Protein AF-A0A4V1ZKF7-F1 (afdb_monomer_lite)

Foldseek 3Di:
DDDDPDDDQLQQQLQPPLVPDDFQQPQDLVLLLVLDDQVLQQQLQPLVVVCQVPVDPQDDDDLPLQAFDDDPDLCSLLSSLVSRPPDPVSSVVSSVVLVSLLVSSQVSCVVVVCHRGLLLLLLLLLQQLLCLQVVHDGADSLQSVSSSSSSSRRQSPRPVSSPDHNSRSVSSSSNSRSLSSVLNNQSVVCVVVVPPVSSVSSNVSSQSSCCRRNVDGSVQWDHDNRHIHGVPDPDDDDQPDDLVVPAAKWKDKDDPDDDPDPPPPFAWIKMKMKHAHPVFKIKMWIWTDRGPVVQKIKIKIWIDGWDDDRQKIKDFTPWIKIFIAHNVRHTPDIDTDPRDIWMWRWDFDQDPSNRFTWTKTATPVLDDDPRQPDADPDPVDRRIDTIGHDDPPPDDRD

Structure (mmCIF, N/CA/C/O backbone):
data_AF-A0A4V1ZKF7-F1
#
_entry.id   AF-A0A4V1ZKF7-F1
#
loop_
_atom_site.group_PDB
_atom_site.id
_atom_site.type_symbol
_atom_site.label_atom_id
_atom_site.label_alt_id
_atom_site.label_comp_id
_atom_site.label_asym_id
_atom_site.label_entity_id
_atom_site.label_seq_id
_atom_site.pdbx_PDB_ins_code
_atom_site.Cartn_x
_atom_site.Cartn_y
_atom_site.Cartn_z
_atom_site.occupancy
_atom_site.B_iso_or_equiv
_atom_site.auth_seq_id
_atom_site.auth_comp_id
_atom_site.auth_asym_id
_atom_site.auth_atom_id
_atom_site.pdbx_PDB_model_num
ATOM 1 N N . MET A 1 1 ? -45.925 -1.682 -9.943 1.00 35.19 1 MET A N 1
ATOM 2 C CA . MET A 1 1 ? -44.598 -2.335 -9.901 1.00 35.19 1 MET A CA 1
ATOM 3 C C . MET A 1 1 ? -43.823 -1.747 -8.728 1.00 35.19 1 MET A C 1
ATOM 5 O O . MET A 1 1 ? -43.350 -0.626 -8.821 1.00 35.19 1 MET A O 1
ATOM 9 N N . LYS A 1 2 ? -43.819 -2.434 -7.579 1.00 29.06 2 LYS A N 1
ATOM 10 C CA . LYS A 1 2 ? -43.085 -2.024 -6.372 1.00 29.06 2 LYS A CA 1
ATOM 11 C C . LYS A 1 2 ? -41.626 -2.454 -6.551 1.00 29.06 2 LYS A C 1
ATOM 13 O O . LYS A 1 2 ? -41.358 -3.651 -6.520 1.00 29.06 2 LYS A O 1
ATOM 18 N N . SER A 1 3 ? -40.707 -1.519 -6.798 1.00 26.45 3 SER A N 1
ATOM 19 C CA . SER A 1 3 ? -39.277 -1.836 -6.853 1.00 26.45 3 SER A CA 1
ATOM 20 C C . SER A 1 3 ? -38.733 -1.962 -5.433 1.00 26.45 3 SER A C 1
ATOM 22 O O . SER A 1 3 ? -38.807 -1.027 -4.637 1.00 26.45 3 SER A O 1
ATOM 24 N N . HIS A 1 4 ? -38.199 -3.138 -5.126 1.00 24.59 4 HIS A N 1
ATOM 25 C CA . HIS A 1 4 ? -37.462 -3.445 -3.910 1.00 24.59 4 HIS A CA 1
ATOM 26 C C . HIS A 1 4 ? -36.202 -2.568 -3.785 1.00 24.59 4 HIS A C 1
ATOM 28 O O . HIS A 1 4 ? -35.124 -2.980 -4.206 1.00 24.59 4 HIS A O 1
ATOM 34 N N . LEU A 1 5 ? -36.307 -1.392 -3.161 1.00 25.77 5 LEU A N 1
ATOM 35 C CA . LEU A 1 5 ? -35.162 -0.791 -2.476 1.00 25.77 5 LEU A CA 1
ATOM 36 C C . LEU A 1 5 ? -34.952 -1.584 -1.183 1.00 25.77 5 LEU A C 1
ATOM 38 O O . LEU A 1 5 ? -35.650 -1.385 -0.189 1.00 25.77 5 LEU A O 1
ATOM 42 N N . LYS A 1 6 ? -34.040 -2.558 -1.232 1.00 30.48 6 LYS A N 1
ATOM 43 C CA . LYS A 1 6 ? -33.471 -3.158 -0.021 1.00 30.48 6 LYS A CA 1
ATOM 44 C C . LYS A 1 6 ? -32.734 -2.052 0.743 1.00 30.48 6 LYS A C 1
ATOM 46 O O . LYS A 1 6 ? -32.143 -1.176 0.119 1.00 30.48 6 LYS A O 1
ATOM 51 N N . SER A 1 7 ? -32.824 -2.078 2.070 1.00 30.20 7 SER A N 1
ATOM 52 C CA . SER A 1 7 ? -32.160 -1.137 2.975 1.00 30.20 7 SER A CA 1
ATOM 53 C C . SER A 1 7 ? -30.686 -0.975 2.602 1.00 30.20 7 SER A C 1
ATOM 55 O O . SER A 1 7 ? -29.938 -1.950 2.638 1.00 30.20 7 SER A O 1
ATOM 57 N N . VAL A 1 8 ? -30.288 0.241 2.229 1.00 36.22 8 VAL A N 1
ATOM 58 C CA . VAL A 1 8 ? -28.875 0.593 2.069 1.00 36.22 8 VAL A CA 1
ATOM 59 C C . VAL A 1 8 ? -28.246 0.581 3.468 1.00 36.22 8 VAL A C 1
ATOM 61 O O . VAL A 1 8 ? -28.833 1.178 4.377 1.00 36.22 8 VAL A O 1
ATOM 64 N N . PRO A 1 9 ? -27.096 -0.084 3.671 1.00 42.97 9 PRO A N 1
ATOM 65 C CA . PRO A 1 9 ? -26.348 -0.018 4.920 1.00 42.97 9 PRO A CA 1
ATOM 66 C C . PRO A 1 9 ? -26.146 1.427 5.378 1.00 42.97 9 PRO A C 1
ATOM 68 O O . PRO A 1 9 ? -25.782 2.291 4.575 1.00 42.97 9 PRO A O 1
ATOM 71 N N . ALA A 1 10 ? -26.274 1.690 6.680 1.00 42.25 10 ALA A N 1
ATOM 72 C CA . ALA A 1 10 ? -26.099 3.019 7.289 1.00 42.25 10 ALA A CA 1
ATOM 73 C C . ALA A 1 10 ? -24.667 3.603 7.172 1.00 42.25 10 ALA A C 1
ATOM 75 O O . ALA A 1 10 ? -24.330 4.576 7.831 1.00 42.25 10 ALA A O 1
ATOM 76 N N . TYR A 1 11 ? -23.784 3.018 6.364 1.00 45.69 11 TYR A N 1
ATOM 77 C CA . TYR A 1 11 ? -22.469 3.579 6.041 1.00 45.69 11 TYR A CA 1
ATOM 78 C C . TYR A 1 11 ? -22.342 3.992 4.567 1.00 45.69 11 TYR A C 1
ATOM 80 O O . TYR A 1 11 ? -21.342 4.601 4.201 1.00 45.69 11 TYR A O 1
ATOM 88 N N . LEU A 1 12 ? -23.337 3.684 3.722 1.00 46.88 12 LEU A N 1
ATOM 89 C CA . LEU A 1 12 ? -23.292 3.902 2.270 1.00 46.88 12 LEU A CA 1
ATOM 90 C C . LEU A 1 12 ? -24.401 4.814 1.715 1.00 46.88 12 LEU A C 1
ATOM 92 O O . LEU A 1 12 ? -24.388 5.118 0.524 1.00 46.88 12 LEU A O 1
ATOM 96 N N . GLY A 1 13 ? -25.295 5.354 2.554 1.00 46.75 13 GLY A N 1
ATOM 97 C CA . GLY A 1 13 ? -26.329 6.333 2.154 1.00 46.75 13 GLY A CA 1
ATOM 98 C C . GLY A 1 13 ? -25.807 7.670 1.587 1.00 46.75 13 GLY A C 1
ATOM 99 O O . GLY A 1 13 ? -26.589 8.565 1.280 1.00 46.75 13 GLY A O 1
ATOM 100 N N . VAL A 1 14 ? -24.489 7.811 1.426 1.00 49.91 14 VAL A N 1
ATOM 101 C CA . VAL A 1 14 ? -23.769 9.019 0.989 1.00 49.91 14 VAL A CA 1
ATOM 102 C C . VAL A 1 14 ? -23.781 9.206 -0.542 1.00 49.91 14 VAL A C 1
ATOM 104 O O . VAL A 1 14 ? -23.351 10.239 -1.052 1.00 49.91 14 VAL A O 1
ATOM 107 N N . LEU A 1 15 ? -24.285 8.235 -1.308 1.00 48.12 15 LEU A N 1
ATOM 108 C CA . LEU A 1 15 ? -23.958 8.115 -2.732 1.00 48.12 15 LEU A CA 1
ATOM 109 C C . LEU A 1 15 ? -24.735 9.019 -3.708 1.00 48.12 15 LEU A C 1
ATOM 111 O O . LEU A 1 15 ? -24.365 9.115 -4.875 1.00 48.12 15 LEU A O 1
ATOM 115 N N . THR A 1 16 ? -25.771 9.730 -3.267 1.00 43.81 16 THR A N 1
ATOM 116 C CA . THR A 1 16 ? -26.663 10.470 -4.185 1.00 43.81 16 THR A CA 1
ATOM 117 C C . THR A 1 16 ? -26.106 11.808 -4.705 1.00 43.81 16 THR A C 1
ATOM 119 O O . THR A 1 16 ? -26.802 12.506 -5.434 1.00 43.81 16 THR A O 1
ATOM 122 N N . LEU A 1 17 ? -24.877 12.201 -4.342 1.00 44.81 17 LEU A N 1
ATOM 123 C CA . LEU A 1 17 ? -24.316 13.534 -4.640 1.00 44.81 17 LEU A CA 1
ATOM 124 C C . LEU A 1 17 ? -23.209 13.560 -5.713 1.00 44.81 17 LEU A C 1
ATOM 126 O O . LEU A 1 17 ? -22.707 14.635 -6.030 1.00 44.81 17 LEU A O 1
ATOM 130 N N . LEU A 1 18 ? -22.812 12.416 -6.283 1.00 44.94 18 LEU A N 1
ATOM 131 C CA . LEU A 1 18 ? -21.627 12.332 -7.157 1.00 44.94 18 LEU A CA 1
ATOM 132 C C . LEU A 1 18 ? -21.919 12.244 -8.664 1.00 44.94 18 LEU A C 1
ATOM 134 O O . LEU A 1 18 ? -20.985 12.083 -9.453 1.00 44.94 18 LEU A O 1
ATOM 138 N N . THR A 1 19 ? -23.175 12.399 -9.090 1.00 41.06 19 THR A N 1
ATOM 139 C CA . THR A 1 19 ? -23.546 12.422 -10.514 1.00 41.06 19 THR A CA 1
ATOM 140 C C . THR A 1 19 ? -23.028 13.706 -11.174 1.00 41.06 19 THR A C 1
ATOM 142 O O . THR A 1 19 ? -23.722 14.719 -11.228 1.00 41.06 19 THR A O 1
ATOM 145 N N . GLY A 1 20 ? -21.772 13.691 -11.623 1.00 41.44 20 GLY A N 1
ATOM 146 C CA . GLY A 1 20 ? -21.124 14.835 -12.274 1.00 41.44 20 GLY A CA 1
ATOM 147 C C . GLY A 1 20 ? -19.594 14.794 -12.336 1.00 41.44 20 GLY A C 1
ATOM 148 O O . GLY A 1 20 ? -19.003 15.623 -13.024 1.00 41.44 20 GLY A O 1
ATOM 149 N N . PHE A 1 21 ? -18.930 13.847 -11.664 1.00 46.09 21 PHE A N 1
ATOM 150 C CA . PHE A 1 21 ? -17.468 13.743 -11.703 1.00 46.09 21 PHE A CA 1
ATOM 151 C C . PHE A 1 21 ? -16.996 12.836 -12.855 1.00 46.09 21 PHE A C 1
ATOM 153 O O . PHE A 1 21 ? -17.080 11.612 -12.776 1.00 46.09 21 PHE A O 1
ATOM 160 N N . ALA A 1 22 ? -16.477 13.444 -13.928 1.00 40.03 22 ALA A N 1
ATOM 161 C CA . ALA A 1 22 ? -15.635 12.769 -14.924 1.00 40.03 22 ALA A CA 1
ATOM 162 C C . ALA A 1 22 ? -14.277 12.360 -14.289 1.00 40.03 22 ALA A C 1
ATOM 164 O O . ALA A 1 22 ? -13.896 12.925 -13.260 1.00 40.03 22 ALA A O 1
ATOM 165 N N . PRO A 1 23 ? -13.548 11.362 -14.827 1.00 44.22 23 PRO A N 1
ATOM 166 C CA . PRO A 1 23 ? -12.691 10.485 -14.033 1.00 44.22 23 PRO A CA 1
ATOM 167 C C . PRO A 1 23 ? -11.362 11.150 -13.654 1.00 44.22 23 PRO A C 1
ATOM 169 O O . PRO A 1 23 ? -10.382 11.103 -14.396 1.00 44.22 23 PRO A O 1
ATOM 172 N N . ILE A 1 24 ? -11.295 11.733 -12.458 1.00 51.94 24 ILE A N 1
ATOM 173 C CA . ILE A 1 24 ? -10.029 12.170 -11.865 1.00 51.94 24 ILE A CA 1
ATOM 174 C C . ILE A 1 24 ? -9.490 11.024 -11.020 1.00 51.94 24 ILE A C 1
ATOM 176 O O . ILE A 1 24 ? -9.836 10.861 -9.853 1.00 51.94 24 ILE A O 1
ATOM 180 N N . ALA A 1 25 ? -8.617 10.226 -11.616 1.00 47.34 25 ALA A N 1
ATOM 181 C CA . ALA A 1 25 ? -7.778 9.313 -10.861 1.00 47.34 25 ALA A CA 1
ATOM 182 C C . ALA A 1 25 ? -6.377 9.293 -11.476 1.00 47.34 25 ALA A C 1
ATOM 184 O O . ALA A 1 25 ? -5.975 8.359 -12.158 1.00 47.34 25 ALA A O 1
ATOM 185 N N . HIS A 1 26 ? -5.652 10.387 -11.246 1.00 49.28 26 HIS A N 1
ATOM 186 C CA . HIS A 1 26 ? -4.193 10.441 -11.345 1.00 49.28 26 HIS A CA 1
ATOM 187 C C . HIS A 1 26 ? -3.619 10.815 -9.971 1.00 49.28 26 HIS A C 1
ATOM 189 O O . HIS A 1 26 ? -2.805 11.724 -9.836 1.00 49.28 26 HIS A O 1
ATOM 195 N N . ALA A 1 27 ? -4.082 10.137 -8.922 1.00 49.84 27 ALA A N 1
ATOM 196 C CA . ALA A 1 27 ? -3.441 10.211 -7.619 1.00 49.84 27 ALA A CA 1
ATOM 197 C C . ALA A 1 27 ? -2.296 9.195 -7.614 1.00 49.84 27 ALA A C 1
ATOM 199 O O . ALA A 1 27 ? -2.537 8.013 -7.825 1.00 49.84 27 ALA A O 1
ATOM 200 N N . SER A 1 28 ? -1.058 9.648 -7.427 1.00 52.16 28 SER A N 1
ATOM 201 C CA . SER A 1 28 ? 0.070 8.739 -7.196 1.00 52.16 28 SER A CA 1
ATOM 202 C C . SER A 1 28 ? 0.315 8.546 -5.700 1.00 52.16 28 SER A C 1
ATOM 204 O O . SER A 1 28 ? 0.034 9.453 -4.913 1.00 52.16 28 SER A O 1
ATOM 206 N N . GLU A 1 29 ? 0.936 7.423 -5.325 1.00 49.03 29 GLU A N 1
ATOM 207 C CA . GLU A 1 29 ? 1.411 7.095 -3.965 1.00 49.03 29 GLU A CA 1
ATOM 208 C C . GLU A 1 29 ? 2.059 8.299 -3.242 1.00 49.03 29 GLU A C 1
ATOM 210 O O . GLU A 1 29 ? 1.855 8.517 -2.048 1.00 49.03 29 GLU A O 1
ATOM 215 N N . VAL A 1 30 ? 2.783 9.148 -3.983 1.00 45.81 30 VAL A N 1
ATOM 216 C CA . VAL A 1 30 ? 3.449 10.362 -3.476 1.00 45.81 30 VAL A CA 1
ATOM 217 C C . VAL A 1 30 ? 2.463 11.422 -2.965 1.00 45.81 30 VAL A C 1
ATOM 219 O O . VAL A 1 30 ? 2.783 12.136 -2.018 1.00 45.81 30 VAL A O 1
ATOM 222 N N . HIS A 1 31 ? 1.285 11.556 -3.572 1.00 61.94 31 HIS A N 1
ATOM 223 C CA . HIS A 1 31 ? 0.278 12.550 -3.188 1.00 61.94 31 HIS A CA 1
ATOM 224 C C . HIS A 1 31 ? -0.538 12.081 -1.979 1.00 61.94 31 HIS A C 1
ATOM 226 O O . HIS A 1 31 ? -0.731 12.848 -1.036 1.00 61.94 31 HIS A O 1
ATOM 232 N N . ILE A 1 32 ? -0.927 10.803 -1.945 1.00 60.72 32 ILE A N 1
ATOM 233 C CA . ILE A 1 32 ? -1.673 10.215 -0.820 1.00 60.72 32 ILE A CA 1
ATOM 234 C C . ILE A 1 32 ? -0.808 10.225 0.446 1.00 60.72 32 ILE A C 1
ATOM 236 O O . ILE A 1 32 ? -1.241 10.716 1.488 1.00 60.72 32 ILE A O 1
ATOM 240 N N . ASN A 1 33 ? 0.457 9.805 0.336 1.00 59.59 33 ASN A N 1
ATOM 241 C CA . ASN A 1 33 ? 1.396 9.771 1.461 1.00 59.59 33 ASN A CA 1
ATOM 242 C C . ASN A 1 33 ? 1.729 11.174 2.017 1.00 59.59 33 ASN A C 1
ATOM 244 O O . ASN A 1 33 ? 2.038 11.323 3.192 1.00 59.59 33 ASN A O 1
ATOM 248 N N . LYS A 1 34 ? 1.629 12.235 1.203 1.00 62.91 34 LYS A N 1
ATOM 249 C CA . LYS A 1 34 ? 1.810 13.622 1.675 1.00 62.91 34 LYS A CA 1
ATOM 250 C C . LYS A 1 34 ? 0.641 14.141 2.514 1.00 62.91 34 LYS A C 1
ATOM 252 O O . LYS A 1 34 ? 0.840 15.055 3.307 1.00 62.91 34 LYS A O 1
ATOM 257 N N . THR A 1 35 ? -0.563 13.603 2.317 1.00 66.94 35 THR A N 1
ATOM 258 C CA . THR A 1 35 ? -1.777 14.068 3.016 1.00 66.94 35 THR A CA 1
ATOM 259 C C . THR A 1 35 ? -2.111 13.241 4.254 1.00 66.94 35 THR A C 1
ATOM 261 O O . THR A 1 35 ? -2.849 13.714 5.115 1.00 66.94 35 THR A O 1
ATOM 264 N N . PHE A 1 36 ? -1.552 12.033 4.369 1.00 67.38 36 PHE A N 1
ATOM 265 C CA . PHE A 1 36 ? -1.703 11.169 5.534 1.00 67.38 36 PHE A CA 1
ATOM 266 C C . PHE A 1 36 ? -0.512 11.337 6.492 1.00 67.38 36 PHE A C 1
ATOM 268 O O . PHE A 1 36 ? 0.637 11.120 6.117 1.00 67.38 36 PHE A O 1
ATOM 275 N N . ASN A 1 37 ? -0.761 11.745 7.741 1.00 59.94 37 ASN A N 1
ATOM 276 C CA . ASN A 1 37 ? 0.312 11.962 8.717 1.00 59.94 37 ASN A CA 1
ATOM 277 C C . ASN A 1 37 ? 0.936 10.623 9.173 1.00 59.94 37 ASN A C 1
ATOM 279 O O . ASN A 1 37 ? 0.284 9.790 9.806 1.00 59.94 37 ASN A O 1
ATOM 283 N N . ASN A 1 38 ? 2.228 10.441 8.880 1.00 47.50 38 ASN A N 1
ATOM 284 C CA . ASN A 1 38 ? 2.953 9.175 9.006 1.00 47.50 38 ASN A CA 1
ATOM 285 C C . ASN A 1 38 ? 3.077 8.611 10.434 1.00 47.50 38 ASN A C 1
ATOM 287 O O . ASN A 1 38 ? 3.259 7.402 10.572 1.00 47.50 38 ASN A O 1
ATOM 291 N N . GLN A 1 39 ? 2.957 9.410 11.500 1.00 48.34 39 GLN A N 1
ATOM 292 C CA . GLN A 1 39 ? 3.137 8.881 12.864 1.00 48.34 39 GLN A CA 1
ATOM 293 C C . GLN A 1 39 ? 1.969 8.012 13.354 1.00 48.34 39 GLN A C 1
ATOM 295 O O . GLN A 1 39 ? 2.190 7.031 14.060 1.00 48.34 39 GLN A O 1
ATOM 300 N N . SER A 1 40 ? 0.736 8.298 12.929 1.00 47.12 40 SER A N 1
ATOM 301 C CA . SER A 1 40 ? -0.437 7.484 13.282 1.00 47.12 40 SER A CA 1
ATOM 302 C C . SER A 1 40 ? -0.526 6.192 12.451 1.00 47.12 40 SER A C 1
ATOM 304 O O . SER A 1 40 ? -1.112 5.208 12.901 1.00 47.12 40 SER A O 1
ATOM 306 N N . SER A 1 41 ? 0.098 6.173 11.265 1.00 49.91 41 SER A N 1
ATOM 307 C CA . SER A 1 41 ? 0.031 5.076 10.285 1.00 49.91 41 SER A CA 1
ATOM 308 C C . SER A 1 41 ? 0.641 3.758 10.784 1.00 49.91 41 SER A C 1
ATOM 310 O O . SER A 1 41 ? 0.023 2.700 10.662 1.00 49.91 41 SER A O 1
ATOM 312 N N . LEU A 1 42 ? 1.829 3.808 11.396 1.00 50.31 42 LEU A N 1
ATOM 313 C CA . LEU A 1 42 ? 2.607 2.616 11.752 1.00 50.31 42 LEU A CA 1
ATOM 314 C C . LEU A 1 42 ? 1.990 1.835 12.921 1.00 50.31 42 LEU A C 1
ATOM 316 O O . LEU A 1 42 ? 2.040 0.605 12.943 1.00 50.31 42 LEU A O 1
ATOM 320 N N . LEU A 1 43 ? 1.371 2.541 13.869 1.00 53.03 43 LEU A N 1
ATOM 321 C CA . LEU A 1 43 ? 0.813 1.958 15.092 1.00 53.03 43 LEU A CA 1
ATOM 322 C C . LEU A 1 43 ? -0.570 1.341 14.858 1.00 53.03 43 LEU A C 1
ATOM 324 O O . LEU A 1 43 ? -0.833 0.216 15.282 1.00 53.03 43 LEU A O 1
ATOM 328 N N . ILE A 1 44 ? -1.421 2.042 14.101 1.00 54.94 44 ILE A N 1
ATOM 329 C CA . ILE A 1 44 ? -2.726 1.542 13.651 1.00 54.94 44 ILE A CA 1
ATOM 330 C C . ILE A 1 44 ? -2.536 0.287 12.783 1.00 54.94 44 ILE A C 1
ATOM 332 O O . ILE A 1 44 ? -3.217 -0.720 12.976 1.00 54.94 44 ILE A O 1
ATOM 336 N N . THR A 1 45 ? -1.541 0.307 11.891 1.00 60.09 45 THR A N 1
ATOM 337 C CA . THR A 1 45 ? -1.186 -0.816 11.012 1.00 60.09 45 THR A CA 1
ATOM 338 C C . THR A 1 45 ? -0.863 -2.104 11.780 1.00 60.09 45 THR A C 1
ATOM 340 O O . THR A 1 45 ? -1.354 -3.172 11.412 1.00 60.09 45 THR A O 1
ATOM 343 N N . GLY A 1 46 ? -0.052 -2.039 12.842 1.00 58.34 46 GLY A N 1
ATOM 344 C CA . GLY A 1 46 ? 0.385 -3.229 13.585 1.00 58.34 46 GLY A CA 1
ATOM 345 C C . GLY A 1 46 ? -0.760 -3.956 14.297 1.00 58.34 46 GLY A C 1
ATOM 346 O O . GLY A 1 46 ? -0.974 -5.150 14.085 1.00 58.34 46 GLY A O 1
ATOM 347 N N . ALA A 1 47 ? -1.542 -3.222 15.088 1.00 57.62 47 ALA A N 1
ATOM 348 C CA . ALA A 1 47 ? -2.628 -3.785 15.890 1.00 57.62 47 ALA A CA 1
ATOM 349 C C . ALA A 1 47 ? -3.825 -4.261 15.045 1.00 57.62 47 ALA A C 1
ATOM 351 O O . ALA A 1 47 ? -4.475 -5.258 15.376 1.00 57.62 47 ALA A O 1
ATOM 352 N N . LEU A 1 48 ? -4.108 -3.583 13.925 1.00 59.56 48 LEU A N 1
ATOM 353 C CA . LEU A 1 48 ? -5.133 -4.021 12.976 1.00 59.56 48 LEU A CA 1
ATOM 354 C C . LEU A 1 48 ? -4.720 -5.297 12.248 1.00 59.56 48 LEU A C 1
ATOM 356 O O . LEU A 1 48 ? -5.535 -6.205 12.107 1.00 59.56 48 LEU A O 1
ATOM 360 N N . LYS A 1 49 ? -3.450 -5.419 11.842 1.00 60.16 49 LYS A N 1
ATOM 361 C CA . LYS A 1 49 ? -2.931 -6.647 11.222 1.00 60.16 49 LYS A CA 1
ATOM 362 C C . LYS A 1 49 ? -3.067 -7.862 12.136 1.00 60.16 49 LYS A C 1
ATOM 364 O O . LYS A 1 49 ? -3.424 -8.929 11.644 1.00 60.16 49 LYS A O 1
ATOM 369 N N . GLU A 1 50 ? -2.806 -7.723 13.436 1.00 59.06 50 GLU A N 1
ATOM 370 C CA . GLU A 1 50 ? -2.992 -8.830 14.382 1.00 59.06 50 GLU A CA 1
ATOM 371 C C . GLU A 1 50 ? -4.463 -9.237 14.526 1.00 59.06 50 GLU A C 1
ATOM 373 O O . GLU A 1 50 ? -4.776 -10.423 14.410 1.00 59.06 50 GLU A O 1
ATOM 378 N N . ASN A 1 51 ? -5.378 -8.273 14.673 1.00 57.25 51 ASN A N 1
ATOM 379 C CA . ASN A 1 51 ? -6.811 -8.574 14.773 1.00 57.25 51 ASN A CA 1
ATOM 380 C C . ASN A 1 51 ? -7.390 -9.183 13.490 1.00 57.25 51 ASN A C 1
ATOM 382 O O . ASN A 1 51 ? -8.272 -10.036 13.559 1.00 57.25 51 ASN A O 1
ATOM 386 N N . LEU A 1 52 ? -6.868 -8.808 12.320 1.00 60.75 52 LEU A N 1
ATOM 387 C CA . LEU A 1 52 ? -7.256 -9.413 11.046 1.00 60.75 52 LEU A CA 1
ATOM 388 C C . LEU A 1 52 ? -6.695 -10.836 10.851 1.00 60.75 52 LEU A C 1
ATOM 390 O O . LEU A 1 52 ? -7.294 -11.623 10.122 1.00 60.75 52 LEU A O 1
ATOM 394 N N . LYS A 1 53 ? -5.563 -11.186 11.485 1.00 59.41 53 LYS A N 1
ATOM 395 C CA . LYS A 1 53 ? -4.995 -12.551 11.467 1.00 59.41 53 LYS A CA 1
ATOM 396 C C . LYS A 1 53 ? -5.695 -13.492 12.449 1.00 59.41 53 LYS A C 1
ATOM 398 O O . LYS A 1 53 ? -5.807 -14.684 12.176 1.00 59.41 53 LYS A O 1
ATOM 403 N N . LYS A 1 54 ? -6.140 -12.978 13.597 1.00 58.34 54 LYS A N 1
ATOM 404 C CA . LYS A 1 54 ? -6.859 -13.747 14.616 1.00 58.34 54 LYS A CA 1
ATOM 405 C C . LYS A 1 54 ? -8.019 -12.905 15.151 1.00 58.34 54 LYS A C 1
ATOM 407 O O . LYS A 1 54 ? -7.818 -12.150 16.102 1.00 58.34 54 LYS A O 1
ATOM 412 N N . PRO A 1 55 ? -9.223 -13.033 14.563 1.00 51.56 55 PRO A N 1
ATOM 413 C CA . PRO A 1 55 ? -10.400 -12.327 15.045 1.00 51.56 55 PRO A CA 1
ATOM 414 C C . PRO A 1 55 ? -10.687 -12.773 16.478 1.00 51.56 55 PRO A C 1
ATOM 416 O O . PRO A 1 55 ? -11.126 -13.897 16.722 1.00 51.56 55 PRO A O 1
ATOM 419 N N . THR A 1 56 ? -10.382 -11.919 17.449 1.00 50.44 56 THR A N 1
ATOM 420 C CA . THR A 1 56 ? -10.764 -12.179 18.837 1.00 50.44 56 THR A CA 1
ATOM 421 C C . THR A 1 56 ? -12.258 -11.895 18.960 1.00 50.44 56 THR A C 1
ATOM 423 O O . THR A 1 56 ? -12.748 -10.925 18.383 1.00 50.44 56 THR A O 1
ATOM 426 N N . THR A 1 57 ? -13.007 -12.711 19.704 1.00 51.78 57 THR A N 1
ATOM 427 C CA . THR A 1 57 ? -14.392 -12.376 20.069 1.00 51.78 57 THR A CA 1
ATOM 428 C C . THR A 1 57 ? -14.390 -11.037 20.802 1.00 51.78 57 THR A C 1
ATOM 430 O O . THR A 1 57 ? -13.907 -10.959 21.935 1.00 51.78 57 THR A O 1
ATOM 433 N N . ALA A 1 58 ? -14.869 -9.986 20.132 1.00 52.97 58 ALA A N 1
ATOM 434 C CA . ALA A 1 58 ? -14.884 -8.633 20.666 1.00 52.97 58 ALA A CA 1
ATOM 435 C C . ALA A 1 58 ? -15.710 -8.606 21.958 1.00 52.97 58 ALA A C 1
ATOM 437 O O . ALA A 1 58 ? -16.884 -8.983 21.967 1.00 52.97 58 ALA A O 1
ATOM 438 N N . LYS A 1 59 ? -15.092 -8.175 23.060 1.00 50.84 59 LYS A N 1
ATOM 439 C CA . LYS A 1 59 ? -15.823 -7.854 24.285 1.00 50.84 59 LYS A CA 1
ATOM 440 C C . LYS A 1 59 ? -16.362 -6.426 24.121 1.00 50.84 59 LYS A C 1
ATOM 442 O O . LYS A 1 59 ? -15.672 -5.604 23.523 1.00 50.84 59 LYS A O 1
ATOM 447 N N . PRO A 1 60 ? -17.564 -6.087 24.612 1.00 48.66 60 PRO A N 1
ATOM 448 C CA . PRO A 1 60 ? -18.039 -4.711 24.546 1.00 48.66 60 PRO A CA 1
ATOM 449 C C . PRO A 1 60 ? -17.096 -3.812 25.355 1.00 48.66 60 PRO A C 1
ATOM 451 O O . PRO A 1 60 ? -17.053 -3.896 26.582 1.00 48.66 60 PRO A O 1
ATOM 454 N N . VAL A 1 61 ? -16.313 -2.979 24.674 1.00 57.75 61 VAL A N 1
ATOM 455 C CA . VAL A 1 61 ? -15.526 -1.912 25.303 1.00 57.75 61 VAL A CA 1
ATOM 456 C C . VAL A 1 61 ? -16.294 -0.613 25.138 1.00 57.75 61 VAL A C 1
ATOM 458 O O . VAL A 1 61 ? -16.899 -0.365 24.097 1.00 57.75 61 VAL A O 1
ATOM 461 N N . ALA A 1 62 ? -16.287 0.227 26.173 1.00 55.25 62 ALA A N 1
ATOM 462 C CA . ALA A 1 62 ? -16.890 1.548 26.107 1.00 55.25 62 ALA A CA 1
ATOM 463 C C . ALA A 1 62 ? -16.150 2.411 25.063 1.00 55.25 62 ALA A C 1
ATOM 465 O O . ALA A 1 62 ? -15.086 2.964 25.336 1.00 55.25 62 ALA A O 1
ATOM 466 N N . GLY A 1 63 ? -16.729 2.545 23.865 1.00 60.91 63 GLY A N 1
ATOM 467 C CA . GLY A 1 63 ? -16.174 3.261 22.706 1.00 60.91 63 GLY A CA 1
ATOM 468 C C . GLY A 1 63 ? -15.960 4.773 22.867 1.00 60.91 63 GLY A C 1
ATOM 469 O O . GLY A 1 63 ? -15.609 5.451 21.907 1.00 60.91 63 GLY A O 1
ATOM 470 N N . ALA A 1 64 ? -16.141 5.331 24.067 1.00 75.06 64 ALA A N 1
ATOM 471 C CA . ALA A 1 64 ? -15.974 6.760 24.333 1.00 75.06 64 ALA A CA 1
ATOM 472 C C . ALA A 1 64 ? -14.551 7.266 24.032 1.00 75.06 64 ALA A C 1
ATOM 474 O O . ALA A 1 64 ? -14.384 8.414 23.630 1.00 75.06 64 ALA A O 1
ATOM 475 N N . ALA A 1 65 ? -13.532 6.412 24.175 1.00 83.69 65 ALA A N 1
ATOM 476 C CA . ALA A 1 65 ? -12.135 6.785 23.946 1.00 83.69 65 ALA A CA 1
ATOM 477 C C . ALA A 1 65 ? -11.813 7.117 22.476 1.00 83.69 65 ALA A C 1
ATOM 479 O O . ALA A 1 65 ? -10.843 7.829 22.211 1.00 83.69 65 ALA A O 1
ATOM 480 N N . LEU A 1 66 ? -12.616 6.629 21.526 1.00 90.88 66 LEU A N 1
ATOM 481 C CA . LEU A 1 66 ? -12.415 6.835 20.085 1.00 90.88 66 LEU A CA 1
ATOM 482 C C . LEU A 1 66 ? -13.284 7.954 19.507 1.00 90.88 66 LEU A C 1
ATOM 484 O O . LEU A 1 66 ? -13.092 8.346 18.354 1.00 90.88 66 LEU A O 1
ATOM 488 N N . LYS A 1 67 ? -14.195 8.495 20.320 1.00 94.94 67 LYS A N 1
ATOM 489 C CA . LYS A 1 67 ? -14.988 9.667 19.974 1.00 94.94 67 LYS A CA 1
ATOM 490 C C . LYS A 1 67 ? -14.210 10.955 20.211 1.00 94.94 67 LYS A C 1
ATOM 492 O O . LYS A 1 67 ? -13.327 11.019 21.072 1.00 94.94 67 LYS A O 1
ATOM 497 N N . PHE A 1 68 ? -14.565 11.995 19.467 1.00 94.44 68 PHE A N 1
ATOM 498 C CA . PHE A 1 68 ? -14.014 13.336 19.639 1.00 94.44 68 PHE A CA 1
ATOM 499 C C . PHE A 1 68 ? -15.096 14.414 19.562 1.00 94.44 68 PHE A C 1
ATOM 501 O O . PHE A 1 68 ? -16.208 14.188 19.089 1.00 94.44 68 PHE A O 1
ATOM 508 N N . LYS A 1 69 ? -14.755 15.607 20.051 1.00 96.12 69 LYS A N 1
ATOM 509 C CA . LYS A 1 69 ? -15.555 16.821 19.849 1.00 96.12 69 LYS A CA 1
ATOM 510 C C . LYS A 1 69 ? -14.965 17.609 18.677 1.00 96.12 69 LYS A C 1
ATOM 512 O O . LYS A 1 69 ? -13.768 17.877 18.729 1.00 96.12 69 LYS A O 1
ATOM 517 N N . PRO A 1 70 ? -15.743 17.996 17.655 1.00 94.81 70 PRO A N 1
ATOM 518 C CA . PRO A 1 70 ? -15.226 18.820 16.567 1.00 94.81 70 PRO A CA 1
ATOM 519 C C . PRO A 1 70 ? -14.632 20.141 17.077 1.00 94.81 70 PRO A C 1
ATOM 521 O O . PRO A 1 70 ? -15.192 20.768 17.975 1.00 94.81 70 PRO A O 1
ATOM 524 N N . VAL A 1 71 ? -13.509 20.567 16.496 1.00 93.81 71 VAL A N 1
ATOM 525 C CA . VAL A 1 71 ? -12.757 21.779 16.880 1.00 93.81 71 VAL A CA 1
ATOM 526 C C . VAL A 1 71 ? -12.704 22.842 15.773 1.00 93.81 71 VAL A C 1
ATOM 528 O O . VAL A 1 71 ? -11.923 23.784 15.860 1.00 93.81 71 VAL A O 1
ATOM 531 N N . GLY A 1 72 ? -13.536 22.711 14.735 1.00 92.25 72 GLY A N 1
ATOM 532 C CA . GLY A 1 72 ? -13.577 23.615 13.580 1.00 92.25 72 GLY A CA 1
ATOM 533 C C . GLY A 1 72 ? -13.231 22.903 12.274 1.00 92.25 72 GLY A C 1
ATOM 534 O O . GLY A 1 72 ? -13.531 21.719 12.117 1.00 92.25 72 GLY A O 1
ATOM 535 N N . ASP A 1 73 ? -12.626 23.617 11.324 1.00 92.19 73 ASP A N 1
ATOM 536 C CA . ASP A 1 73 ? -12.110 23.016 10.089 1.00 92.19 73 ASP A CA 1
ATOM 537 C C . ASP A 1 73 ? -10.791 22.278 10.373 1.00 92.19 73 ASP A C 1
ATOM 539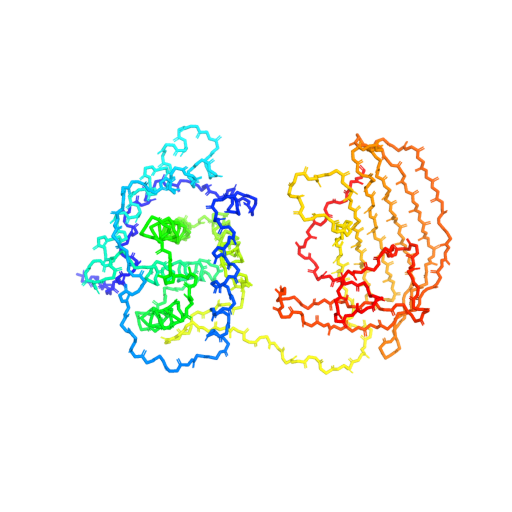 O O . ASP A 1 73 ? -9.866 22.847 10.949 1.00 92.19 73 ASP A O 1
ATOM 543 N N . SER A 1 74 ? -10.699 21.010 9.965 1.00 90.44 74 SER A N 1
ATOM 544 C CA . SER A 1 74 ? -9.474 20.207 10.080 1.00 90.44 74 SER A CA 1
ATOM 545 C C . SER A 1 74 ? -8.462 20.508 8.971 1.00 90.44 74 SER A C 1
ATOM 547 O O . SER A 1 74 ? -7.322 20.055 9.034 1.00 90.44 74 SER A O 1
ATOM 549 N N . GLY A 1 75 ? -8.874 21.218 7.914 1.00 91.62 75 GLY A N 1
ATOM 550 C CA . GLY A 1 75 ? -8.058 21.491 6.731 1.00 91.62 75 GLY A CA 1
ATOM 551 C C . GLY A 1 75 ? -7.901 20.293 5.787 1.00 91.62 75 GLY A C 1
ATOM 552 O O . GLY A 1 75 ? -7.397 20.457 4.677 1.00 91.62 75 GLY A O 1
ATOM 553 N N . VAL A 1 76 ? -8.379 19.102 6.164 1.00 89.88 76 VAL A N 1
ATOM 554 C CA . VAL A 1 76 ? -8.193 17.860 5.396 1.00 89.88 76 VAL A CA 1
ATOM 555 C C . VAL A 1 76 ? -8.823 17.935 4.008 1.00 89.88 76 VAL A C 1
ATOM 557 O O . VAL A 1 76 ? -8.185 17.552 3.031 1.00 89.88 76 VAL A O 1
ATOM 560 N N . ALA A 1 77 ? -10.041 18.473 3.895 1.00 89.62 77 ALA A N 1
ATOM 561 C CA . ALA A 1 77 ? -10.713 18.628 2.604 1.00 89.62 77 ALA A CA 1
ATOM 562 C C . ALA A 1 77 ? -9.897 19.504 1.643 1.00 89.62 77 ALA A C 1
ATOM 564 O O . ALA A 1 77 ? -9.796 19.199 0.458 1.00 89.62 77 ALA A O 1
ATOM 565 N N . LYS A 1 78 ? -9.265 20.569 2.154 1.00 90.69 78 LYS A N 1
ATOM 566 C CA . LYS A 1 78 ? -8.374 21.405 1.347 1.00 90.69 78 LYS A CA 1
ATOM 567 C C . LYS A 1 78 ? -7.108 20.636 0.963 1.00 90.69 78 LYS A C 1
ATOM 569 O O . LYS A 1 78 ? -6.771 20.605 -0.212 1.00 90.69 78 LYS A O 1
ATOM 574 N N . SER A 1 79 ? -6.444 19.995 1.925 1.00 86.69 79 SER A N 1
ATOM 575 C CA . SER A 1 79 ? -5.200 19.252 1.688 1.00 86.69 79 SER A CA 1
ATOM 576 C C . SER A 1 79 ? -5.370 18.132 0.658 1.00 86.69 79 SER A C 1
ATOM 578 O O . SER A 1 79 ? -4.526 17.971 -0.220 1.00 86.69 79 SER A O 1
ATOM 580 N N . LEU A 1 80 ? -6.472 17.380 0.728 1.00 85.06 80 LEU A N 1
ATOM 581 C CA . LEU A 1 80 ? -6.798 16.350 -0.258 1.00 85.06 80 LEU A CA 1
ATOM 582 C C . LEU A 1 80 ? -7.123 16.959 -1.621 1.00 85.06 80 LEU A C 1
ATOM 584 O O . LEU A 1 80 ? -6.665 16.451 -2.640 1.00 85.06 80 LEU A O 1
ATOM 588 N N . ALA A 1 81 ? -7.871 18.062 -1.659 1.00 85.06 81 ALA A N 1
ATOM 589 C CA . ALA A 1 81 ? -8.197 18.724 -2.914 1.00 85.06 81 ALA A CA 1
ATOM 590 C C . ALA A 1 81 ? -6.952 19.286 -3.610 1.00 85.06 81 ALA A C 1
ATOM 592 O O . ALA A 1 81 ? -6.797 19.097 -4.811 1.00 85.06 81 ALA A O 1
ATOM 593 N N . ASP A 1 82 ? -6.036 19.904 -2.861 1.00 85.69 82 ASP A N 1
ATOM 594 C CA . ASP A 1 82 ? -4.754 20.393 -3.375 1.00 85.69 82 ASP A CA 1
ATOM 595 C C . ASP A 1 82 ? -3.887 19.251 -3.932 1.00 85.69 82 ASP A C 1
ATOM 597 O O . ASP A 1 82 ? -3.170 19.444 -4.913 1.00 85.69 82 ASP A O 1
ATOM 601 N N . ALA A 1 83 ? -3.950 18.068 -3.308 1.00 80.56 83 ALA A N 1
ATOM 602 C CA . ALA A 1 83 ? -3.178 16.894 -3.705 1.00 80.56 83 ALA A CA 1
ATOM 603 C C . ALA A 1 83 ? -3.756 16.156 -4.924 1.00 80.56 83 ALA A C 1
ATOM 605 O O . ALA A 1 83 ? -2.999 15.514 -5.650 1.00 80.56 83 ALA A O 1
ATOM 606 N N . LEU A 1 84 ? -5.075 16.218 -5.124 1.00 77.56 84 LEU A N 1
ATOM 607 C CA . LEU A 1 84 ? -5.793 15.476 -6.166 1.00 77.56 84 LEU A CA 1
ATOM 608 C C . LEU A 1 84 ? -6.192 16.345 -7.369 1.00 77.56 84 LEU A C 1
ATOM 610 O O . LEU A 1 84 ? -6.412 15.811 -8.453 1.00 77.56 84 LEU A O 1
ATOM 614 N N . GLY A 1 85 ? -6.299 17.662 -7.190 1.00 79.12 85 GLY A N 1
ATOM 615 C CA . GLY A 1 85 ? -6.692 18.607 -8.233 1.00 79.12 85 GLY A CA 1
ATOM 616 C C . GLY A 1 85 ? -5.503 19.161 -9.018 1.00 79.12 85 GLY A C 1
ATOM 617 O O . GLY A 1 85 ? -4.493 19.584 -8.444 1.00 79.12 85 GLY A O 1
ATOM 618 N N . SER A 1 86 ? -5.653 19.233 -10.339 1.00 80.56 86 SER A N 1
ATOM 619 C CA . SER A 1 86 ? -4.590 19.655 -11.262 1.00 80.56 86 SER A CA 1
ATOM 620 C C . SER A 1 86 ? -4.516 21.175 -11.432 1.00 80.56 86 SER A C 1
ATOM 622 O O . SER A 1 86 ? -3.472 21.711 -11.801 1.00 80.56 86 SER A O 1
ATOM 624 N N . ASN A 1 87 ? -5.614 21.882 -11.158 1.00 83.81 87 ASN A N 1
ATOM 625 C CA . ASN A 1 87 ? -5.744 23.337 -11.271 1.00 83.81 87 ASN A CA 1
ATOM 626 C C . ASN A 1 87 ? -6.679 23.897 -10.183 1.00 83.81 87 ASN A C 1
ATOM 628 O O . ASN A 1 87 ? -7.326 23.146 -9.456 1.00 83.81 87 ASN A O 1
ATOM 632 N N . ASP A 1 88 ? -6.757 25.222 -10.060 1.00 87.19 88 ASP A N 1
ATOM 633 C CA . ASP A 1 88 ? -7.484 25.871 -8.961 1.00 87.19 88 ASP A CA 1
ATOM 634 C C . ASP A 1 88 ? -8.999 25.642 -9.006 1.00 87.19 88 ASP A C 1
ATOM 636 O O . ASP A 1 88 ? -9.628 25.488 -7.957 1.00 87.19 88 ASP A O 1
ATOM 640 N N . GLN A 1 89 ? -9.582 25.545 -10.204 1.00 84.19 89 GLN A N 1
ATOM 641 C CA . GLN A 1 89 ? -11.001 25.235 -10.366 1.00 84.19 89 GLN A CA 1
ATOM 642 C C . GLN A 1 89 ? -11.307 23.803 -9.906 1.00 84.19 89 GLN A C 1
ATOM 644 O O . GLN A 1 89 ? -12.254 23.588 -9.149 1.00 84.19 89 GLN A O 1
ATOM 649 N N . GLU A 1 90 ? -10.477 22.831 -10.295 1.00 79.75 90 GLU A N 1
ATOM 650 C CA . GLU A 1 90 ? -10.586 21.441 -9.838 1.00 79.75 90 GLU A CA 1
ATOM 651 C C . GLU A 1 90 ? -10.395 21.322 -8.327 1.00 79.75 90 GLU A C 1
ATOM 653 O O . GLU A 1 90 ? -11.178 20.651 -7.659 1.00 79.75 90 GLU A O 1
ATOM 658 N N . ARG A 1 91 ? -9.398 22.008 -7.759 1.00 87.06 91 ARG A N 1
ATOM 659 C CA . ARG A 1 91 ? -9.162 22.021 -6.307 1.00 87.06 91 ARG A CA 1
ATOM 660 C C . ARG A 1 91 ? -10.360 22.597 -5.554 1.00 87.06 91 ARG A C 1
ATOM 662 O O . ARG A 1 91 ? -10.752 22.061 -4.521 1.00 87.06 91 ARG A O 1
ATOM 669 N N . LEU A 1 92 ? -10.984 23.658 -6.064 1.00 86.44 92 LEU A N 1
ATOM 670 C CA . LEU A 1 92 ? -12.179 24.231 -5.447 1.00 86.44 92 LEU A CA 1
ATOM 671 C C . LEU A 1 92 ? -13.380 23.273 -5.515 1.00 86.44 92 LEU A C 1
ATOM 673 O O . LEU A 1 92 ? -14.092 23.106 -4.518 1.00 86.44 92 LEU A O 1
ATOM 677 N N . ALA A 1 93 ? -13.575 22.617 -6.662 1.00 80.81 93 ALA A N 1
ATOM 678 C CA . ALA A 1 93 ? -14.632 21.629 -6.853 1.00 80.81 93 ALA A CA 1
ATOM 679 C C . ALA A 1 93 ? -14.440 20.415 -5.929 1.00 80.81 93 ALA A C 1
ATOM 681 O O . ALA A 1 93 ? -15.358 20.050 -5.197 1.00 80.81 93 ALA A O 1
ATOM 682 N N . LEU A 1 94 ? -13.229 19.849 -5.883 1.00 84.56 94 LEU A N 1
ATOM 683 C CA . LEU A 1 94 ? -12.879 18.730 -5.006 1.00 84.56 94 LEU A CA 1
ATOM 684 C C . LEU A 1 94 ? -13.023 19.097 -3.532 1.00 84.56 94 LEU A C 1
ATOM 686 O O . LEU A 1 94 ? -13.613 18.336 -2.772 1.00 84.56 94 LEU A O 1
ATOM 690 N N . LYS A 1 95 ? -12.562 20.283 -3.117 1.00 91.06 95 LYS A N 1
ATOM 691 C CA . LYS A 1 95 ? -12.727 20.744 -1.732 1.00 91.06 95 LYS A CA 1
ATOM 692 C C . LYS A 1 95 ? -14.206 20.790 -1.349 1.00 91.06 95 LYS A C 1
ATOM 694 O O . LYS A 1 95 ? -14.575 20.301 -0.284 1.00 91.06 95 LYS A O 1
ATOM 699 N N . THR A 1 96 ? -15.044 21.362 -2.214 1.00 87.94 96 THR A N 1
ATOM 700 C CA . THR A 1 96 ? -16.497 21.440 -1.997 1.00 87.94 96 THR A CA 1
ATOM 701 C C . THR A 1 96 ? -17.109 20.047 -1.886 1.00 87.94 96 THR A C 1
ATOM 703 O O . THR A 1 96 ? -17.835 19.770 -0.932 1.00 87.94 96 THR A O 1
ATOM 706 N N . ALA A 1 97 ? -16.747 19.147 -2.801 1.00 83.62 97 ALA A N 1
ATOM 707 C CA . ALA A 1 97 ? -17.205 17.764 -2.793 1.00 83.62 97 ALA A CA 1
ATOM 708 C C . ALA A 1 97 ? -16.794 17.031 -1.510 1.00 83.62 97 ALA A C 1
ATOM 710 O O . ALA A 1 97 ? -17.614 16.378 -0.876 1.00 83.62 97 ALA A O 1
ATOM 711 N N . PHE A 1 98 ? -15.547 17.180 -1.065 1.00 90.50 98 PHE A N 1
ATOM 712 C CA . PHE A 1 98 ? -15.043 16.536 0.148 1.00 90.50 98 PHE A CA 1
ATOM 713 C C . PHE A 1 98 ? -15.743 17.028 1.415 1.00 90.50 98 PHE A C 1
ATOM 715 O O . PHE A 1 98 ? -16.033 16.225 2.304 1.00 90.50 98 PHE A O 1
ATOM 722 N N . VAL A 1 99 ? -16.087 18.317 1.485 1.00 91.50 99 VAL A N 1
ATOM 723 C CA . VAL A 1 99 ? -16.922 18.849 2.573 1.00 91.50 99 VAL A CA 1
ATOM 724 C C . VAL A 1 99 ? -18.311 18.203 2.559 1.00 91.50 99 VAL A C 1
ATOM 726 O O . VAL A 1 99 ? -18.787 17.776 3.611 1.00 91.50 99 VAL A O 1
ATOM 729 N N . GLN A 1 100 ? -18.936 18.074 1.386 1.00 85.94 100 GLN A N 1
ATOM 730 C CA . GLN A 1 100 ? -20.254 17.447 1.246 1.00 85.94 100 GLN A CA 1
ATOM 731 C C . GLN A 1 100 ? -20.234 15.952 1.591 1.00 85.94 100 GLN A C 1
ATOM 733 O O . GLN A 1 100 ? -21.103 15.495 2.329 1.00 85.94 100 GLN A O 1
ATOM 738 N N . LEU A 1 101 ? -19.224 15.200 1.136 1.00 87.00 101 LEU A N 1
ATOM 739 C CA . LEU A 1 101 ? -19.059 13.780 1.471 1.00 87.00 101 LEU A CA 1
ATOM 740 C C . LEU A 1 101 ? -18.943 13.574 2.982 1.00 87.00 101 LEU A C 1
ATOM 742 O O . LEU A 1 101 ? -19.617 12.711 3.542 1.00 87.00 101 LEU A O 1
ATOM 746 N N . LYS A 1 102 ? -18.145 14.408 3.660 1.00 91.94 102 LYS A N 1
ATOM 747 C CA . LYS A 1 102 ? -18.033 14.376 5.121 1.00 91.94 102 LYS A CA 1
ATOM 748 C C . LYS A 1 102 ? -19.377 14.663 5.799 1.00 91.94 102 LYS A C 1
ATOM 750 O O . LYS A 1 102 ? -19.754 13.944 6.719 1.00 91.94 102 LYS A O 1
ATOM 755 N N . GLN A 1 103 ? -20.089 15.706 5.371 1.00 91.06 103 GLN A N 1
ATOM 756 C CA . GLN A 1 103 ? -21.387 16.074 5.949 1.00 91.06 103 GLN A CA 1
ATOM 757 C C . GLN A 1 103 ? -22.429 14.966 5.770 1.00 91.06 103 GLN A C 1
ATOM 759 O O . GLN A 1 103 ? -23.140 14.634 6.718 1.00 91.06 103 GLN A O 1
ATOM 764 N N . ALA A 1 104 ? -22.490 14.372 4.579 1.00 84.44 104 ALA A N 1
ATOM 765 C CA . ALA A 1 104 ? -23.389 13.268 4.278 1.00 84.44 104 ALA A CA 1
ATOM 766 C C . ALA A 1 104 ? -23.070 12.032 5.132 1.00 84.44 104 ALA A C 1
ATOM 768 O O . ALA A 1 104 ? -23.979 11.441 5.712 1.00 84.44 104 ALA A O 1
ATOM 769 N N . TYR A 1 105 ? -21.786 11.684 5.274 1.00 92.06 105 TYR A N 1
ATOM 770 C CA . TYR A 1 105 ? -21.358 10.608 6.164 1.00 92.06 105 TYR A CA 1
ATOM 771 C C . TYR A 1 105 ? -21.801 10.855 7.611 1.00 92.06 105 TYR A C 1
ATOM 773 O O . TYR A 1 105 ? -22.444 9.990 8.201 1.00 92.06 105 TYR A O 1
ATOM 781 N N . GLU A 1 106 ? -21.511 12.035 8.172 1.00 93.75 106 GLU A N 1
ATOM 782 C CA . GLU A 1 106 ? -21.857 12.361 9.564 1.00 93.75 106 GLU A CA 1
ATOM 783 C C . GLU A 1 106 ? -23.367 12.328 9.813 1.00 93.75 106 GLU A C 1
ATOM 785 O O . GLU A 1 106 ? -23.806 11.829 10.851 1.00 93.75 106 GLU A O 1
ATOM 790 N N . GLY A 1 107 ? -24.163 12.807 8.852 1.00 89.81 107 GLY A N 1
ATOM 791 C CA . GLY A 1 107 ? -25.622 12.731 8.913 1.00 89.81 107 GLY A CA 1
ATOM 792 C C . GLY A 1 107 ? -26.144 11.293 8.931 1.00 89.81 107 GLY A C 1
ATOM 793 O O . GLY A 1 107 ? -27.119 10.999 9.624 1.00 89.81 107 GLY A O 1
ATOM 794 N N . GLU A 1 108 ? -25.481 10.382 8.219 1.00 85.00 108 GLU A N 1
ATOM 795 C CA . GLU A 1 108 ? -25.856 8.971 8.208 1.00 85.00 108 GLU A CA 1
ATOM 796 C C . GLU A 1 108 ? -25.452 8.268 9.512 1.00 85.00 108 GLU A C 1
ATOM 798 O O . GLU A 1 108 ? -26.292 7.663 10.185 1.00 85.00 108 GLU A O 1
ATOM 803 N N . VAL A 1 109 ? -24.190 8.395 9.937 1.00 86.25 109 VAL A N 1
ATOM 804 C CA . VAL A 1 109 ? -23.702 7.690 11.134 1.00 86.25 109 VAL A CA 1
ATOM 805 C C . VAL A 1 109 ? -24.291 8.237 12.439 1.00 86.25 109 VAL A C 1
ATOM 807 O O . VAL A 1 109 ? -24.364 7.502 13.431 1.00 86.25 109 VAL A O 1
ATOM 810 N N . ALA A 1 110 ? -24.811 9.471 12.438 1.00 90.38 110 ALA A N 1
ATOM 811 C CA . ALA A 1 110 ? -25.579 10.038 13.549 1.00 90.38 110 ALA A CA 1
ATOM 812 C C . ALA A 1 110 ? -26.789 9.179 13.933 1.00 90.38 110 ALA A C 1
ATOM 814 O O . ALA A 1 110 ? -27.072 9.019 15.122 1.00 90.38 110 ALA A O 1
ATOM 815 N N . LYS A 1 111 ? -27.450 8.545 12.954 1.00 88.25 111 LYS A N 1
ATOM 816 C CA . LYS A 1 111 ? -28.623 7.679 13.174 1.00 88.25 111 LYS A CA 1
ATOM 817 C C . LYS A 1 111 ? -28.316 6.470 14.059 1.00 88.25 111 LYS A C 1
ATOM 819 O O . LYS A 1 111 ? -29.210 5.932 14.702 1.00 88.25 111 LYS A O 1
ATOM 824 N N . SER A 1 112 ? -27.051 6.052 14.102 1.00 83.81 112 SER A N 1
ATOM 825 C CA . SER A 1 112 ? -26.569 4.937 14.925 1.00 83.81 112 SER A CA 1
ATOM 826 C C . SER A 1 112 ? -25.690 5.389 16.097 1.00 83.81 112 SER A C 1
ATOM 828 O O . SER A 1 112 ? -25.058 4.565 16.756 1.00 83.81 112 SER A O 1
ATOM 830 N N . GLY A 1 113 ? -25.632 6.699 16.370 1.00 89.56 113 GLY A N 1
ATOM 831 C CA . GLY A 1 113 ? -24.811 7.270 17.437 1.00 89.56 113 GLY A CA 1
ATOM 832 C C . GLY A 1 113 ? -23.303 7.142 17.199 1.00 89.56 113 GLY A C 1
ATOM 833 O O . GLY A 1 113 ? -22.537 7.201 18.163 1.00 89.56 113 GLY A O 1
ATOM 834 N N . LYS A 1 114 ? -22.870 6.956 15.946 1.00 91.62 114 LYS A N 1
ATOM 835 C CA . LYS A 1 114 ? -21.467 6.751 15.542 1.00 91.62 114 LYS A CA 1
ATOM 836 C C . LYS A 1 114 ? -20.801 8.025 14.993 1.00 91.62 114 LYS A C 1
ATOM 838 O O . LYS A 1 114 ? -19.693 7.951 14.473 1.00 91.62 114 LYS A O 1
ATOM 843 N N . SER A 1 115 ? -21.449 9.187 15.119 1.00 93.44 115 SER A N 1
ATOM 844 C CA . SER A 1 115 ? -20.852 10.477 14.744 1.00 93.44 115 SER A CA 1
ATOM 845 C C . SER A 1 115 ? -19.550 10.741 15.482 1.00 93.44 115 SER A C 1
ATOM 847 O O . SER A 1 115 ? -19.433 10.438 16.676 1.00 93.44 115 SER A O 1
ATOM 849 N N . HIS A 1 116 ? -18.610 11.357 14.766 1.00 95.50 116 HIS A N 1
ATOM 850 C CA . HIS A 1 116 ? -17.304 11.756 15.292 1.00 95.50 116 HIS A CA 1
ATOM 851 C C . HIS A 1 116 ? -16.553 10.604 15.981 1.00 95.50 116 HIS A C 1
ATOM 853 O O . HIS A 1 116 ? -15.954 10.780 17.045 1.00 95.50 116 HIS A O 1
ATOM 859 N N . ASP A 1 117 ? -16.609 9.410 15.388 1.00 95.12 117 ASP A N 1
ATOM 860 C CA . ASP A 1 117 ? -15.966 8.192 15.881 1.00 95.12 117 ASP A CA 1
ATOM 861 C C . ASP A 1 117 ? -14.948 7.678 14.853 1.00 95.12 117 ASP A C 1
ATOM 863 O O . ASP A 1 117 ? -15.287 7.359 13.710 1.00 95.12 117 ASP A O 1
ATOM 867 N N . ILE A 1 118 ? -13.677 7.588 15.253 1.00 92.62 118 ILE A N 1
ATOM 868 C CA . ILE A 1 118 ? -12.601 7.166 14.343 1.00 92.62 118 ILE A CA 1
ATOM 869 C C . ILE A 1 118 ? -12.773 5.704 13.913 1.00 92.62 118 ILE A C 1
ATOM 871 O O . ILE A 1 118 ? -12.441 5.363 12.778 1.00 92.62 118 ILE A O 1
ATOM 875 N N . ALA A 1 119 ? -13.310 4.828 14.769 1.00 91.50 119 ALA A N 1
ATOM 876 C CA . ALA A 1 119 ? -13.541 3.438 14.384 1.00 91.50 119 ALA A CA 1
ATOM 877 C C . ALA A 1 119 ? -14.625 3.337 13.308 1.00 91.50 119 ALA A C 1
ATOM 879 O O . ALA A 1 119 ? -14.494 2.531 12.386 1.00 91.50 119 ALA A O 1
ATOM 880 N N . ALA A 1 120 ? -15.662 4.177 13.374 1.00 93.06 120 ALA A N 1
ATOM 881 C CA . ALA A 1 120 ? -16.681 4.247 12.328 1.00 93.06 120 ALA A CA 1
ATOM 882 C C . ALA A 1 120 ? -16.076 4.736 11.000 1.00 93.06 120 ALA A C 1
ATOM 884 O O . ALA A 1 120 ? -16.276 4.103 9.963 1.00 93.06 120 ALA A O 1
ATOM 885 N N . ALA A 1 121 ? -15.239 5.778 11.045 1.00 94.25 121 ALA A N 1
ATOM 886 C CA . ALA A 1 121 ? -14.556 6.295 9.858 1.00 94.25 121 ALA A CA 1
ATOM 887 C C . ALA A 1 121 ? -13.597 5.267 9.235 1.00 94.25 121 ALA A C 1
ATOM 889 O O . ALA A 1 121 ? -13.584 5.077 8.019 1.00 94.25 121 ALA A O 1
ATOM 890 N N . MET A 1 122 ? -12.831 4.549 10.062 1.00 90.81 122 MET A N 1
ATOM 891 C CA . MET A 1 122 ? -11.956 3.460 9.616 1.00 90.81 122 MET A CA 1
ATOM 892 C C . MET A 1 122 ? -12.761 2.292 9.028 1.00 90.81 122 MET A C 1
ATOM 894 O O . MET A 1 122 ? -12.338 1.691 8.042 1.00 90.81 122 MET A O 1
ATOM 898 N N . THR A 1 123 ? -13.937 1.991 9.590 1.00 90.94 123 THR A N 1
ATOM 899 C CA . THR A 1 123 ? -14.850 0.967 9.052 1.00 90.94 123 THR A CA 1
ATOM 900 C C . THR A 1 123 ? -15.270 1.325 7.633 1.00 90.94 123 THR A C 1
ATOM 902 O O . THR A 1 123 ? -15.107 0.501 6.734 1.00 90.94 123 THR A O 1
ATOM 905 N N . LEU A 1 124 ? -15.746 2.559 7.417 1.00 91.81 124 LEU A N 1
ATOM 906 C CA . LEU A 1 124 ? -16.091 3.059 6.085 1.00 91.81 124 LEU A CA 1
ATOM 907 C C . LEU A 1 124 ? -14.891 2.976 5.142 1.00 91.81 124 LEU A C 1
ATOM 909 O O . LEU A 1 124 ? -15.014 2.446 4.042 1.00 91.81 124 LEU A O 1
ATOM 913 N N . PHE A 1 125 ? -13.732 3.475 5.572 1.00 93.00 125 PHE A N 1
ATOM 914 C CA . PHE A 1 125 ? -12.523 3.482 4.758 1.00 93.00 125 PHE A CA 1
ATOM 915 C C . PHE A 1 125 ? -12.148 2.072 4.285 1.00 93.00 125 PHE A C 1
ATOM 917 O O . PHE A 1 125 ? -11.963 1.848 3.089 1.00 93.00 125 PHE A O 1
ATOM 924 N N . ILE A 1 126 ? -12.081 1.099 5.195 1.00 90.44 126 ILE A N 1
ATOM 925 C CA . ILE A 1 126 ? -11.763 -0.291 4.849 1.00 90.44 126 ILE A CA 1
ATOM 926 C C . ILE A 1 126 ? -12.842 -0.874 3.934 1.00 90.44 126 ILE A C 1
ATOM 928 O O . ILE A 1 126 ? -12.514 -1.462 2.903 1.00 90.44 126 ILE A O 1
ATOM 932 N N . ALA A 1 127 ? -14.119 -0.686 4.280 1.00 88.38 127 ALA A N 1
ATOM 933 C CA . ALA A 1 127 ? -15.243 -1.202 3.510 1.00 88.38 127 ALA A CA 1
ATOM 934 C C . ALA A 1 127 ? -15.235 -0.697 2.063 1.00 88.38 127 ALA A C 1
ATOM 936 O O . ALA A 1 127 ? -15.297 -1.497 1.126 1.00 88.38 127 ALA A O 1
ATOM 937 N N . ALA A 1 128 ? -15.082 0.613 1.885 1.00 89.69 128 ALA A N 1
ATOM 938 C CA . ALA A 1 128 ? -15.021 1.275 0.592 1.00 89.69 128 ALA A CA 1
ATOM 939 C C . ALA A 1 128 ? -13.868 0.753 -0.270 1.00 89.69 128 ALA A C 1
ATOM 941 O O . ALA A 1 128 ? -14.082 0.309 -1.399 1.00 89.69 128 ALA A O 1
ATOM 942 N N . ASN A 1 129 ? -12.648 0.757 0.272 1.00 91.50 129 ASN A N 1
ATOM 943 C CA . ASN A 1 129 ? -11.463 0.398 -0.498 1.00 91.50 129 ASN A CA 1
ATOM 944 C C . ASN A 1 129 ? -11.427 -1.099 -0.845 1.00 91.50 129 ASN A C 1
ATOM 946 O O . ASN A 1 129 ? -11.108 -1.463 -1.974 1.00 91.50 129 ASN A O 1
ATOM 950 N N . VAL A 1 130 ? -11.810 -1.987 0.077 1.00 89.38 130 VAL A N 1
ATOM 951 C CA . VAL A 1 130 ? -11.878 -3.430 -0.214 1.00 89.38 130 VAL A CA 1
ATOM 952 C C . VAL A 1 130 ? -12.950 -3.724 -1.269 1.00 89.38 130 VAL A C 1
ATOM 954 O O . VAL A 1 130 ? -12.724 -4.559 -2.147 1.00 89.38 130 VAL A O 1
ATOM 957 N N . THR A 1 131 ? -14.088 -3.023 -1.229 1.00 85.06 131 THR A N 1
ATOM 958 C CA . THR A 1 131 ? -15.165 -3.168 -2.224 1.00 85.06 131 THR A CA 1
ATOM 959 C C . THR A 1 131 ? -14.713 -2.702 -3.607 1.00 85.06 131 THR A C 1
ATOM 961 O O . THR A 1 131 ? -14.842 -3.455 -4.573 1.00 85.06 131 THR A O 1
ATOM 964 N N . ALA A 1 132 ? -14.123 -1.506 -3.697 1.00 87.19 132 ALA A N 1
ATOM 965 C CA . ALA A 1 132 ? -13.614 -0.948 -4.948 1.00 87.19 132 ALA A CA 1
ATOM 966 C C . ALA A 1 132 ? -12.484 -1.804 -5.546 1.00 87.19 132 ALA A C 1
ATOM 968 O O . ALA A 1 132 ? -12.476 -2.074 -6.747 1.00 87.19 132 ALA A O 1
ATOM 969 N N . TYR A 1 133 ? -11.563 -2.303 -4.713 1.00 90.88 133 TYR A N 1
ATOM 970 C CA . TYR A 1 133 ? -10.452 -3.137 -5.172 1.00 90.88 133 TYR A CA 1
ATOM 971 C C . TYR A 1 133 ? -10.917 -4.484 -5.743 1.00 90.88 133 TYR A C 1
ATOM 973 O O . TYR A 1 133 ? -10.509 -4.892 -6.839 1.00 90.88 133 TYR A O 1
ATOM 981 N N . ASN A 1 134 ? -11.779 -5.183 -4.999 1.00 85.06 134 ASN A N 1
ATOM 982 C CA . ASN A 1 134 ? -12.312 -6.477 -5.419 1.00 85.06 134 ASN A CA 1
ATOM 983 C C . ASN A 1 134 ? -13.388 -6.344 -6.502 1.00 85.06 134 ASN A C 1
ATOM 985 O O . ASN A 1 134 ? -13.800 -7.358 -7.058 1.00 85.06 134 ASN A O 1
ATOM 989 N N . GLN A 1 135 ? -13.842 -5.116 -6.790 1.00 80.31 135 GLN A N 1
ATOM 990 C CA . GLN A 1 135 ? -14.986 -4.826 -7.658 1.00 80.31 135 GLN A CA 1
ATOM 991 C C . GLN A 1 135 ? -16.214 -5.665 -7.266 1.00 80.31 135 GLN A C 1
ATOM 993 O O . GLN A 1 135 ? -16.983 -6.145 -8.101 1.00 80.31 135 GLN A O 1
ATOM 998 N N . ALA A 1 136 ? -16.364 -5.871 -5.958 1.00 74.25 136 ALA A N 1
ATOM 999 C CA . ALA A 1 136 ? -17.384 -6.723 -5.377 1.00 74.25 136 ALA A CA 1
ATOM 1000 C C . ALA A 1 136 ? -18.686 -5.942 -5.142 1.00 74.25 136 ALA A C 1
ATOM 1002 O O . ALA A 1 136 ? -18.763 -4.722 -5.334 1.00 74.25 136 ALA A O 1
ATOM 1003 N N . GLY A 1 137 ? -19.729 -6.678 -4.755 1.00 68.31 137 GLY A N 1
ATOM 1004 C CA . GLY A 1 137 ? -20.913 -6.085 -4.143 1.00 68.31 137 GLY A CA 1
ATOM 1005 C C . GLY A 1 137 ? -20.603 -5.543 -2.747 1.00 68.31 137 GLY A C 1
ATOM 1006 O O . GLY A 1 137 ? -19.551 -5.829 -2.174 1.00 68.31 137 GLY A O 1
ATOM 1007 N N . GLU A 1 138 ? -21.535 -4.761 -2.216 1.00 69.12 138 GLU A N 1
ATOM 1008 C CA . GLU A 1 138 ? -21.411 -4.159 -0.891 1.00 69.12 138 GLU A CA 1
ATOM 1009 C C . GLU A 1 138 ? -21.271 -5.225 0.213 1.00 69.12 138 GLU A C 1
ATOM 1011 O O . GLU A 1 138 ? -21.899 -6.290 0.131 1.00 69.12 138 GLU A O 1
ATOM 1016 N N . PRO A 1 139 ? -20.475 -4.957 1.265 1.00 75.56 139 PRO A N 1
ATOM 1017 C CA . PRO A 1 139 ? -20.440 -5.803 2.451 1.00 75.56 139 PRO A CA 1
ATOM 1018 C C . PRO A 1 139 ? -21.816 -5.864 3.121 1.00 75.56 139 PRO A C 1
ATOM 1020 O O . PRO A 1 139 ? -22.575 -4.899 3.096 1.00 75.56 139 PRO A O 1
ATOM 1023 N N . THR A 1 140 ? -22.127 -6.982 3.777 1.00 75.88 140 THR A N 1
ATOM 1024 C CA . THR A 1 140 ? -23.356 -7.079 4.577 1.00 75.88 140 THR A CA 1
ATOM 1025 C C . THR A 1 140 ? -23.287 -6.140 5.786 1.00 75.88 140 THR A C 1
ATOM 1027 O O . THR A 1 140 ? -22.207 -5.944 6.350 1.00 75.88 140 THR A O 1
ATOM 1030 N N . ASP A 1 141 ? -24.437 -5.640 6.252 1.00 76.06 141 ASP A N 1
ATOM 1031 C CA . ASP A 1 141 ? -24.527 -4.835 7.486 1.00 76.06 141 ASP A CA 1
ATOM 1032 C C . ASP A 1 141 ? -23.810 -5.514 8.655 1.00 76.06 141 ASP A C 1
ATOM 1034 O O . ASP A 1 141 ? -23.003 -4.909 9.355 1.00 76.06 141 ASP A O 1
ATOM 1038 N N . LYS A 1 142 ? -24.023 -6.828 8.795 1.00 75.62 142 LYS A N 1
ATOM 1039 C CA . LYS A 1 142 ? -23.399 -7.648 9.835 1.00 75.62 142 LYS A CA 1
ATOM 1040 C C . LYS A 1 142 ? -21.874 -7.699 9.713 1.00 75.62 142 LYS A C 1
ATOM 1042 O O . LYS A 1 142 ? -21.190 -7.680 10.733 1.00 75.62 142 LYS A O 1
ATOM 1047 N N . ALA A 1 143 ? -21.328 -7.774 8.498 1.00 76.25 143 ALA A N 1
ATOM 1048 C CA . ALA A 1 143 ? -19.883 -7.720 8.288 1.00 76.25 143 ALA A CA 1
ATOM 1049 C C . ALA A 1 143 ? -19.310 -6.335 8.627 1.00 76.25 143 ALA A C 1
ATOM 1051 O O . ALA A 1 143 ? -18.244 -6.258 9.241 1.00 76.25 143 ALA A O 1
ATOM 1052 N N . GLY A 1 144 ? -20.031 -5.261 8.288 1.00 80.88 144 GLY A N 1
ATOM 1053 C CA . GLY A 1 144 ? -19.678 -3.890 8.660 1.00 80.88 144 GLY A CA 1
ATOM 1054 C C . GLY A 1 144 ? -19.712 -3.654 10.173 1.00 80.88 144 GLY A C 1
ATOM 1055 O O . GLY A 1 144 ? -18.758 -3.119 10.734 1.00 80.88 144 GLY A O 1
ATOM 1056 N N . ASP A 1 145 ? -20.759 -4.111 10.857 1.00 82.19 145 ASP A N 1
ATOM 1057 C CA . ASP A 1 145 ? -20.892 -3.982 12.312 1.00 82.19 145 ASP A CA 1
ATOM 1058 C C . ASP A 1 145 ? -19.839 -4.796 13.070 1.00 82.19 145 ASP A C 1
ATOM 1060 O O . ASP A 1 145 ? -19.258 -4.305 14.040 1.00 82.19 145 ASP A O 1
ATOM 1064 N N . ASN A 1 146 ? -19.529 -6.008 12.604 1.00 80.38 146 ASN A N 1
ATOM 1065 C CA . ASN A 1 146 ? -18.461 -6.817 13.186 1.00 80.38 146 ASN A CA 1
ATOM 1066 C C . ASN A 1 146 ? -17.085 -6.169 12.995 1.00 80.38 146 ASN A C 1
ATOM 1068 O O . ASN A 1 146 ? -16.275 -6.167 13.924 1.00 80.38 146 ASN A O 1
ATOM 1072 N N . LEU A 1 147 ? -16.825 -5.594 11.815 1.00 84.56 147 LEU A N 1
ATOM 1073 C CA . LEU A 1 147 ? -15.601 -4.837 11.565 1.00 84.56 147 LEU A CA 1
ATOM 1074 C C . LEU A 1 147 ? -15.514 -3.628 12.503 1.00 84.56 147 LEU A C 1
ATOM 1076 O O . LEU A 1 147 ? -14.497 -3.451 13.165 1.00 84.56 147 LEU A O 1
ATOM 1080 N N . TYR A 1 148 ? -16.588 -2.849 12.630 1.00 86.38 148 TYR A N 1
ATOM 1081 C CA . TYR A 1 148 ? -16.647 -1.716 13.551 1.00 86.38 148 TYR A CA 1
ATOM 1082 C C . TYR A 1 148 ? -16.373 -2.122 15.005 1.00 86.38 148 TYR A C 1
ATOM 1084 O O . TYR A 1 148 ? -15.545 -1.501 15.670 1.00 86.38 148 TYR A O 1
ATOM 1092 N N . ALA A 1 149 ? -17.010 -3.189 15.496 1.00 83.00 149 ALA A N 1
ATOM 1093 C CA . ALA A 1 149 ? -16.794 -3.683 16.855 1.00 83.00 149 ALA A CA 1
ATOM 1094 C C . ALA A 1 149 ? -15.338 -4.129 17.083 1.00 83.00 149 ALA A C 1
ATOM 1096 O O . ALA A 1 149 ? -14.736 -3.798 18.108 1.00 83.00 149 ALA A O 1
ATOM 1097 N N . ALA A 1 150 ? -14.745 -4.830 16.112 1.00 80.50 150 ALA A N 1
ATOM 1098 C CA . ALA A 1 150 ? -13.341 -5.227 16.165 1.00 80.50 150 ALA A CA 1
ATOM 1099 C C . ALA A 1 150 ? -12.404 -4.007 16.169 1.00 80.50 150 ALA A C 1
ATOM 1101 O O . ALA A 1 150 ? -11.456 -3.957 16.956 1.00 80.50 150 ALA A O 1
ATOM 1102 N N . LEU A 1 151 ? -12.686 -2.997 15.342 1.00 85.62 151 LEU A N 1
ATOM 1103 C CA . LEU A 1 151 ? -11.930 -1.745 15.294 1.00 85.62 151 LEU A CA 1
ATOM 1104 C C . LEU A 1 151 ? -12.043 -0.967 16.605 1.00 85.62 151 LEU A C 1
ATOM 1106 O O . LEU A 1 151 ? -11.024 -0.509 17.117 1.00 85.62 151 LEU A O 1
ATOM 1110 N N . GLN A 1 152 ? -13.233 -0.887 17.203 1.00 87.00 152 GLN A N 1
ATOM 1111 C CA . GLN A 1 152 ? -13.417 -0.265 18.513 1.00 87.00 152 GLN A CA 1
ATOM 1112 C C . GLN A 1 152 ? -12.564 -0.937 19.591 1.00 87.00 152 GLN A C 1
ATOM 1114 O O . GLN A 1 152 ? -11.818 -0.264 20.305 1.00 87.00 152 GLN A O 1
ATOM 1119 N N . GLN A 1 153 ? -12.629 -2.265 19.686 1.00 80.19 153 GLN A N 1
ATOM 1120 C CA . GLN A 1 153 ? -11.834 -3.041 20.639 1.00 80.19 153 GLN A CA 1
ATOM 1121 C C . GLN A 1 153 ? -10.329 -2.855 20.412 1.00 80.19 153 GLN A C 1
ATOM 1123 O O . GLN A 1 153 ? -9.572 -2.693 21.367 1.00 80.19 153 GLN A O 1
ATOM 1128 N N . THR A 1 154 ? -9.897 -2.882 19.152 1.00 78.62 154 THR A N 1
ATOM 1129 C CA . THR A 1 154 ? -8.480 -2.792 18.786 1.00 78.62 154 THR A CA 1
ATOM 1130 C C . THR A 1 154 ? -7.928 -1.406 19.076 1.00 78.62 154 THR A C 1
ATOM 1132 O O . THR A 1 154 ? -6.934 -1.260 19.778 1.00 78.62 154 THR A O 1
ATOM 1135 N N . MET A 1 155 ? -8.588 -0.372 18.558 1.00 81.31 155 MET A N 1
ATOM 1136 C CA . MET A 1 155 ? -8.086 0.998 18.607 1.00 81.31 155 MET A CA 1
ATOM 1137 C C . MET A 1 155 ? -8.170 1.592 20.014 1.00 81.31 155 MET A C 1
ATOM 1139 O O . MET A 1 155 ? -7.311 2.387 20.385 1.00 81.31 155 MET A O 1
ATOM 1143 N N . SER A 1 156 ? -9.153 1.183 20.826 1.00 83.44 156 SER A N 1
ATOM 1144 C CA . SER A 1 156 ? -9.219 1.587 22.240 1.00 83.44 156 SER A CA 1
ATOM 1145 C C . SER A 1 156 ? -8.086 0.999 23.087 1.00 83.44 156 SER A C 1
ATOM 1147 O O . SER A 1 156 ? -7.742 1.570 24.118 1.00 83.44 156 SER A O 1
ATOM 1149 N N . GLY A 1 157 ? -7.467 -0.098 22.638 1.00 76.06 157 GLY A N 1
ATOM 1150 C CA . GLY A 1 157 ? -6.291 -0.691 23.272 1.00 76.06 157 GLY A CA 1
ATOM 1151 C C . GLY A 1 157 ? -4.965 -0.004 22.929 1.00 76.06 157 GLY A C 1
ATOM 1152 O O . GLY A 1 157 ? -3.947 -0.374 23.505 1.00 76.06 157 GLY A O 1
ATOM 1153 N N . ILE A 1 158 ? -4.953 0.975 22.014 1.00 74.88 158 ILE A N 1
ATOM 1154 C CA . ILE A 1 158 ? -3.730 1.634 21.531 1.00 74.88 158 ILE A CA 1
ATOM 1155 C C . ILE A 1 158 ? -3.566 2.983 22.253 1.00 74.88 158 ILE A C 1
ATOM 1157 O O . ILE A 1 158 ? -4.349 3.913 22.007 1.00 74.88 158 ILE A O 1
ATOM 1161 N N . PRO A 1 159 ? -2.568 3.134 23.149 1.00 74.19 159 PRO A N 1
ATOM 1162 C CA . PRO A 1 159 ? -2.371 4.363 23.917 1.00 74.19 159 PRO A CA 1
ATOM 1163 C C . PRO A 1 159 ? -2.213 5.609 23.043 1.00 74.19 159 PRO A C 1
ATOM 1165 O O . PRO A 1 159 ? -2.710 6.674 23.389 1.00 74.19 159 PRO A O 1
ATOM 1168 N N . GLU A 1 160 ? -1.556 5.485 21.898 1.00 75.06 160 GLU A N 1
ATOM 1169 C CA . GLU A 1 160 ? -1.285 6.595 20.990 1.00 75.06 160 GLU A CA 1
ATOM 1170 C C . GLU A 1 160 ? -2.545 7.108 20.297 1.00 75.06 160 GLU A C 1
ATOM 1172 O O . GLU A 1 160 ? -2.599 8.284 19.967 1.00 75.06 160 GLU A O 1
ATOM 1177 N N . ILE A 1 161 ? -3.576 6.272 20.125 1.00 78.44 161 ILE A N 1
ATOM 1178 C CA . ILE A 1 161 ? -4.877 6.692 19.579 1.00 78.44 161 ILE A CA 1
ATOM 1179 C C . ILE A 1 161 ? -5.739 7.300 20.679 1.00 78.44 161 ILE A C 1
ATOM 1181 O O . ILE A 1 161 ? -6.365 8.345 20.497 1.00 78.44 161 ILE A O 1
ATOM 1185 N N . THR A 1 162 ? -5.778 6.658 21.845 1.00 83.25 162 THR A N 1
ATOM 1186 C CA . THR A 1 162 ? -6.624 7.119 22.952 1.00 83.25 162 THR A CA 1
ATOM 1187 C C . THR A 1 162 ? -6.159 8.461 23.518 1.00 83.25 162 THR A C 1
ATOM 1189 O O . THR A 1 162 ? -7.005 9.267 23.911 1.00 83.25 162 THR A O 1
ATOM 1192 N N . LYS A 1 163 ? -4.848 8.742 23.470 1.00 84.44 163 LYS A N 1
ATOM 1193 C CA . LYS A 1 163 ? -4.231 10.013 23.886 1.00 84.44 163 LYS A CA 1
ATOM 1194 C C . LYS A 1 163 ? -4.313 11.141 22.852 1.00 84.44 163 LYS A C 1
ATOM 1196 O O . LYS A 1 163 ? -3.950 12.262 23.198 1.00 84.44 163 LYS A O 1
ATOM 1201 N N . MET A 1 164 ? -4.784 10.885 21.627 1.00 84.62 164 MET A N 1
ATOM 1202 C CA . MET A 1 164 ? -4.962 11.948 20.631 1.00 84.62 164 MET A CA 1
ATOM 1203 C C . MET A 1 164 ? -5.915 13.028 21.154 1.00 84.62 164 MET A C 1
ATOM 1205 O O . MET A 1 164 ? -6.979 12.736 21.714 1.00 84.62 164 MET A O 1
ATOM 1209 N N . SER A 1 165 ? -5.557 14.283 20.913 1.00 89.88 165 SER A N 1
ATOM 1210 C CA . SER A 1 165 ? -6.438 15.429 21.097 1.00 89.88 165 SER A CA 1
ATOM 1211 C C . SER A 1 165 ? -7.645 15.353 20.159 1.00 89.88 165 SER A C 1
ATOM 1213 O O . SER A 1 165 ? -7.624 14.684 19.125 1.00 89.88 165 SER A O 1
ATOM 1215 N N . ASN A 1 166 ? -8.706 16.097 20.478 1.00 93.44 166 A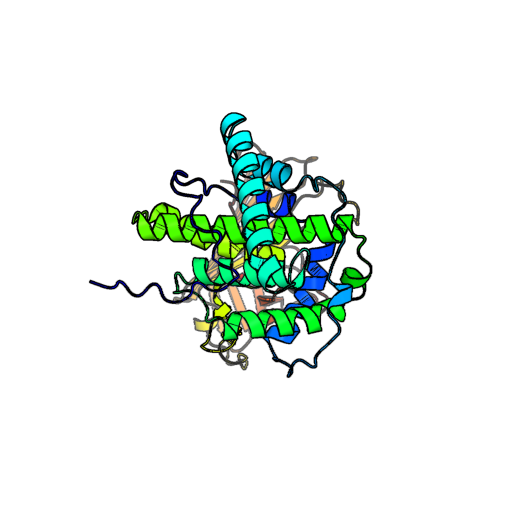SN A N 1
ATOM 1216 C CA . ASN A 1 166 ? -9.875 16.202 19.603 1.00 93.44 166 ASN A CA 1
ATOM 1217 C C . ASN A 1 166 ? -9.513 16.647 18.173 1.00 93.44 166 ASN A C 1
ATOM 1219 O O . ASN A 1 166 ? -10.096 16.142 17.219 1.00 93.44 166 ASN A O 1
ATOM 1223 N N . ALA A 1 167 ? -8.532 17.543 18.027 1.00 89.44 167 ALA A N 1
ATOM 1224 C CA . ALA A 1 167 ? -8.059 18.023 16.732 1.00 89.44 167 ALA A CA 1
ATOM 1225 C C . ALA A 1 167 ? -7.377 16.914 15.918 1.00 89.44 167 ALA A C 1
ATOM 1227 O O . ALA A 1 167 ? -7.674 16.734 14.741 1.00 89.44 167 ALA A O 1
ATOM 1228 N N . GLU A 1 168 ? -6.498 16.131 16.547 1.00 85.50 168 GLU A N 1
ATOM 1229 C CA . GLU A 1 168 ? -5.816 15.008 15.891 1.00 85.50 168 GLU A CA 1
ATOM 1230 C C . GLU A 1 168 ? -6.806 13.911 15.492 1.00 85.50 168 GLU A C 1
ATOM 1232 O O . GLU A 1 168 ? -6.767 13.418 14.363 1.00 85.50 168 GLU A O 1
ATOM 1237 N N . LYS A 1 169 ? -7.746 13.587 16.391 1.00 90.00 169 LYS A N 1
ATOM 1238 C CA . LYS A 1 169 ? -8.834 12.642 16.126 1.00 90.00 169 LYS A CA 1
ATOM 1239 C C . LYS A 1 169 ? -9.700 13.098 14.956 1.00 90.00 169 LYS A C 1
ATOM 1241 O O . LYS A 1 169 ? -9.990 12.292 14.075 1.00 90.00 169 LYS A O 1
ATOM 1246 N N . GLN A 1 170 ? -10.054 14.383 14.916 1.00 94.25 170 GLN A N 1
ATOM 1247 C CA . GLN A 1 170 ? -10.824 14.962 13.822 1.00 94.25 170 GLN A CA 1
ATOM 1248 C C . GLN A 1 170 ? -10.066 14.906 12.491 1.00 94.25 170 GLN A C 1
ATOM 1250 O O . GLN A 1 170 ? -10.652 14.536 11.480 1.00 94.25 170 GLN A O 1
ATOM 1255 N N . THR A 1 171 ? -8.775 15.237 12.472 1.00 88.56 171 THR A N 1
ATOM 1256 C CA . THR A 1 171 ? -7.959 15.175 11.250 1.00 88.56 171 THR A CA 1
ATOM 1257 C C . THR A 1 171 ? -7.884 13.752 10.696 1.00 88.56 171 THR A C 1
ATOM 1259 O O . THR A 1 171 ? -8.102 13.545 9.503 1.00 88.56 171 THR A O 1
ATOM 1262 N N . LEU A 1 172 ? -7.633 12.755 11.552 1.00 88.62 172 LEU A N 1
ATOM 1263 C CA . LEU A 1 172 ? -7.619 11.350 11.138 1.00 88.62 172 LEU A CA 1
ATOM 1264 C C . LEU A 1 172 ? -8.997 10.897 10.638 1.00 88.62 172 LEU A C 1
ATOM 1266 O O . LEU A 1 172 ? -9.103 10.289 9.575 1.00 88.62 172 LEU A O 1
ATOM 1270 N N . HIS A 1 173 ? -10.046 11.215 11.395 1.00 93.69 173 HIS A N 1
ATOM 1271 C CA . HIS A 1 173 ? -11.427 10.915 11.041 1.00 93.69 173 HIS A CA 1
ATOM 1272 C C . HIS A 1 173 ? -11.799 11.487 9.669 1.00 93.69 173 HIS A C 1
ATOM 1274 O O . HIS A 1 173 ? -12.224 10.747 8.785 1.00 93.69 173 HIS A O 1
ATOM 1280 N N . ASP A 1 174 ? -11.600 12.790 9.473 1.00 93.56 174 ASP A N 1
ATOM 1281 C CA . ASP A 1 174 ? -11.983 13.482 8.246 1.00 93.56 174 ASP A CA 1
ATOM 1282 C C . ASP A 1 174 ? -11.244 12.911 7.033 1.00 93.56 174 ASP A C 1
ATOM 1284 O O . ASP A 1 174 ? -11.844 12.748 5.973 1.00 93.56 174 ASP A O 1
ATOM 1288 N N . TRP A 1 175 ? -9.969 12.539 7.191 1.00 92.06 175 TRP A N 1
ATOM 1289 C CA . TRP A 1 175 ? -9.194 11.927 6.111 1.00 92.06 175 TRP A CA 1
ATOM 1290 C C . TRP A 1 175 ? -9.756 10.559 5.723 1.00 92.06 175 TRP A C 1
ATOM 1292 O O . TRP A 1 175 ? -9.990 10.307 4.541 1.00 92.06 175 TRP A O 1
ATOM 1302 N N . LEU A 1 176 ? -10.033 9.699 6.712 1.00 92.19 176 LEU A N 1
ATOM 1303 C CA . LEU A 1 176 ? -10.592 8.362 6.488 1.00 92.19 176 LEU A CA 1
ATOM 1304 C C . LEU A 1 176 ? -11.963 8.436 5.806 1.00 92.19 176 LEU A C 1
ATOM 1306 O O . LEU A 1 176 ? -12.208 7.712 4.840 1.00 92.19 176 LEU A O 1
ATOM 1310 N N . VAL A 1 177 ? -12.829 9.340 6.273 1.00 93.44 177 VAL A N 1
ATOM 1311 C CA . VAL A 1 177 ? -14.167 9.547 5.706 1.00 93.44 177 VAL A CA 1
ATOM 1312 C C . VAL A 1 177 ? -14.088 10.041 4.271 1.00 93.44 177 VAL A C 1
ATOM 1314 O O . VAL A 1 177 ? -14.741 9.468 3.397 1.00 93.44 177 VAL A O 1
ATOM 1317 N N . ILE A 1 178 ? -13.296 11.085 4.009 1.00 91.81 178 ILE A N 1
ATOM 1318 C CA . ILE A 1 178 ? -13.207 11.681 2.674 1.00 91.81 178 ILE A CA 1
ATOM 1319 C C . ILE A 1 178 ? -12.604 10.678 1.689 1.00 91.81 178 ILE A C 1
ATOM 1321 O O . ILE A 1 178 ? -13.192 10.452 0.634 1.00 91.81 178 ILE A O 1
ATOM 1325 N N . MET A 1 179 ? -11.488 10.030 2.034 1.00 88.25 179 MET A N 1
ATOM 1326 C CA . MET A 1 179 ? -10.842 9.060 1.144 1.00 88.25 179 MET A CA 1
ATOM 1327 C C . MET A 1 179 ? -11.706 7.823 0.905 1.00 88.25 179 MET A C 1
ATOM 1329 O O . MET A 1 179 ? -11.846 7.394 -0.239 1.00 88.25 179 MET A O 1
ATOM 1333 N N . GLY A 1 180 ? -12.328 7.272 1.952 1.00 90.38 180 GLY A N 1
ATOM 1334 C CA . GLY A 1 180 ? -13.251 6.146 1.811 1.00 90.38 180 GLY A CA 1
ATOM 1335 C C . GLY A 1 180 ? -14.431 6.493 0.901 1.00 90.38 180 GLY A C 1
ATOM 1336 O O . GLY A 1 180 ? -14.716 5.772 -0.054 1.00 90.38 180 GLY A O 1
ATOM 1337 N N . SER A 1 181 ? -15.070 7.639 1.143 1.00 87.06 181 SER A N 1
ATOM 1338 C CA . SER A 1 181 ? -16.225 8.085 0.355 1.00 87.06 181 SER A CA 1
ATOM 1339 C C . SER A 1 181 ? -15.857 8.408 -1.094 1.00 87.06 181 SER A C 1
ATOM 1341 O O . SER A 1 181 ? -16.602 8.054 -2.005 1.00 87.06 181 SER A O 1
ATOM 1343 N N . PHE A 1 182 ? -14.705 9.043 -1.327 1.00 87.25 182 PHE A N 1
ATOM 1344 C CA . PHE A 1 182 ? -14.230 9.385 -2.668 1.00 87.25 182 PHE A CA 1
ATOM 1345 C C . PHE A 1 182 ? -13.937 8.136 -3.506 1.00 87.25 182 PHE A C 1
ATOM 1347 O O . PHE A 1 182 ? -14.397 8.041 -4.643 1.00 87.25 182 PHE A O 1
ATOM 1354 N N . VAL A 1 183 ? -13.233 7.150 -2.936 1.00 88.62 183 VAL A N 1
ATOM 1355 C CA . VAL A 1 183 ? -12.934 5.881 -3.620 1.00 88.62 183 VAL A CA 1
ATOM 1356 C C . VAL A 1 183 ? -14.212 5.121 -3.957 1.00 88.62 183 VAL A C 1
ATOM 1358 O O . VAL A 1 183 ? -14.379 4.671 -5.090 1.00 88.62 183 VAL A O 1
ATOM 1361 N N . LEU A 1 184 ? -15.124 4.989 -2.991 1.00 84.38 184 LEU A N 1
ATOM 1362 C CA . LEU A 1 184 ? -16.380 4.277 -3.202 1.00 84.38 184 LEU A CA 1
ATOM 1363 C C . LEU A 1 184 ? -17.250 4.969 -4.253 1.00 84.38 184 LEU A C 1
ATOM 1365 O O . LEU A 1 184 ? -17.729 4.320 -5.179 1.00 84.38 184 LEU A O 1
ATOM 1369 N N . GLY A 1 185 ? -17.433 6.280 -4.116 1.00 80.06 185 GLY A N 1
ATOM 1370 C CA . GLY A 1 185 ? -18.227 7.078 -5.036 1.00 80.06 185 GLY A CA 1
ATOM 1371 C C . GLY A 1 185 ? -17.700 7.033 -6.466 1.00 80.06 185 GLY A C 1
ATOM 1372 O O . GLY A 1 185 ? -18.463 6.826 -7.407 1.00 80.06 185 GLY A O 1
ATOM 1373 N N . GLY A 1 186 ? -16.380 7.135 -6.620 1.00 80.75 186 GLY A N 1
ATOM 1374 C CA . GLY A 1 186 ? -15.709 6.975 -7.902 1.00 80.75 186 GLY A CA 1
ATOM 1375 C C . GLY A 1 186 ? -15.886 5.586 -8.516 1.00 80.75 186 GLY A C 1
ATOM 1376 O O . GLY A 1 186 ? -16.223 5.477 -9.694 1.00 80.75 186 GLY A O 1
ATOM 1377 N N . TYR A 1 187 ? -15.722 4.524 -7.719 1.00 84.00 187 TYR A N 1
ATOM 1378 C CA . TYR A 1 187 ? -15.956 3.145 -8.158 1.00 84.00 187 TYR A CA 1
ATOM 1379 C C . TYR A 1 187 ? -17.401 2.915 -8.611 1.00 84.00 187 TYR A C 1
ATOM 1381 O O . TYR A 1 187 ? -17.607 2.340 -9.680 1.00 84.00 187 TYR A O 1
ATOM 1389 N N . VAL A 1 188 ? -18.398 3.356 -7.835 1.00 80.31 188 VAL A N 1
ATOM 1390 C CA . VAL A 1 188 ? -19.805 3.145 -8.202 1.00 80.31 188 VAL A CA 1
ATOM 1391 C C . VAL A 1 188 ? -20.154 3.925 -9.463 1.00 80.31 188 VAL A C 1
ATOM 1393 O O . VAL A 1 188 ? -20.685 3.328 -10.394 1.00 80.31 188 VAL A O 1
ATOM 1396 N N . ASN A 1 189 ? -19.762 5.198 -9.558 1.00 77.75 189 ASN A N 1
ATOM 1397 C CA . ASN A 1 189 ? -19.978 5.983 -10.773 1.00 77.75 189 ASN A CA 1
ATOM 1398 C C . ASN A 1 189 ? -19.316 5.329 -12.000 1.00 77.75 189 ASN A C 1
ATOM 1400 O O . ASN A 1 189 ? -19.939 5.213 -13.053 1.00 77.75 189 ASN A O 1
ATOM 1404 N N . ALA A 1 190 ? -18.078 4.837 -11.872 1.00 78.50 190 ALA A N 1
ATOM 1405 C CA . ALA A 1 190 ? -17.381 4.130 -12.949 1.00 78.50 190 ALA A CA 1
ATOM 1406 C C . ALA A 1 190 ? -18.093 2.825 -13.352 1.00 78.50 190 ALA A C 1
ATOM 1408 O O . ALA A 1 190 ? -18.184 2.497 -14.534 1.00 78.50 190 ALA A O 1
ATOM 1409 N N . LYS A 1 191 ? -18.640 2.091 -12.378 1.00 83.31 191 LYS A N 1
ATOM 1410 C CA . LYS A 1 191 ? -19.409 0.864 -12.613 1.00 83.31 191 LYS A CA 1
ATOM 1411 C C . LYS A 1 191 ? -20.739 1.141 -13.315 1.00 83.31 191 LYS A C 1
ATOM 1413 O O . LYS A 1 191 ? -21.078 0.419 -14.246 1.00 83.31 191 LYS A O 1
ATOM 1418 N N . GLU A 1 192 ? -21.474 2.162 -12.883 1.00 79.75 192 GLU A N 1
ATOM 1419 C CA . GLU A 1 192 ? -22.772 2.549 -13.453 1.00 79.75 192 GLU A CA 1
ATOM 1420 C C . GLU A 1 192 ? -22.639 3.141 -14.860 1.00 79.75 192 GLU A C 1
ATOM 1422 O O . GLU A 1 192 ? -23.465 2.861 -15.726 1.00 79.75 192 GLU A O 1
ATOM 1427 N N . SER A 1 193 ? -21.578 3.912 -15.107 1.00 79.12 193 SER A N 1
ATOM 1428 C CA . SER A 1 193 ? -21.289 4.507 -16.419 1.00 79.12 193 SER A CA 1
ATOM 1429 C C . SER A 1 193 ? -20.596 3.557 -17.404 1.00 79.12 193 SER A C 1
ATOM 1431 O O . SER A 1 193 ? -20.507 3.871 -18.590 1.00 79.12 193 SER A O 1
ATOM 1433 N N . GLY A 1 194 ? -20.102 2.401 -16.945 1.00 79.69 194 GLY A N 1
ATOM 1434 C CA . GLY A 1 194 ? -19.338 1.465 -17.774 1.00 79.69 194 GLY A CA 1
ATOM 1435 C C . GLY A 1 194 ? -17.922 1.941 -18.128 1.00 79.69 194 GLY A C 1
ATOM 1436 O O . GLY A 1 194 ? -17.327 1.431 -19.079 1.00 79.69 194 GLY A O 1
ATOM 1437 N N . ASP A 1 195 ? -17.360 2.897 -17.384 1.00 79.75 195 ASP A N 1
ATOM 1438 C CA . ASP A 1 195 ? -16.014 3.431 -17.617 1.00 79.75 195 ASP A CA 1
ATOM 1439 C C . ASP A 1 195 ? -14.930 2.479 -17.074 1.00 79.75 195 ASP A C 1
ATOM 1441 O O . ASP A 1 195 ? -14.557 2.487 -15.895 1.00 79.75 195 ASP A O 1
ATOM 1445 N N . ALA A 1 196 ? -14.388 1.646 -17.966 1.00 82.38 196 ALA A N 1
ATOM 1446 C CA . ALA A 1 196 ? -13.346 0.675 -17.638 1.00 82.38 196 ALA A CA 1
ATOM 1447 C C . ALA A 1 196 ? -12.025 1.316 -17.166 1.00 82.38 196 ALA A C 1
ATOM 1449 O O . ALA A 1 196 ? -11.312 0.721 -16.351 1.00 82.38 196 ALA A O 1
ATOM 1450 N N . ALA A 1 197 ? -11.686 2.513 -17.657 1.00 76.62 197 ALA A N 1
ATOM 1451 C CA . ALA A 1 197 ? -10.469 3.209 -17.250 1.00 76.62 197 ALA A CA 1
ATOM 1452 C C . ALA A 1 197 ? -10.617 3.742 -15.821 1.00 76.62 197 ALA A C 1
ATOM 1454 O O . ALA A 1 197 ? -9.742 3.519 -14.984 1.00 76.62 197 ALA A O 1
ATOM 1455 N N . ALA A 1 198 ? -11.760 4.353 -15.508 1.00 73.00 198 ALA A N 1
ATOM 1456 C CA . ALA A 1 198 ? -12.075 4.792 -14.155 1.00 73.00 198 ALA A CA 1
ATOM 1457 C C . ALA A 1 198 ? -12.138 3.612 -13.169 1.00 73.00 198 ALA A C 1
ATOM 1459 O O . ALA A 1 198 ? -11.561 3.697 -12.086 1.00 73.00 198 ALA A O 1
ATOM 1460 N N . LEU A 1 199 ? -12.740 2.477 -13.554 1.00 79.38 199 LEU A N 1
ATOM 1461 C CA . LEU A 1 199 ? -12.760 1.258 -12.729 1.00 79.38 199 LEU A CA 1
ATOM 1462 C C . LEU A 1 199 ? -11.353 0.759 -12.387 1.00 79.38 199 LEU A C 1
ATOM 1464 O O . LEU A 1 199 ? -11.093 0.357 -11.249 1.00 79.38 199 LEU A O 1
ATOM 1468 N N . LYS A 1 200 ? -10.437 0.778 -13.362 1.00 82.06 200 LYS A N 1
ATOM 1469 C CA . LYS A 1 200 ? -9.036 0.418 -13.134 1.00 82.06 200 LYS A CA 1
ATOM 1470 C C . LYS A 1 200 ? -8.367 1.402 -12.175 1.00 82.06 200 LYS A C 1
ATOM 1472 O O . LYS A 1 200 ? -7.746 0.970 -11.207 1.00 82.06 200 LYS A O 1
ATOM 1477 N N . ASN A 1 201 ? -8.532 2.701 -12.403 1.00 79.19 201 ASN A N 1
ATOM 1478 C CA . ASN A 1 201 ? -7.862 3.710 -11.595 1.00 79.19 201 ASN A CA 1
ATOM 1479 C C . ASN A 1 201 ? -8.376 3.726 -10.145 1.00 79.19 201 ASN A C 1
ATOM 1481 O O . ASN A 1 201 ? -7.579 3.837 -9.219 1.00 79.19 201 ASN A O 1
ATOM 1485 N N . PHE A 1 202 ? -9.682 3.546 -9.912 1.00 81.75 202 PHE A N 1
ATOM 1486 C CA . PHE A 1 202 ? -10.228 3.440 -8.552 1.00 81.75 202 PHE A CA 1
ATOM 1487 C C . PHE A 1 202 ? -9.830 2.136 -7.854 1.00 81.75 202 PHE A C 1
ATOM 1489 O O . PHE A 1 202 ? -9.647 2.133 -6.638 1.00 81.75 202 PHE A O 1
ATOM 1496 N N . LYS A 1 203 ? -9.612 1.046 -8.600 1.00 87.00 203 LYS A N 1
ATOM 1497 C CA . LYS A 1 203 ? -9.010 -0.178 -8.053 1.00 87.00 203 LYS A CA 1
ATOM 1498 C C . LYS A 1 203 ? -7.561 0.046 -7.608 1.00 87.00 203 LYS A C 1
ATOM 1500 O O . LYS A 1 203 ? -7.187 -0.401 -6.525 1.00 87.00 203 LYS A O 1
ATOM 1505 N N . GLU A 1 204 ? -6.755 0.737 -8.411 1.00 82.94 204 GLU A N 1
ATOM 1506 C CA . GLU A 1 204 ? -5.371 1.089 -8.062 1.00 82.94 204 GLU A CA 1
ATOM 1507 C C . GLU A 1 204 ? -5.327 2.042 -6.858 1.00 82.94 204 GLU A C 1
ATOM 1509 O O . GLU A 1 204 ? -4.652 1.747 -5.871 1.00 82.94 204 GLU A O 1
ATOM 1514 N N . LEU A 1 205 ? -6.145 3.099 -6.868 1.00 82.06 205 LEU A N 1
ATOM 1515 C CA . LEU A 1 205 ? -6.284 4.041 -5.755 1.00 82.06 205 LEU A CA 1
ATOM 1516 C C . LEU A 1 205 ? -6.710 3.343 -4.456 1.00 82.06 205 LEU A C 1
ATOM 1518 O O . LEU A 1 205 ? -6.184 3.650 -3.385 1.00 82.06 205 LEU A O 1
ATOM 1522 N N . ALA A 1 206 ? -7.629 2.379 -4.541 1.00 86.38 206 ALA A N 1
ATOM 1523 C CA . ALA A 1 206 ? -8.055 1.599 -3.388 1.00 86.38 206 ALA A CA 1
ATOM 1524 C C . ALA A 1 206 ? -6.927 0.728 -2.819 1.00 86.38 206 ALA A C 1
ATOM 1526 O O . ALA A 1 206 ? -6.745 0.637 -1.601 1.00 86.38 206 ALA A O 1
ATOM 1527 N N . SER A 1 207 ? -6.138 0.118 -3.708 1.00 83.81 207 SER A N 1
ATOM 1528 C CA . SER A 1 207 ? -4.955 -0.654 -3.333 1.00 83.81 207 SER A CA 1
ATOM 1529 C C . SER A 1 207 ? -3.918 0.210 -2.621 1.00 83.81 207 SER A C 1
ATOM 1531 O O . SER A 1 207 ? -3.400 -0.181 -1.574 1.00 83.81 207 SER A O 1
ATOM 1533 N N . GLU A 1 208 ? -3.613 1.386 -3.172 1.00 78.94 208 GLU A N 1
ATOM 1534 C CA . GLU A 1 208 ? -2.651 2.321 -2.588 1.00 78.94 208 GLU A CA 1
ATOM 1535 C C . GLU A 1 208 ? -3.135 2.861 -1.241 1.00 78.94 208 GLU A C 1
ATOM 1537 O O . GLU A 1 208 ? -2.367 2.886 -0.281 1.00 78.94 208 GLU A O 1
ATOM 1542 N N . SER A 1 209 ? -4.418 3.208 -1.131 1.00 83.31 209 SER A N 1
ATOM 1543 C CA . SER A 1 209 ? -5.019 3.704 0.111 1.00 83.31 209 SER A CA 1
ATOM 1544 C C . SER A 1 209 ? -4.918 2.669 1.238 1.00 83.31 209 SER A C 1
ATOM 1546 O O . SER A 1 209 ? -4.447 2.986 2.330 1.00 83.31 209 SER A O 1
ATOM 1548 N N . LEU A 1 210 ? -5.267 1.401 0.979 1.00 84.06 210 LEU A N 1
ATOM 1549 C CA . LEU A 1 210 ? -5.126 0.322 1.969 1.00 84.06 210 LEU A CA 1
ATOM 1550 C C . LEU A 1 210 ? -3.661 0.066 2.344 1.00 84.06 210 LEU A C 1
ATOM 1552 O O . LEU A 1 210 ? -3.351 -0.157 3.518 1.00 84.06 210 LEU A O 1
ATOM 1556 N N . LYS A 1 211 ? -2.747 0.145 1.374 1.00 78.44 211 LYS A N 1
ATOM 1557 C CA . LYS A 1 211 ? -1.313 -0.027 1.619 1.00 78.44 211 LYS A CA 1
ATOM 1558 C C . LYS A 1 211 ? -0.742 1.103 2.478 1.00 78.44 211 LYS A C 1
ATOM 1560 O O . LYS A 1 211 ? -0.011 0.818 3.419 1.00 78.44 211 LYS A O 1
ATOM 1565 N N . VAL A 1 212 ? -1.073 2.360 2.191 1.00 73.31 212 VAL A N 1
ATOM 1566 C CA . VAL A 1 212 ? -0.568 3.524 2.941 1.00 73.31 212 VAL A CA 1
ATOM 1567 C C . VAL A 1 212 ? -1.144 3.561 4.357 1.00 73.31 212 VAL A C 1
ATOM 1569 O O . VAL A 1 212 ? -0.409 3.789 5.315 1.00 73.31 212 VAL A O 1
ATOM 1572 N N . THR A 1 213 ? -2.443 3.304 4.512 1.00 75.38 213 THR A N 1
ATOM 1573 C CA . THR A 1 213 ? -3.122 3.446 5.808 1.00 75.38 213 THR A CA 1
ATOM 1574 C C . THR A 1 213 ? -2.944 2.230 6.715 1.00 75.38 213 THR A C 1
ATOM 1576 O O . THR A 1 213 ? -2.832 2.394 7.929 1.00 75.38 213 THR A O 1
ATOM 1579 N N . LEU A 1 214 ? -2.925 1.016 6.150 1.00 75.44 214 LEU A N 1
ATOM 1580 C CA . LEU A 1 214 ? -2.906 -0.238 6.916 1.00 75.44 214 LEU A CA 1
ATOM 1581 C C . LEU A 1 214 ? -1.651 -1.078 6.682 1.00 75.44 214 LEU A C 1
ATOM 1583 O O . LEU A 1 214 ? -1.491 -2.114 7.322 1.00 75.44 214 LEU A O 1
ATOM 1587 N N . GLY A 1 215 ? -0.795 -0.734 5.717 1.00 71.81 215 GLY A N 1
ATOM 1588 C CA . GLY A 1 215 ? 0.330 -1.583 5.316 1.00 71.81 215 GLY A CA 1
ATOM 1589 C C . GLY A 1 215 ? -0.092 -2.971 4.817 1.00 71.81 215 GLY A C 1
ATOM 1590 O O . GLY A 1 215 ? 0.698 -3.916 4.926 1.00 71.81 215 GLY A O 1
ATOM 1591 N N . VAL A 1 216 ? -1.339 -3.133 4.361 1.00 70.19 216 VAL A N 1
ATOM 1592 C CA . VAL A 1 216 ? -1.897 -4.402 3.873 1.00 70.19 216 VAL A CA 1
ATOM 1593 C C . VAL A 1 216 ? -2.087 -4.326 2.362 1.00 70.19 216 VAL A C 1
ATOM 1595 O O . VAL A 1 216 ? -2.546 -3.318 1.834 1.00 70.19 216 VAL A O 1
ATOM 1598 N N . ASP A 1 217 ? -1.733 -5.410 1.676 1.00 74.31 217 ASP A N 1
ATOM 1599 C CA . ASP A 1 217 ? -2.041 -5.592 0.260 1.00 74.31 217 ASP A CA 1
ATOM 1600 C C . ASP A 1 217 ? -3.542 -5.861 0.101 1.00 74.31 217 ASP A C 1
ATOM 1602 O O . ASP A 1 217 ? -4.071 -6.814 0.679 1.00 74.31 217 ASP A O 1
ATOM 1606 N N . ALA A 1 218 ? -4.226 -5.021 -0.677 1.00 81.00 218 ALA A N 1
ATOM 1607 C CA . ALA A 1 218 ? -5.664 -5.116 -0.891 1.00 81.00 218 ALA A CA 1
ATOM 1608 C C . ALA A 1 218 ? -6.099 -6.463 -1.493 1.00 81.00 218 ALA A C 1
ATOM 1610 O O . ALA A 1 218 ? -7.200 -6.921 -1.196 1.00 81.00 218 ALA A O 1
ATOM 1611 N N . SER A 1 219 ? -5.225 -7.147 -2.247 1.00 79.00 219 SER A N 1
ATOM 1612 C CA . SER A 1 219 ? -5.489 -8.499 -2.768 1.00 79.00 219 SER A CA 1
ATOM 1613 C C . SER A 1 219 ? -5.713 -9.543 -1.680 1.00 79.00 219 SER A C 1
ATOM 1615 O O . SER A 1 219 ? -6.379 -10.550 -1.922 1.00 79.00 219 SER A O 1
ATOM 1617 N N . LYS A 1 220 ? -5.197 -9.294 -0.473 1.00 77.56 220 LYS A N 1
ATOM 1618 C CA . LYS A 1 220 ? -5.366 -10.177 0.678 1.00 77.56 220 LYS A CA 1
ATOM 1619 C C . LYS A 1 220 ? -6.658 -9.910 1.431 1.00 77.56 220 LYS A C 1
ATOM 1621 O O . LYS A 1 220 ? -6.949 -10.671 2.336 1.00 77.56 220 LYS A O 1
ATOM 1626 N N . LEU A 1 221 ? -7.416 -8.856 1.133 1.00 82.75 221 LEU A N 1
ATOM 1627 C CA . LEU A 1 221 ? -8.610 -8.490 1.895 1.00 82.75 221 LEU A CA 1
ATOM 1628 C C . LEU A 1 221 ? -9.871 -8.753 1.085 1.00 82.75 221 LEU A C 1
ATOM 1630 O O . LEU A 1 221 ? -10.014 -8.258 -0.031 1.00 82.75 221 LEU A O 1
ATOM 1634 N N . LYS A 1 222 ? -10.819 -9.482 1.673 1.00 83.31 222 LYS A N 1
ATOM 1635 C CA . LYS A 1 222 ? -12.154 -9.704 1.103 1.00 83.31 222 LYS A CA 1
ATOM 1636 C C . LYS A 1 222 ? -13.195 -9.682 2.209 1.00 83.31 222 LYS A C 1
ATOM 1638 O O . LYS A 1 222 ? -12.917 -10.085 3.334 1.00 83.31 222 LYS A O 1
ATOM 1643 N N . PHE A 1 223 ? -14.410 -9.246 1.901 1.00 77.62 223 PHE A N 1
ATOM 1644 C CA . PHE A 1 223 ? -15.530 -9.447 2.817 1.00 77.62 223 PHE A CA 1
ATOM 1645 C C . PHE A 1 223 ? -16.127 -10.834 2.605 1.00 77.62 223 PHE A C 1
ATOM 1647 O O . PHE A 1 223 ? -16.577 -11.167 1.511 1.00 77.62 223 PHE A O 1
ATOM 1654 N N . GLY A 1 224 ? -16.123 -11.638 3.665 1.00 68.81 224 GLY A N 1
ATOM 1655 C CA . GLY A 1 224 ? -16.998 -12.796 3.780 1.00 68.81 224 GLY A CA 1
ATOM 1656 C C . GLY A 1 224 ? -18.394 -12.378 4.249 1.00 68.81 224 GLY A C 1
ATOM 1657 O O . GLY A 1 224 ? -18.671 -11.204 4.490 1.00 68.81 224 GLY A O 1
ATOM 1658 N N . THR A 1 225 ? -19.280 -13.352 4.445 1.00 65.00 225 THR A N 1
ATOM 1659 C CA . THR A 1 225 ? -20.693 -13.113 4.792 1.00 65.00 225 THR A CA 1
ATOM 1660 C C . THR A 1 225 ? -20.882 -12.347 6.106 1.00 65.00 225 THR A C 1
ATOM 1662 O O . THR A 1 225 ? -21.865 -11.623 6.265 1.00 65.00 225 THR A O 1
ATOM 1665 N N . THR A 1 226 ? -19.956 -12.509 7.056 1.00 61.31 226 THR A N 1
ATOM 1666 C CA . THR A 1 226 ? -20.055 -11.944 8.412 1.00 61.31 226 THR A CA 1
ATOM 1667 C C . THR A 1 226 ? -18.823 -11.174 8.868 1.00 61.31 226 THR A C 1
ATOM 1669 O O . THR A 1 226 ? -18.864 -10.599 9.949 1.00 61.31 226 THR A O 1
ATOM 1672 N N . GLN A 1 227 ? -17.719 -11.176 8.124 1.00 73.12 227 GLN A N 1
ATOM 1673 C CA . GLN A 1 227 ? -16.475 -10.545 8.571 1.00 73.12 227 GLN A CA 1
ATOM 1674 C C . GLN A 1 227 ? -15.563 -10.200 7.397 1.00 73.12 227 GLN A C 1
ATOM 1676 O O . GLN A 1 227 ? -15.635 -10.829 6.340 1.00 73.12 227 GLN A O 1
ATOM 1681 N N . LEU A 1 228 ? -14.661 -9.245 7.614 1.00 74.75 228 LEU A N 1
ATOM 1682 C CA . LEU A 1 228 ? -13.494 -9.080 6.757 1.00 74.75 228 LEU A CA 1
ATOM 1683 C C . LEU A 1 228 ? -12.565 -10.281 6.975 1.00 74.75 228 LEU A C 1
ATOM 1685 O O . LEU A 1 228 ? -12.207 -10.599 8.109 1.00 74.75 228 LEU A O 1
ATOM 1689 N N . VAL A 1 229 ? -12.205 -10.963 5.897 1.00 70.44 229 VAL A N 1
ATOM 1690 C CA . VAL A 1 229 ? -11.245 -12.062 5.909 1.00 70.44 229 VAL A CA 1
ATOM 1691 C C . VAL A 1 229 ? -9.964 -11.600 5.237 1.00 70.44 229 VAL A C 1
ATOM 1693 O O . VAL A 1 229 ? -9.996 -10.949 4.188 1.00 70.44 229 VAL A O 1
ATOM 1696 N N . MET A 1 230 ? -8.831 -11.939 5.851 1.00 65.56 230 MET A N 1
ATOM 1697 C CA . MET A 1 230 ? -7.593 -12.003 5.097 1.00 65.56 230 MET A CA 1
ATOM 1698 C C . MET A 1 230 ? -7.567 -13.343 4.369 1.00 65.56 230 MET A C 1
ATOM 1700 O O . MET A 1 230 ? -7.701 -14.380 5.016 1.00 65.56 230 MET A O 1
ATOM 1704 N N . ASP A 1 231 ? -7.387 -13.327 3.052 1.00 58.06 231 ASP A N 1
ATOM 1705 C CA . ASP A 1 231 ? -6.983 -14.515 2.307 1.00 58.06 231 ASP A CA 1
ATOM 1706 C C . ASP A 1 231 ? -5.596 -14.883 2.852 1.00 58.06 231 ASP A C 1
ATOM 1708 O O . ASP A 1 231 ? -4.574 -14.268 2.527 1.00 58.06 231 ASP A O 1
ATOM 1712 N N . SER A 1 232 ? -5.562 -15.799 3.818 1.00 39.84 232 SER A N 1
ATOM 1713 C CA . SER A 1 232 ? -4.319 -16.306 4.367 1.00 39.84 232 SER A CA 1
ATOM 1714 C C . SER A 1 232 ? -3.615 -17.057 3.243 1.00 39.84 232 SER A C 1
ATOM 1716 O O . SER A 1 232 ? -4.048 -18.137 2.854 1.00 39.84 232 SER A O 1
ATOM 1718 N N . THR A 1 233 ? -2.577 -16.415 2.704 1.00 37.62 233 THR A N 1
ATOM 1719 C CA . THR A 1 233 ? -1.570 -16.906 1.748 1.00 37.62 233 THR A CA 1
ATOM 1720 C C . THR A 1 233 ? -1.359 -18.429 1.807 1.00 37.62 233 THR A C 1
ATOM 1722 O O . THR A 1 233 ? -1.395 -18.985 2.908 1.00 37.62 233 THR A O 1
ATOM 1725 N N . PRO A 1 234 ? -1.046 -19.098 0.675 1.00 35.03 234 PRO A N 1
ATOM 1726 C CA . PRO A 1 234 ? -0.548 -20.468 0.680 1.00 35.03 234 PRO A CA 1
ATOM 1727 C C . PRO A 1 234 ? 0.543 -20.674 1.735 1.00 35.03 234 PRO A C 1
ATOM 1729 O O . PRO A 1 234 ? 1.363 -19.796 2.008 1.00 35.03 234 PRO A O 1
ATOM 1732 N N . GLU A 1 235 ? 0.465 -21.864 2.312 1.00 26.42 235 GLU A N 1
ATOM 1733 C CA . GLU A 1 235 ? 1.339 -22.517 3.275 1.00 26.42 235 GLU A CA 1
ATOM 1734 C C . GLU A 1 235 ? 2.791 -22.003 3.312 1.00 26.42 235 GLU A C 1
ATOM 1736 O O . GLU A 1 235 ? 3.442 -21.794 2.286 1.00 26.42 235 GLU A O 1
ATOM 1741 N N . LYS A 1 236 ? 3.312 -21.845 4.537 1.00 30.39 236 LYS A N 1
ATOM 1742 C CA . LYS A 1 236 ? 4.731 -21.623 4.851 1.00 30.39 236 LYS A CA 1
ATOM 1743 C C . LYS A 1 236 ? 5.601 -22.486 3.920 1.00 30.39 236 LYS A C 1
ATOM 1745 O O . LYS A 1 236 ? 5.505 -23.709 4.018 1.00 30.39 236 LYS A O 1
ATOM 1750 N N . PRO A 1 237 ? 6.461 -21.915 3.053 1.00 32.66 237 PRO A N 1
ATOM 1751 C CA . PRO A 1 237 ? 7.304 -22.741 2.215 1.00 32.66 237 PRO A CA 1
ATOM 1752 C C . PRO A 1 237 ? 8.337 -23.415 3.112 1.00 32.66 237 PRO A C 1
ATOM 1754 O O . PRO A 1 237 ? 9.281 -22.799 3.609 1.00 32.66 237 PRO A O 1
ATOM 1757 N N . THR A 1 238 ? 8.125 -24.705 3.334 1.00 32.31 238 THR A N 1
ATOM 1758 C CA . THR A 1 238 ? 9.178 -25.649 3.683 1.00 32.31 238 THR A CA 1
ATOM 1759 C C . THR A 1 238 ? 10.284 -25.510 2.628 1.00 32.31 238 THR A C 1
ATOM 1761 O O . THR A 1 238 ? 9.968 -25.420 1.438 1.00 32.31 238 THR A O 1
ATOM 1764 N N . PRO A 1 239 ? 11.569 -25.455 3.012 1.00 36.38 239 PRO A N 1
ATOM 1765 C CA . PRO A 1 239 ? 12.668 -25.295 2.068 1.00 36.38 239 PRO A CA 1
ATOM 1766 C C . PRO A 1 239 ? 12.830 -26.568 1.226 1.00 36.38 239 PRO A C 1
ATOM 1768 O O . PRO A 1 239 ? 13.654 -27.418 1.531 1.00 36.38 239 PRO A O 1
ATOM 1771 N N . ASN A 1 240 ? 12.051 -26.699 0.153 1.00 39.00 240 ASN A N 1
ATOM 1772 C CA . ASN A 1 240 ? 12.256 -27.706 -0.884 1.00 39.00 240 ASN A CA 1
ATOM 1773 C C . ASN A 1 240 ? 12.729 -26.996 -2.148 1.00 39.00 240 ASN A C 1
ATOM 1775 O O . ASN A 1 240 ? 11.932 -26.610 -2.999 1.00 39.00 240 ASN A O 1
ATOM 1779 N N . GLY A 1 241 ? 14.046 -26.782 -2.205 1.00 47.97 241 GLY A N 1
ATOM 1780 C CA . GLY A 1 241 ? 14.741 -26.066 -3.264 1.00 47.97 241 GLY A CA 1
ATOM 1781 C C . GLY A 1 241 ? 14.696 -26.801 -4.600 1.00 47.97 241 GLY A C 1
ATOM 1782 O O . GLY A 1 241 ? 15.293 -27.862 -4.764 1.00 47.97 241 GLY A O 1
ATOM 1783 N N . GLY A 1 242 ? 14.034 -26.184 -5.573 1.00 59.81 242 GLY A N 1
ATOM 1784 C CA . GLY A 1 242 ? 14.168 -26.499 -6.991 1.00 59.81 242 GLY A CA 1
ATOM 1785 C C . GLY A 1 242 ? 14.450 -25.223 -7.781 1.00 59.81 242 GLY A C 1
ATOM 1786 O O . GLY A 1 242 ? 13.976 -24.150 -7.409 1.00 59.81 242 GLY A O 1
ATOM 1787 N N . ALA A 1 243 ? 15.195 -25.328 -8.886 1.00 62.91 243 ALA A N 1
ATOM 1788 C CA . ALA A 1 243 ? 15.556 -24.182 -9.731 1.00 62.91 243 ALA A CA 1
ATOM 1789 C C . ALA A 1 243 ? 14.340 -23.355 -10.196 1.00 62.91 243 ALA A C 1
ATOM 1791 O O . ALA A 1 243 ? 14.436 -22.137 -10.321 1.00 62.91 243 ALA A O 1
ATOM 1792 N N . ASN A 1 244 ? 13.175 -23.991 -10.360 1.00 73.94 244 ASN A N 1
ATOM 1793 C CA . ASN A 1 244 ? 11.938 -23.313 -10.756 1.00 73.94 244 ASN A CA 1
ATOM 1794 C C . ASN A 1 244 ? 11.420 -22.292 -9.733 1.00 73.94 244 ASN A C 1
ATOM 1796 O O . ASN A 1 244 ? 10.685 -21.392 -10.121 1.00 73.94 244 ASN A O 1
ATOM 1800 N N . GLN A 1 245 ? 11.788 -22.390 -8.452 1.00 80.69 245 GLN A N 1
ATOM 1801 C CA . GLN A 1 245 ? 11.266 -21.481 -7.424 1.00 80.69 245 GLN A CA 1
ATOM 1802 C C . GLN A 1 245 ? 11.895 -20.085 -7.471 1.00 80.69 245 GLN A C 1
ATOM 1804 O O . GLN A 1 245 ? 11.296 -19.132 -6.983 1.00 80.69 245 GLN A O 1
ATOM 1809 N N . ILE A 1 246 ? 13.092 -19.951 -8.049 1.00 88.50 246 ILE A N 1
ATOM 1810 C CA . ILE A 1 246 ? 13.794 -18.663 -8.138 1.00 88.50 246 ILE A CA 1
ATOM 1811 C C . ILE A 1 246 ? 13.573 -17.953 -9.478 1.00 88.50 246 ILE A C 1
ATOM 1813 O O . ILE A 1 246 ? 13.965 -16.794 -9.625 1.00 88.50 246 ILE A O 1
ATOM 1817 N N . VAL A 1 247 ? 12.944 -18.627 -10.448 1.00 90.06 247 VAL A N 1
ATOM 1818 C CA . VAL A 1 247 ? 12.592 -18.054 -11.753 1.00 90.06 247 VAL A CA 1
ATOM 1819 C C . VAL A 1 247 ? 11.684 -16.846 -11.541 1.00 90.06 247 VAL A C 1
ATOM 1821 O O . VAL A 1 247 ? 10.678 -16.925 -10.841 1.00 90.06 247 VAL A O 1
ATOM 1824 N N . GLY A 1 248 ? 12.044 -15.715 -12.144 1.00 86.94 248 GLY A N 1
ATOM 1825 C CA . GLY A 1 248 ? 11.318 -14.461 -11.969 1.00 86.94 248 GLY A CA 1
ATOM 1826 C C . GLY A 1 248 ? 12.221 -13.239 -11.865 1.00 86.94 248 GLY A C 1
ATOM 1827 O O . GLY A 1 248 ? 13.424 -13.295 -12.135 1.00 86.94 248 GLY A O 1
ATOM 1828 N N . VAL A 1 249 ? 11.611 -12.111 -11.495 1.00 85.56 249 VAL A N 1
ATOM 1829 C CA . VAL A 1 249 ? 12.261 -10.800 -11.393 1.00 85.56 249 VAL A CA 1
ATOM 1830 C C . VAL A 1 249 ? 12.370 -10.377 -9.932 1.00 85.56 249 VAL A C 1
ATOM 1832 O O . VAL A 1 249 ? 11.366 -10.260 -9.227 1.00 85.56 249 VAL A O 1
ATOM 1835 N N . TRP A 1 250 ? 13.594 -10.075 -9.509 1.00 90.56 250 TRP A N 1
ATOM 1836 C CA . TRP A 1 250 ? 13.946 -9.802 -8.120 1.00 90.56 250 TRP A CA 1
ATOM 1837 C C . TRP A 1 250 ? 14.695 -8.480 -8.024 1.00 90.56 250 TRP A C 1
ATOM 1839 O O . TRP A 1 250 ? 15.769 -8.344 -8.602 1.00 90.56 250 TRP A O 1
ATOM 1849 N N . SER A 1 251 ? 14.144 -7.512 -7.295 1.00 87.00 251 SER A N 1
ATOM 1850 C CA . SER A 1 251 ? 14.646 -6.135 -7.226 1.00 87.00 251 SER A CA 1
ATOM 1851 C C . SER A 1 251 ? 15.065 -5.747 -5.810 1.00 87.00 251 SER A C 1
ATOM 1853 O O . SER A 1 251 ? 14.388 -6.084 -4.841 1.00 87.00 251 SER A O 1
ATOM 1855 N N . LYS A 1 252 ? 16.142 -4.976 -5.687 1.00 87.81 252 LYS A N 1
ATOM 1856 C CA . LYS A 1 252 ? 16.575 -4.336 -4.445 1.00 87.81 252 LYS A CA 1
ATOM 1857 C C . LYS A 1 252 ? 16.802 -2.845 -4.659 1.00 87.81 252 LYS A C 1
ATOM 1859 O O . LYS A 1 252 ? 17.190 -2.416 -5.746 1.00 87.81 252 LYS A O 1
ATOM 1864 N N . ALA A 1 253 ? 16.615 -2.083 -3.593 1.00 79.50 253 ALA A N 1
ATOM 1865 C CA . ALA A 1 253 ? 17.055 -0.704 -3.484 1.00 79.50 253 ALA A CA 1
ATOM 1866 C C . ALA A 1 253 ? 17.594 -0.497 -2.069 1.00 79.50 253 ALA A C 1
ATOM 1868 O O . ALA A 1 253 ? 16.980 -0.927 -1.094 1.00 79.50 253 ALA A O 1
ATOM 1869 N N . THR A 1 254 ? 18.750 0.139 -1.975 1.00 70.44 254 THR A N 1
ATOM 1870 C CA . THR A 1 254 ? 19.459 0.410 -0.728 1.00 70.44 254 THR A CA 1
ATOM 1871 C C . THR A 1 254 ? 19.797 1.889 -0.717 1.00 70.44 254 THR A C 1
ATOM 1873 O O . THR A 1 254 ? 20.417 2.403 -1.654 1.00 70.44 254 THR A O 1
ATOM 1876 N N . LEU A 1 255 ? 19.365 2.573 0.337 1.00 59.22 255 LEU A N 1
ATOM 1877 C CA . LEU A 1 255 ? 19.914 3.872 0.698 1.00 59.22 255 LEU A CA 1
ATOM 1878 C C . LEU A 1 255 ? 21.228 3.632 1.459 1.00 59.22 255 LEU A C 1
ATOM 1880 O O . LEU A 1 255 ? 21.369 2.586 2.096 1.00 59.22 255 LEU A O 1
ATOM 1884 N N . PRO A 1 256 ? 22.204 4.546 1.391 1.00 53.16 256 PRO A N 1
ATOM 1885 C CA . PRO A 1 256 ? 23.388 4.462 2.239 1.00 53.16 256 PRO A CA 1
ATOM 1886 C C . PRO A 1 256 ? 22.993 4.465 3.734 1.00 53.16 256 PRO A C 1
ATOM 1888 O O . PRO A 1 256 ? 22.006 5.118 4.090 1.00 53.16 256 PRO A O 1
ATOM 1891 N N . PRO A 1 257 ? 23.739 3.760 4.609 1.00 40.44 257 PRO A N 1
ATOM 1892 C CA . PRO A 1 257 ? 23.391 3.637 6.021 1.00 40.44 257 PRO A CA 1
ATOM 1893 C C . PRO A 1 257 ? 23.339 4.998 6.722 1.00 40.44 257 PRO A C 1
ATOM 1895 O O . PRO A 1 257 ? 24.276 5.789 6.639 1.00 40.44 257 PRO A O 1
ATOM 1898 N N . SER A 1 258 ? 22.235 5.218 7.435 1.00 36.62 258 SER A N 1
ATOM 1899 C CA . SER A 1 258 ? 22.040 6.144 8.557 1.00 36.62 258 SER A CA 1
ATOM 1900 C C . SER A 1 258 ? 22.645 7.554 8.470 1.00 36.62 258 SER A C 1
ATOM 1902 O O . SER A 1 258 ? 23.807 7.783 8.791 1.00 36.62 258 SER A O 1
ATOM 1904 N N . VAL A 1 259 ? 21.764 8.538 8.319 1.00 32.38 259 VAL A N 1
ATOM 1905 C CA . VAL A 1 259 ? 21.723 9.657 9.269 1.00 32.38 259 VAL A CA 1
ATOM 1906 C C . VAL A 1 259 ? 20.261 9.923 9.590 1.00 32.38 259 VAL A C 1
ATOM 1908 O O . VAL A 1 259 ? 19.431 10.055 8.698 1.00 32.38 259 VAL A O 1
ATOM 1911 N N . SER A 1 260 ? 19.946 9.973 10.879 1.00 36.44 260 SER A N 1
ATOM 1912 C CA . SER A 1 260 ? 18.640 10.243 11.495 1.00 36.44 260 SER A CA 1
ATOM 1913 C C . SER A 1 260 ? 18.100 11.659 11.220 1.00 36.44 260 SER A C 1
ATOM 1915 O O . SER A 1 260 ? 17.315 12.192 12.000 1.00 36.44 260 SER A O 1
ATOM 1917 N N . ASN A 1 261 ? 18.521 12.286 10.121 1.00 36.69 261 ASN A N 1
ATOM 1918 C CA . ASN A 1 261 ? 18.210 13.661 9.778 1.00 36.69 261 ASN A CA 1
ATOM 1919 C C . ASN A 1 261 ? 17.466 13.716 8.424 1.00 36.69 261 ASN A C 1
ATOM 1921 O O . ASN A 1 261 ? 18.079 13.451 7.387 1.00 36.69 261 ASN A O 1
ATOM 1925 N N . PRO A 1 262 ? 16.168 14.078 8.400 1.00 37.97 262 PRO A N 1
ATOM 1926 C CA . PRO A 1 262 ? 15.349 14.119 7.183 1.00 37.97 262 PRO A CA 1
ATOM 1927 C C . PRO A 1 262 ? 15.758 15.207 6.168 1.00 37.97 262 PRO A C 1
ATOM 1929 O O . PRO A 1 262 ? 15.132 15.323 5.118 1.00 37.97 262 PRO A O 1
ATOM 1932 N N . LEU A 1 263 ? 16.814 15.987 6.437 1.00 38.28 263 LEU A N 1
ATOM 1933 C CA . LEU A 1 263 ? 17.316 17.045 5.551 1.00 38.28 263 LEU A CA 1
ATOM 1934 C C . LEU A 1 263 ? 18.455 16.620 4.603 1.00 38.28 263 LEU A C 1
ATOM 1936 O O . LEU A 1 263 ? 18.949 17.454 3.847 1.00 38.28 263 LEU A O 1
ATOM 1940 N N . ILE A 1 264 ? 18.884 15.351 4.586 1.00 41.34 264 ILE A N 1
ATOM 1941 C CA . ILE A 1 264 ? 20.046 14.924 3.783 1.00 41.34 264 ILE A CA 1
ATOM 1942 C C . ILE A 1 264 ? 19.626 14.012 2.617 1.00 41.34 264 ILE A C 1
ATOM 1944 O O . ILE A 1 264 ? 19.877 12.813 2.603 1.00 41.34 264 ILE A O 1
ATOM 1948 N N . LEU A 1 265 ? 19.053 14.609 1.567 1.00 46.38 265 LEU A N 1
ATOM 1949 C CA . LEU A 1 265 ? 18.804 13.976 0.254 1.00 46.38 265 LEU A CA 1
ATOM 1950 C C . LEU A 1 265 ? 20.094 13.758 -0.579 1.00 46.38 265 LEU A C 1
ATOM 1952 O O . LEU A 1 265 ? 20.032 13.487 -1.775 1.00 46.38 265 LEU A O 1
ATOM 1956 N N . ASN A 1 266 ? 21.277 13.901 0.029 1.00 52.84 266 ASN A N 1
ATOM 1957 C CA . ASN A 1 266 ? 22.539 14.154 -0.674 1.00 52.84 266 ASN A CA 1
ATOM 1958 C C . ASN A 1 266 ? 23.489 12.945 -0.805 1.00 52.84 266 ASN A C 1
ATOM 1960 O O . ASN A 1 266 ? 24.603 13.088 -1.299 1.00 52.84 266 ASN A O 1
ATOM 1964 N N . LEU A 1 267 ? 23.081 11.751 -0.366 1.00 59.47 267 LEU A N 1
ATOM 1965 C CA . LEU A 1 267 ? 24.027 10.650 -0.117 1.00 59.47 267 LEU A CA 1
ATOM 1966 C C . LEU A 1 267 ? 24.089 9.562 -1.197 1.00 59.47 267 LEU A C 1
ATOM 1968 O O . LEU A 1 267 ? 24.939 8.680 -1.107 1.00 59.47 267 LEU A O 1
ATOM 1972 N N . GLY A 1 268 ? 23.253 9.626 -2.234 1.00 71.06 268 GLY A N 1
ATOM 1973 C CA . GLY A 1 268 ? 23.245 8.598 -3.275 1.00 71.06 268 GLY A CA 1
ATOM 1974 C C . GLY A 1 268 ? 22.278 7.441 -3.008 1.00 71.06 268 GLY A C 1
ATOM 1975 O O . GLY A 1 268 ? 21.534 7.446 -2.029 1.00 71.06 268 GLY A O 1
ATOM 1976 N N . TYR A 1 269 ? 22.269 6.452 -3.900 1.00 78.88 269 TYR A N 1
ATOM 1977 C CA . TYR A 1 269 ? 21.539 5.189 -3.728 1.00 78.88 269 TYR A CA 1
ATOM 1978 C C . TYR A 1 269 ? 22.182 4.070 -4.546 1.00 78.88 269 TYR A C 1
ATOM 1980 O O . TYR A 1 269 ? 22.913 4.339 -5.496 1.00 78.88 269 TYR A O 1
ATOM 1988 N N . SER A 1 270 ? 21.844 2.826 -4.207 1.00 83.31 270 SER A N 1
ATOM 1989 C CA . SER A 1 270 ? 22.165 1.635 -4.994 1.00 83.31 270 SER A CA 1
ATOM 1990 C C . SER A 1 270 ? 20.896 0.837 -5.264 1.00 83.31 270 SER A C 1
ATOM 1992 O O . SER A 1 270 ? 20.141 0.544 -4.335 1.00 83.31 270 SER A O 1
ATOM 1994 N N . LYS A 1 271 ? 20.645 0.454 -6.514 1.00 87.50 271 LYS A N 1
ATOM 1995 C CA . LYS A 1 271 ? 19.553 -0.454 -6.889 1.00 87.50 271 LYS A CA 1
ATOM 1996 C C . LYS A 1 271 ? 20.069 -1.588 -7.761 1.00 87.50 271 LYS A C 1
ATOM 1998 O O . LYS A 1 271 ? 21.003 -1.415 -8.533 1.00 87.50 271 LYS A O 1
ATOM 2003 N N . GLY A 1 272 ? 19.440 -2.750 -7.644 1.00 90.75 272 GLY A N 1
ATOM 2004 C CA . GLY A 1 272 ? 19.828 -3.956 -8.369 1.00 90.75 272 GLY A CA 1
ATOM 2005 C C . GLY A 1 272 ? 18.610 -4.777 -8.750 1.00 90.75 272 GLY A C 1
ATOM 2006 O O . GLY A 1 272 ? 17.622 -4.794 -8.020 1.00 90.75 272 GLY A O 1
ATOM 2007 N N . ARG A 1 273 ? 18.660 -5.459 -9.890 1.00 91.75 273 ARG A N 1
ATOM 2008 C CA . ARG A 1 273 ? 17.583 -6.328 -10.356 1.00 91.75 273 ARG A CA 1
ATOM 2009 C C . ARG A 1 273 ? 18.140 -7.566 -11.031 1.00 91.75 273 ARG A C 1
ATOM 2011 O O . ARG A 1 273 ? 18.796 -7.435 -12.058 1.00 91.75 273 ARG A O 1
ATOM 2018 N N . TYR A 1 274 ? 17.791 -8.740 -10.520 1.00 94.75 274 TYR A N 1
ATOM 2019 C CA . TYR A 1 274 ? 17.961 -10.005 -11.224 1.00 94.75 274 TYR A CA 1
ATOM 2020 C C . TYR A 1 274 ? 16.713 -10.370 -12.024 1.00 94.75 274 TYR A C 1
ATOM 2022 O O . TYR A 1 274 ? 15.581 -10.056 -11.653 1.00 94.75 274 TYR A O 1
ATOM 2030 N N . THR A 1 275 ? 16.923 -11.082 -13.121 1.00 92.38 275 THR A N 1
ATOM 2031 C CA . THR A 1 275 ? 15.890 -11.830 -13.832 1.00 92.38 275 THR A CA 1
ATOM 2032 C C . THR A 1 275 ? 16.434 -13.221 -14.108 1.00 92.38 275 THR A C 1
ATOM 2034 O O . THR A 1 275 ? 17.365 -13.354 -14.900 1.00 92.38 275 THR A O 1
ATOM 2037 N N . PHE A 1 276 ? 15.880 -14.231 -13.440 1.00 93.12 276 PHE A N 1
ATOM 2038 C CA . PHE A 1 276 ? 16.231 -15.638 -13.636 1.00 93.12 276 PHE A CA 1
ATOM 2039 C C . PHE A 1 276 ? 15.232 -16.276 -14.595 1.00 93.12 276 PHE A C 1
ATOM 2041 O O . PHE A 1 276 ? 14.028 -16.246 -14.342 1.00 93.12 276 PHE A O 1
ATOM 2048 N N . ALA A 1 277 ? 15.724 -16.847 -15.690 1.00 85.06 277 ALA A N 1
ATOM 2049 C CA . ALA A 1 277 ? 14.915 -17.570 -16.663 1.00 85.06 277 ALA A CA 1
ATOM 2050 C C . ALA A 1 277 ? 14.905 -19.075 -16.360 1.00 85.06 277 ALA A C 1
ATOM 2052 O O . ALA A 1 277 ? 15.874 -19.623 -15.834 1.00 85.06 277 ALA A O 1
ATOM 2053 N N . ALA A 1 278 ? 13.827 -19.772 -16.726 1.00 86.06 278 ALA A N 1
ATOM 2054 C CA . ALA A 1 278 ? 13.684 -21.213 -16.480 1.00 86.06 278 ALA A CA 1
ATOM 2055 C C . ALA A 1 278 ? 14.735 -22.077 -17.209 1.00 86.06 278 ALA A C 1
ATOM 2057 O O . ALA A 1 278 ? 15.008 -23.198 -16.797 1.00 86.06 278 ALA A O 1
ATOM 2058 N N . ASN A 1 279 ? 15.370 -21.552 -18.260 1.00 85.12 279 ASN A N 1
ATOM 2059 C CA . ASN A 1 279 ? 16.418 -22.237 -19.025 1.00 85.12 279 ASN A CA 1
ATOM 2060 C C . ASN A 1 279 ? 17.827 -22.134 -18.398 1.00 85.12 279 ASN A C 1
ATOM 2062 O O . ASN A 1 279 ? 18.814 -22.430 -19.069 1.00 85.12 279 ASN A O 1
ATOM 2066 N N . GLY A 1 280 ? 17.943 -21.675 -17.147 1.00 89.50 280 GLY A N 1
ATOM 2067 C CA . GLY A 1 280 ? 19.225 -21.567 -16.445 1.00 89.50 280 GLY A CA 1
ATOM 2068 C C . GLY A 1 280 ? 20.056 -20.333 -16.812 1.00 89.50 280 GLY A C 1
ATOM 2069 O O . GLY A 1 280 ? 21.232 -20.267 -16.456 1.00 89.50 280 GLY A O 1
ATOM 2070 N N . THR A 1 281 ? 19.492 -19.341 -17.509 1.00 95.44 281 THR A N 1
ATOM 2071 C CA . THR A 1 281 ? 20.162 -18.051 -17.753 1.00 95.44 281 THR A CA 1
ATOM 2072 C C . THR A 1 281 ? 19.658 -16.954 -16.823 1.00 95.44 281 THR A C 1
ATOM 2074 O O . THR A 1 281 ? 18.540 -17.006 -16.308 1.00 95.44 281 THR A O 1
ATOM 2077 N N . TYR A 1 282 ? 20.490 -15.942 -16.585 1.00 96.81 282 TYR A N 1
ATOM 2078 C CA . TYR A 1 282 ? 20.086 -14.759 -15.833 1.00 96.81 282 TYR A CA 1
ATOM 2079 C C . TYR A 1 282 ? 20.521 -13.473 -16.530 1.00 96.81 282 TYR A C 1
ATOM 2081 O O . TYR A 1 282 ? 21.483 -13.453 -17.302 1.00 96.81 282 TYR A O 1
ATOM 2089 N N . SER A 1 283 ? 19.835 -12.386 -16.191 1.00 96.00 283 SER A N 1
ATOM 2090 C CA . SER A 1 283 ? 20.337 -11.028 -16.388 1.00 96.00 283 SER A CA 1
ATOM 2091 C C . SER A 1 283 ? 20.318 -10.261 -15.071 1.00 96.00 283 SER A C 1
ATOM 2093 O O . SER A 1 283 ? 19.468 -10.501 -14.211 1.00 96.00 283 SER A O 1
ATOM 2095 N N . TYR A 1 284 ? 21.271 -9.352 -14.910 1.00 95.81 284 TYR A N 1
ATOM 2096 C CA . TYR A 1 284 ? 21.366 -8.429 -13.794 1.00 95.81 284 TYR A CA 1
ATOM 2097 C C . TYR A 1 284 ? 21.496 -6.997 -14.310 1.00 95.81 284 TYR A C 1
ATOM 2099 O O . TYR A 1 284 ? 22.258 -6.724 -15.240 1.00 95.81 284 TYR A O 1
ATOM 2107 N N . LYS A 1 285 ? 20.748 -6.085 -13.689 1.00 93.88 285 LYS A N 1
ATOM 2108 C CA . LYS A 1 285 ? 20.885 -4.641 -13.880 1.00 93.88 285 LYS A CA 1
ATOM 2109 C C . LYS A 1 285 ? 21.117 -3.968 -12.538 1.00 93.88 285 LYS A C 1
ATOM 2111 O O . LYS A 1 285 ? 20.269 -4.074 -11.655 1.00 93.88 285 LYS A O 1
ATOM 2116 N N . GLY A 1 286 ? 22.240 -3.280 -12.401 1.00 91.62 286 GLY A N 1
ATOM 2117 C CA . GLY A 1 286 ? 22.593 -2.470 -11.240 1.00 91.62 286 GLY A CA 1
ATOM 2118 C C . GLY A 1 286 ? 22.637 -0.992 -11.604 1.00 91.62 286 GLY A C 1
ATOM 2119 O O . GLY A 1 286 ? 22.943 -0.640 -12.741 1.00 91.62 286 GLY A O 1
ATOM 2120 N N . GLU A 1 287 ? 22.335 -0.123 -10.650 1.00 90.12 287 GLU A N 1
ATOM 2121 C CA . GLU A 1 287 ? 22.640 1.296 -10.763 1.00 90.12 287 GLU A CA 1
ATOM 2122 C C . GLU A 1 287 ? 23.019 1.869 -9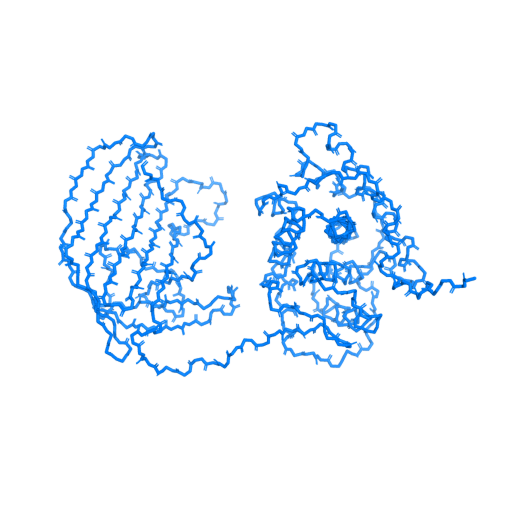.404 1.00 90.12 287 GLU A C 1
ATOM 2124 O O . GLU A 1 287 ? 22.270 1.730 -8.436 1.00 90.12 287 GLU A O 1
ATOM 2129 N N . ASP A 1 288 ? 24.150 2.561 -9.373 1.00 87.12 288 ASP A N 1
ATOM 2130 C CA . ASP A 1 288 ? 24.626 3.316 -8.227 1.00 87.12 288 ASP A CA 1
ATOM 2131 C C . ASP A 1 288 ? 24.662 4.803 -8.584 1.00 87.12 288 ASP A C 1
ATOM 2133 O O . ASP A 1 288 ? 25.123 5.195 -9.659 1.00 87.12 288 ASP A O 1
ATOM 2137 N N . TRP A 1 289 ? 24.189 5.650 -7.677 1.00 84.19 289 TRP A N 1
ATOM 2138 C CA . TRP A 1 289 ? 24.292 7.101 -7.783 1.00 84.19 289 TRP A CA 1
ATOM 2139 C C . TRP A 1 289 ? 25.117 7.638 -6.622 1.00 84.19 289 TRP A C 1
ATOM 2141 O O . TRP A 1 289 ? 24.832 7.342 -5.467 1.00 84.19 289 TRP A O 1
ATOM 2151 N N . GLY A 1 290 ? 26.124 8.455 -6.929 1.00 69.12 290 GLY A N 1
ATOM 2152 C CA . GLY A 1 290 ? 27.110 8.944 -5.956 1.00 69.12 290 GLY A CA 1
ATOM 2153 C C . GLY A 1 290 ? 26.704 10.197 -5.175 1.00 69.12 290 GLY A C 1
ATOM 2154 O O . GLY A 1 290 ? 27.581 10.832 -4.594 1.00 69.12 290 GLY A O 1
ATOM 2155 N N . GLY A 1 291 ? 25.427 10.593 -5.204 1.00 70.19 291 GLY A N 1
ATOM 2156 C CA . GLY A 1 291 ? 24.933 11.830 -4.581 1.00 70.19 291 GLY A CA 1
ATOM 2157 C C . GLY A 1 291 ? 25.185 13.097 -5.417 1.00 70.19 291 GLY A C 1
ATOM 2158 O O . GLY A 1 291 ? 25.775 13.040 -6.505 1.00 70.19 291 GLY A O 1
ATOM 2159 N N . PHE A 1 292 ? 24.729 14.266 -4.936 1.00 65.06 292 PHE A N 1
ATOM 2160 C CA . PHE A 1 292 ? 24.785 15.513 -5.724 1.00 65.06 292 PHE A CA 1
ATOM 2161 C C . PHE A 1 292 ? 26.210 16.041 -5.933 1.00 65.06 292 PHE A C 1
ATOM 2163 O O . PHE A 1 292 ? 26.440 16.763 -6.898 1.00 65.06 292 PHE A O 1
ATOM 2170 N N . SER A 1 293 ? 27.174 15.661 -5.087 1.00 60.88 293 SER A N 1
ATOM 2171 C CA . SER A 1 293 ? 28.566 16.124 -5.199 1.00 60.88 293 SER A CA 1
ATOM 2172 C C . SER A 1 293 ? 29.280 15.614 -6.453 1.00 60.88 293 SER A C 1
ATOM 2174 O O . SER A 1 293 ? 30.156 16.297 -6.975 1.00 60.88 293 SER A O 1
ATOM 2176 N N . LYS A 1 294 ? 28.903 14.431 -6.957 1.00 64.38 294 LYS A N 1
ATOM 2177 C CA . LYS A 1 294 ? 29.487 13.838 -8.172 1.00 64.38 294 LYS A CA 1
ATOM 2178 C C . LYS A 1 294 ? 28.540 13.883 -9.365 1.00 64.38 294 LYS A C 1
ATOM 2180 O O . LYS A 1 294 ? 29.004 13.970 -10.493 1.00 64.38 294 LYS A O 1
ATOM 2185 N N . ASN A 1 295 ? 27.227 13.818 -9.121 1.00 77.19 295 ASN A N 1
ATOM 2186 C CA . ASN A 1 295 ? 26.174 13.818 -10.142 1.00 77.19 295 ASN A CA 1
ATOM 2187 C C . ASN A 1 295 ? 26.397 12.806 -11.292 1.00 77.19 295 ASN A C 1
ATOM 2189 O O . ASN A 1 295 ? 26.064 13.063 -12.453 1.00 77.19 295 ASN A O 1
ATOM 2193 N N . ILE A 1 296 ? 26.985 11.658 -10.942 1.00 82.94 296 ILE A N 1
ATOM 2194 C CA . ILE A 1 296 ? 27.345 10.558 -11.838 1.00 82.94 296 ILE A CA 1
ATOM 2195 C C . ILE A 1 296 ? 26.566 9.304 -11.434 1.00 82.94 296 ILE A C 1
ATOM 2197 O O . ILE A 1 296 ? 26.375 9.036 -10.244 1.00 82.94 296 ILE A O 1
ATOM 2201 N N . PHE A 1 297 ? 26.135 8.551 -12.442 1.00 85.31 297 PHE A N 1
ATOM 2202 C CA . PHE A 1 297 ? 25.407 7.294 -12.331 1.00 85.31 297 PHE A CA 1
ATOM 2203 C C . PHE A 1 297 ? 26.256 6.173 -12.926 1.00 85.31 297 PHE A C 1
ATOM 2205 O O . PHE A 1 297 ? 26.683 6.266 -14.077 1.00 85.31 297 PHE A O 1
ATOM 2212 N N . TRP A 1 298 ? 26.485 5.112 -12.163 1.00 89.44 298 TRP A N 1
ATOM 2213 C CA . TRP A 1 298 ? 27.106 3.884 -12.647 1.00 89.44 298 TRP A CA 1
ATOM 2214 C C . TRP A 1 298 ? 26.001 2.884 -12.921 1.00 89.44 298 TRP A C 1
ATOM 2216 O O . TRP A 1 298 ? 25.277 2.530 -12.002 1.00 89.44 298 TRP A O 1
ATOM 2226 N N . SER A 1 299 ? 25.855 2.435 -14.162 1.00 90.94 299 SER A N 1
ATOM 2227 C CA . SER A 1 299 ? 24.905 1.385 -14.527 1.00 90.94 299 SER A CA 1
ATOM 2228 C C . SER A 1 299 ? 25.665 0.115 -14.876 1.00 90.94 299 SER A C 1
ATOM 2230 O O . SER A 1 299 ? 26.492 0.133 -15.788 1.00 90.94 299 SER A O 1
ATOM 2232 N N . THR A 1 300 ? 25.353 -0.978 -14.193 1.00 93.31 300 THR A N 1
ATOM 2233 C CA . THR A 1 300 ? 25.921 -2.302 -14.455 1.00 93.31 300 THR A CA 1
ATOM 2234 C C . THR A 1 300 ? 24.905 -3.139 -15.212 1.00 93.31 300 THR A C 1
ATOM 2236 O O . THR A 1 300 ? 23.767 -3.275 -14.771 1.00 93.31 300 THR A O 1
ATOM 2239 N N . GLU A 1 301 ? 25.310 -3.731 -16.328 1.00 94.75 301 GLU A N 1
ATOM 2240 C CA . GLU A 1 301 ? 24.514 -4.715 -17.058 1.00 94.75 301 GLU A CA 1
ATOM 2241 C C . GLU A 1 301 ? 25.314 -6.003 -17.189 1.00 94.75 301 GLU A C 1
ATOM 2243 O O . GLU A 1 301 ? 26.439 -6.005 -17.688 1.00 94.75 301 GLU A O 1
ATOM 2248 N N . GLU A 1 302 ? 24.734 -7.104 -16.726 1.00 97.19 302 GLU A N 1
ATOM 2249 C CA . GLU A 1 302 ? 25.388 -8.404 -16.705 1.00 97.19 302 GLU A CA 1
ATOM 2250 C C . GLU A 1 302 ? 24.417 -9.503 -17.140 1.00 97.19 302 GLU A C 1
ATOM 2252 O O . GLU A 1 302 ? 23.220 -9.442 -16.864 1.00 97.19 302 GLU A O 1
ATOM 2257 N N . ASN A 1 303 ? 24.922 -10.519 -17.833 1.00 96.88 303 ASN A N 1
ATOM 2258 C CA . ASN A 1 303 ? 24.178 -11.735 -18.136 1.00 96.88 303 ASN A CA 1
ATOM 2259 C C . ASN A 1 303 ? 25.095 -12.962 -18.125 1.00 96.88 303 ASN A C 1
ATOM 2261 O O . ASN A 1 303 ? 26.315 -12.872 -18.296 1.00 96.88 303 ASN A O 1
ATOM 2265 N N . GLY A 1 304 ? 24.494 -14.126 -17.913 1.00 97.06 304 GLY A N 1
ATOM 2266 C CA . GLY A 1 304 ? 25.216 -15.386 -17.844 1.00 97.06 304 GLY A CA 1
ATOM 2267 C C . GLY A 1 304 ? 24.295 -16.554 -17.535 1.00 97.06 304 GLY A C 1
ATOM 2268 O O . GLY A 1 304 ? 23.105 -16.531 -17.854 1.00 97.06 304 GLY A O 1
ATOM 2269 N N . SER A 1 305 ? 24.852 -17.583 -16.907 1.00 97.06 305 SER A N 1
ATOM 2270 C CA . SER A 1 305 ? 24.110 -18.764 -16.466 1.00 97.06 305 SER A CA 1
ATOM 2271 C C . SER A 1 305 ? 24.070 -18.869 -14.948 1.00 97.06 305 SER A C 1
ATOM 2273 O O . SER A 1 305 ? 24.978 -18.398 -14.260 1.00 97.06 305 SER A O 1
ATOM 2275 N N . TYR A 1 306 ? 23.037 -19.520 -14.429 1.00 97.12 306 TYR A N 1
ATOM 2276 C CA . TYR A 1 306 ? 22.939 -19.893 -13.028 1.00 97.12 306 TYR A CA 1
ATOM 2277 C C . TYR A 1 306 ? 22.626 -21.382 -12.876 1.00 97.12 306 TYR A C 1
ATOM 2279 O O . TYR A 1 306 ? 22.054 -22.010 -13.765 1.00 97.12 306 TYR A O 1
ATOM 2287 N N . SER A 1 307 ? 22.996 -21.942 -11.730 1.00 93.38 307 SER A N 1
ATOM 2288 C CA . SER A 1 307 ? 22.626 -23.299 -11.325 1.00 93.38 307 SER A CA 1
ATOM 2289 C C . SER A 1 307 ? 22.156 -23.300 -9.878 1.00 93.38 307 SER A C 1
ATOM 2291 O O . SER A 1 307 ? 22.686 -22.547 -9.059 1.00 93.38 307 SER A O 1
ATOM 2293 N N . VAL A 1 308 ? 21.191 -24.161 -9.559 1.00 92.81 308 VAL A N 1
ATOM 2294 C CA . VAL A 1 308 ? 20.678 -24.346 -8.196 1.00 92.81 308 VAL A CA 1
ATOM 2295 C C . VAL A 1 308 ? 20.947 -25.774 -7.748 1.00 92.81 308 VAL A C 1
ATOM 2297 O O . VAL A 1 308 ? 20.593 -26.717 -8.451 1.00 92.81 308 VAL A O 1
ATOM 2300 N N . GLN A 1 309 ? 21.552 -25.924 -6.573 1.00 89.12 309 GLN A N 1
ATOM 2301 C CA . GLN A 1 309 ? 21.774 -27.208 -5.916 1.00 89.12 309 GLN A CA 1
ATOM 2302 C C . GLN A 1 309 ? 21.332 -27.088 -4.455 1.00 89.12 309 GLN A C 1
ATOM 2304 O O . GLN A 1 309 ? 22.028 -26.501 -3.627 1.00 89.12 309 GLN A O 1
ATOM 2309 N N . GLY A 1 310 ? 20.139 -27.600 -4.143 1.00 89.06 310 GLY A N 1
ATOM 2310 C CA . GLY A 1 310 ? 19.516 -27.402 -2.833 1.00 89.06 310 GLY A CA 1
ATOM 2311 C C . GLY A 1 310 ? 19.308 -25.914 -2.528 1.00 89.06 310 GLY A C 1
ATOM 2312 O O . GLY A 1 310 ? 18.699 -25.191 -3.316 1.00 89.06 310 GLY A O 1
ATOM 2313 N N . ASN A 1 311 ? 19.845 -25.446 -1.399 1.00 90.88 311 ASN A N 1
ATOM 2314 C CA . ASN A 1 311 ? 19.800 -24.039 -0.983 1.00 90.88 311 ASN A CA 1
ATOM 2315 C C . ASN A 1 311 ? 20.987 -23.204 -1.495 1.00 90.88 311 ASN A C 1
ATOM 2317 O O . ASN A 1 311 ? 21.209 -22.097 -1.005 1.00 90.88 311 ASN A O 1
ATOM 2321 N N . LEU A 1 312 ? 21.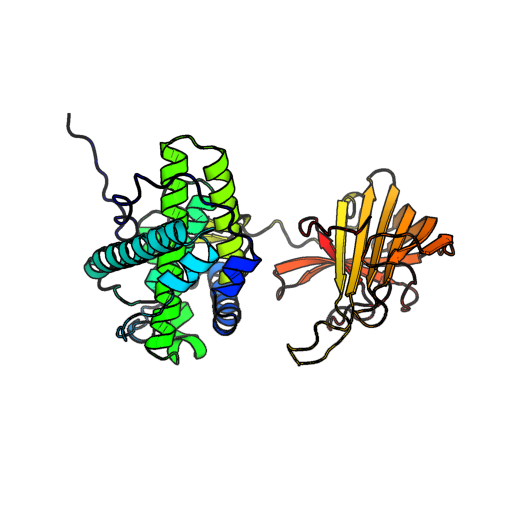768 -23.719 -2.448 1.00 94.44 312 LEU A N 1
ATOM 2322 C CA . LEU A 1 312 ? 22.853 -22.983 -3.084 1.00 94.44 312 LEU A CA 1
ATOM 2323 C C . LEU A 1 312 ? 22.456 -22.556 -4.492 1.00 94.44 312 LEU A C 1
ATOM 2325 O O . LEU A 1 312 ? 21.935 -23.351 -5.272 1.00 94.44 312 LEU A O 1
ATOM 2329 N N . ILE A 1 313 ? 22.735 -21.297 -4.815 1.00 95.94 313 ILE A N 1
ATOM 2330 C CA . ILE A 1 313 ? 22.653 -20.751 -6.167 1.00 95.94 313 ILE A CA 1
ATOM 2331 C C . ILE A 1 313 ? 24.041 -20.275 -6.577 1.00 95.94 313 ILE A C 1
ATOM 2333 O O . ILE A 1 313 ? 24.698 -19.531 -5.849 1.00 95.94 313 ILE A O 1
ATOM 2337 N N . THR A 1 314 ? 24.488 -20.693 -7.755 1.00 96.88 314 THR A N 1
ATOM 2338 C CA . THR A 1 314 ? 25.765 -20.275 -8.330 1.00 96.88 314 THR A CA 1
ATOM 2339 C C . THR A 1 314 ? 25.515 -19.455 -9.581 1.00 96.88 314 THR A C 1
ATOM 2341 O O . THR A 1 314 ? 24.889 -19.930 -10.522 1.00 96.88 314 THR A O 1
ATOM 2344 N N . ILE A 1 315 ? 26.045 -18.237 -9.598 1.00 97.56 315 ILE A N 1
ATOM 2345 C CA . ILE A 1 315 ? 25.967 -17.278 -10.696 1.00 97.56 315 ILE A CA 1
ATOM 2346 C C . ILE A 1 315 ? 27.291 -17.293 -11.460 1.00 97.56 315 ILE A C 1
ATOM 2348 O O . ILE A 1 315 ? 28.350 -17.075 -10.870 1.00 97.56 315 ILE A O 1
ATOM 2352 N N . SER A 1 316 ? 27.228 -17.553 -12.766 1.00 97.06 316 SER A N 1
ATOM 2353 C CA . SER A 1 316 ? 28.383 -17.623 -13.668 1.00 97.06 316 SER A CA 1
ATOM 2354 C C . SER A 1 316 ? 28.219 -16.593 -14.796 1.00 97.06 316 SER A C 1
ATOM 2356 O O . SER A 1 316 ? 27.551 -16.887 -15.795 1.00 97.06 316 SER A O 1
ATOM 2358 N N . PRO A 1 317 ? 28.767 -15.374 -14.634 1.00 97.50 317 PRO A N 1
ATOM 2359 C CA . PRO A 1 317 ? 28.645 -14.319 -15.635 1.00 97.50 317 PRO A CA 1
ATOM 2360 C C . PRO A 1 317 ? 29.373 -14.686 -16.930 1.00 97.50 317 PRO A C 1
ATOM 2362 O O . PRO A 1 317 ? 30.458 -15.264 -16.902 1.00 97.50 317 PRO A O 1
ATOM 2365 N N . LYS A 1 318 ? 28.779 -14.321 -18.069 1.00 97.19 318 LYS A N 1
ATOM 2366 C CA . LYS A 1 318 ? 29.404 -14.409 -19.401 1.00 97.19 318 LYS A CA 1
ATOM 2367 C C . LYS A 1 318 ? 29.779 -13.032 -19.941 1.00 97.19 318 LYS A C 1
ATOM 2369 O O . LYS A 1 318 ? 30.792 -12.898 -20.617 1.00 97.19 318 LYS A O 1
ATOM 2374 N N . VAL A 1 319 ? 28.969 -12.020 -19.638 1.00 96.00 319 VAL A N 1
ATOM 2375 C CA . VAL A 1 319 ? 29.186 -10.623 -20.030 1.00 96.00 319 VAL A CA 1
ATOM 2376 C C . VAL A 1 319 ? 28.798 -9.739 -18.858 1.00 96.00 319 VAL A C 1
ATOM 2378 O O . VAL A 1 319 ? 27.728 -9.943 -18.294 1.00 96.00 319 VAL A O 1
ATOM 2381 N N . SER A 1 320 ? 29.634 -8.761 -18.512 1.00 96.25 320 SER A N 1
ATOM 2382 C CA . SER A 1 320 ? 29.370 -7.789 -17.449 1.00 96.25 320 SER A CA 1
ATOM 2383 C C . SER A 1 320 ? 30.030 -6.462 -17.798 1.00 96.25 320 SER A C 1
ATOM 2385 O O . SER A 1 320 ? 31.247 -6.409 -17.976 1.00 96.25 320 SER A O 1
ATOM 2387 N N . ASN A 1 321 ? 29.240 -5.395 -17.902 1.00 95.81 321 ASN A N 1
ATOM 2388 C CA . ASN A 1 321 ? 29.715 -4.081 -18.324 1.00 95.81 321 ASN A CA 1
ATOM 2389 C C . ASN A 1 321 ? 29.211 -3.002 -17.366 1.00 95.81 321 ASN A C 1
ATOM 2391 O O . ASN A 1 321 ? 28.058 -3.041 -16.937 1.00 95.81 321 ASN A O 1
ATOM 2395 N N . THR A 1 322 ? 30.041 -1.998 -17.095 1.00 94.12 322 THR A N 1
ATOM 2396 C CA . THR A 1 322 ? 29.642 -0.780 -16.384 1.00 94.12 322 THR A CA 1
ATOM 2397 C C . THR A 1 322 ? 29.665 0.401 -17.342 1.00 94.12 322 THR A C 1
ATOM 2399 O O . THR A 1 322 ? 30.656 0.627 -18.036 1.00 94.12 322 THR A O 1
ATOM 2402 N N . THR A 1 323 ? 28.588 1.182 -17.358 1.00 94.19 323 THR A N 1
ATOM 2403 C CA . THR A 1 323 ? 28.520 2.472 -18.050 1.00 94.19 323 THR A CA 1
ATOM 2404 C C . THR A 1 323 ? 28.370 3.589 -17.031 1.00 94.19 323 THR A C 1
ATOM 2406 O O . THR A 1 323 ? 27.457 3.564 -16.209 1.00 94.19 323 THR A O 1
ATOM 2409 N N . VAL A 1 324 ? 29.246 4.582 -17.108 1.00 91.44 324 VAL A N 1
ATOM 2410 C CA . VAL A 1 324 ? 29.223 5.775 -16.262 1.00 91.44 324 VAL A CA 1
ATOM 2411 C C . VAL A 1 324 ? 28.541 6.898 -17.030 1.00 91.44 324 VAL A C 1
ATOM 2413 O O . VAL A 1 324 ? 28.947 7.205 -18.152 1.00 91.44 324 VAL A O 1
ATOM 2416 N N . ARG A 1 325 ? 27.510 7.513 -16.449 1.00 90.38 325 ARG A N 1
ATOM 2417 C CA . ARG A 1 325 ? 26.725 8.587 -17.071 1.00 90.38 325 ARG A CA 1
ATOM 2418 C C . ARG A 1 325 ? 26.638 9.826 -16.194 1.00 90.38 325 ARG A C 1
ATOM 2420 O O . ARG A 1 325 ? 26.657 9.728 -14.970 1.00 90.38 325 ARG A O 1
ATOM 2427 N N . THR A 1 326 ? 26.478 10.988 -16.817 1.00 86.88 326 THR A N 1
ATOM 2428 C CA . THR A 1 326 ? 26.071 12.214 -16.114 1.00 86.88 326 THR A CA 1
ATOM 2429 C C . THR A 1 326 ? 24.576 12.188 -15.790 1.00 86.88 326 THR A C 1
ATOM 2431 O O . THR A 1 326 ? 23.818 11.369 -16.312 1.00 86.88 326 THR A O 1
ATOM 2434 N N . SER A 1 327 ? 24.108 13.134 -14.978 1.00 79.62 327 SER A N 1
ATOM 2435 C CA . SER A 1 327 ? 22.673 13.348 -14.728 1.00 79.62 327 SER A CA 1
ATOM 2436 C C . SER A 1 327 ? 21.834 13.672 -15.959 1.00 79.62 327 SER A C 1
ATOM 2438 O O . SER A 1 327 ? 20.623 13.448 -15.930 1.00 79.62 327 SER A O 1
ATOM 2440 N N . LYS A 1 328 ? 22.465 14.151 -17.037 1.00 83.31 328 LYS A N 1
ATOM 2441 C CA . LYS A 1 328 ? 21.829 14.390 -18.339 1.00 83.31 328 LYS A CA 1
ATOM 2442 C C . LYS A 1 328 ? 21.773 13.134 -19.222 1.00 83.31 328 LYS A C 1
ATOM 2444 O O . LYS A 1 328 ? 21.243 13.205 -20.321 1.00 83.31 328 LYS A O 1
ATOM 2449 N N . GLY A 1 329 ? 22.312 12.001 -18.758 1.00 82.88 329 GLY A N 1
ATOM 2450 C CA . GLY A 1 329 ? 22.360 10.739 -19.506 1.00 82.88 329 GLY A CA 1
ATOM 2451 C C . GLY A 1 329 ? 23.576 10.593 -20.426 1.00 82.88 329 GLY A C 1
ATOM 2452 O O . GLY A 1 329 ? 23.731 9.567 -21.080 1.00 82.88 329 GLY A O 1
ATOM 2453 N N . GLU A 1 330 ? 24.477 11.578 -20.460 1.00 89.00 330 GLU A N 1
ATOM 2454 C CA . GLU A 1 330 ? 25.671 11.525 -21.309 1.00 89.00 330 GLU A CA 1
ATOM 2455 C C . GLU A 1 330 ? 26.640 10.451 -20.810 1.00 89.00 330 GLU A C 1
ATOM 2457 O O . GLU A 1 330 ? 27.043 10.465 -19.643 1.00 89.00 330 GLU A O 1
ATOM 2462 N N . VAL A 1 331 ? 27.050 9.544 -21.698 1.00 93.50 331 VAL A N 1
ATOM 2463 C CA . VAL A 1 331 ? 28.028 8.495 -21.391 1.00 93.50 331 VAL A CA 1
ATOM 2464 C C . VAL A 1 331 ? 29.418 9.114 -21.233 1.00 93.50 331 VAL A C 1
ATOM 2466 O O . VAL A 1 331 ? 29.942 9.724 -22.160 1.00 93.50 331 VAL A O 1
ATOM 2469 N N . LYS A 1 332 ? 30.022 8.930 -20.058 1.00 92.81 332 LYS A N 1
ATOM 2470 C CA . LYS A 1 332 ? 31.397 9.346 -19.745 1.00 92.81 332 LYS A CA 1
ATOM 2471 C C . LYS A 1 332 ? 32.402 8.220 -19.933 1.00 92.81 332 LYS A C 1
ATOM 2473 O O . LYS A 1 332 ? 33.506 8.463 -20.399 1.00 92.81 332 LYS A O 1
ATOM 2478 N N . GLU A 1 333 ? 32.018 7.002 -19.574 1.00 94.88 333 GLU A N 1
ATOM 2479 C CA . GLU A 1 333 ? 32.909 5.845 -19.608 1.00 94.88 333 GLU A CA 1
ATOM 2480 C C . GLU A 1 333 ? 32.094 4.570 -19.835 1.00 94.88 333 GLU A C 1
ATOM 2482 O O . GLU A 1 333 ? 30.964 4.445 -19.353 1.00 94.88 333 GLU A O 1
ATOM 2487 N N . ARG A 1 334 ? 32.680 3.608 -20.549 1.00 95.56 334 ARG A N 1
ATOM 2488 C CA . ARG A 1 334 ? 32.216 2.221 -20.608 1.00 95.56 334 ARG A CA 1
ATOM 2489 C C . ARG A 1 334 ? 33.398 1.312 -20.324 1.00 95.56 334 ARG A C 1
ATOM 2491 O O . ARG A 1 334 ? 34.452 1.489 -20.928 1.00 95.56 334 ARG A O 1
ATOM 2498 N N . LYS A 1 335 ? 33.211 0.328 -19.450 1.00 95.62 335 LYS A N 1
ATOM 2499 C CA . LYS A 1 335 ? 34.237 -0.672 -19.145 1.00 95.62 335 LYS A CA 1
ATOM 2500 C C . LYS A 1 335 ? 33.638 -2.055 -18.955 1.00 95.62 335 LYS A C 1
ATOM 2502 O O . LYS A 1 335 ? 32.520 -2.189 -18.456 1.00 95.62 335 LYS A O 1
ATOM 2507 N N . ASN A 1 336 ? 34.417 -3.071 -19.306 1.00 95.81 336 ASN A N 1
ATOM 2508 C CA . ASN A 1 336 ? 34.101 -4.454 -18.974 1.00 95.81 336 ASN A CA 1
ATOM 2509 C C . ASN A 1 336 ? 34.465 -4.706 -17.508 1.00 95.81 336 ASN A C 1
ATOM 2511 O O . ASN A 1 336 ? 35.521 -4.278 -17.037 1.00 95.81 336 ASN A O 1
ATOM 2515 N N . ASN A 1 337 ? 33.590 -5.397 -16.790 1.00 92.94 337 ASN A N 1
ATOM 2516 C CA . ASN A 1 337 ? 33.831 -5.809 -15.417 1.00 92.94 337 ASN A CA 1
ATOM 2517 C C . ASN A 1 337 ? 34.484 -7.203 -15.390 1.00 92.94 337 ASN A C 1
ATOM 2519 O O . ASN A 1 337 ? 34.250 -8.010 -16.295 1.00 92.94 337 ASN A O 1
ATOM 2523 N N . PRO A 1 338 ? 35.248 -7.535 -14.336 1.00 94.19 338 PRO A N 1
ATOM 2524 C CA . PRO A 1 338 ? 35.695 -8.904 -14.102 1.00 94.19 338 PRO A CA 1
ATOM 2525 C C . PRO A 1 338 ? 34.511 -9.877 -14.006 1.00 94.19 338 PRO A C 1
ATOM 2527 O O . PRO A 1 338 ? 33.545 -9.628 -13.282 1.00 94.19 338 PRO A O 1
ATOM 2530 N N . LEU A 1 339 ? 34.595 -11.007 -14.715 1.00 94.88 339 LEU A N 1
ATOM 2531 C CA . LEU A 1 339 ? 33.564 -12.049 -14.717 1.00 94.88 339 LEU A CA 1
ATOM 2532 C C . LEU A 1 339 ? 33.701 -12.948 -13.480 1.00 94.88 339 LEU A C 1
ATOM 2534 O O . LEU A 1 339 ? 34.168 -14.084 -13.549 1.00 94.88 339 LEU A O 1
ATOM 2538 N N . THR A 1 340 ? 33.302 -12.425 -12.323 1.00 92.69 340 THR A N 1
ATOM 2539 C CA . THR A 1 340 ? 33.438 -13.136 -11.048 1.00 92.69 340 THR A CA 1
ATOM 2540 C C . THR A 1 340 ? 32.266 -14.085 -10.811 1.00 92.69 340 THR A C 1
ATOM 2542 O O . THR A 1 340 ? 31.124 -13.663 -10.591 1.00 92.69 340 THR A O 1
ATOM 2545 N N . LYS A 1 341 ? 32.560 -15.389 -10.801 1.00 96.12 341 LYS A N 1
ATOM 2546 C CA . LYS A 1 341 ? 31.622 -16.427 -10.358 1.00 96.12 341 LYS A CA 1
ATOM 2547 C C . LYS A 1 341 ? 31.332 -16.259 -8.865 1.00 96.12 341 LYS A C 1
ATOM 2549 O O . LYS A 1 341 ? 32.256 -16.094 -8.074 1.00 96.12 341 LYS A O 1
ATOM 2554 N N . ALA A 1 342 ? 30.060 -16.327 -8.478 1.00 96.50 342 ALA A N 1
ATOM 2555 C CA . ALA A 1 342 ? 29.644 -16.189 -7.082 1.00 96.50 342 ALA A CA 1
ATOM 2556 C C . ALA A 1 342 ? 28.638 -17.274 -6.701 1.00 96.50 342 ALA A C 1
ATOM 2558 O O . ALA A 1 342 ? 27.734 -17.580 -7.478 1.00 96.50 342 ALA A O 1
ATOM 2559 N N . THR A 1 343 ? 28.782 -17.830 -5.500 1.00 97.31 343 THR A N 1
ATOM 2560 C CA . THR A 1 343 ? 27.831 -18.789 -4.930 1.00 97.31 343 THR A CA 1
ATOM 2561 C C . THR A 1 343 ? 27.200 -18.190 -3.683 1.00 97.31 343 THR A C 1
ATOM 2563 O O . THR A 1 343 ? 27.889 -17.606 -2.845 1.00 97.31 343 THR A O 1
ATOM 2566 N N . TYR A 1 344 ? 25.887 -18.351 -3.559 1.00 97.12 344 TYR A N 1
ATOM 2567 C CA . TYR A 1 344 ? 25.098 -17.841 -2.449 1.00 97.12 344 TYR A CA 1
ATOM 2568 C C . TYR A 1 344 ? 24.306 -18.978 -1.819 1.00 97.12 344 TYR A C 1
ATOM 2570 O O . TYR A 1 344 ? 23.767 -19.830 -2.527 1.00 97.12 344 TYR A O 1
ATOM 2578 N N . LYS A 1 345 ? 24.173 -18.942 -0.495 1.00 95.88 345 LYS A N 1
ATOM 2579 C CA . LYS A 1 345 ? 23.036 -19.562 0.178 1.00 95.88 345 LYS A CA 1
ATOM 2580 C C . LYS A 1 345 ? 21.812 -18.702 -0.105 1.00 95.88 345 LYS A C 1
ATOM 2582 O O . LYS A 1 345 ? 21.876 -17.484 0.069 1.00 95.88 345 LYS A O 1
ATOM 2587 N N . TRP A 1 346 ? 20.727 -19.321 -0.548 1.00 94.88 346 TRP A N 1
ATOM 2588 C CA . TRP A 1 346 ? 19.481 -18.623 -0.822 1.00 94.88 346 TRP A CA 1
ATOM 2589 C C . TRP A 1 346 ? 18.345 -19.135 0.055 1.00 94.88 346 TRP A C 1
ATOM 2591 O O . TRP A 1 346 ? 18.295 -20.309 0.425 1.00 94.88 346 TRP A O 1
ATOM 2601 N N . THR A 1 347 ? 17.431 -18.233 0.399 1.00 92.44 347 THR A N 1
ATOM 2602 C CA . THR A 1 347 ? 16.173 -18.571 1.065 1.00 92.44 347 THR A CA 1
ATOM 2603 C C . THR A 1 347 ? 15.103 -17.539 0.731 1.00 92.44 347 THR A C 1
ATOM 2605 O O . THR A 1 347 ? 15.409 -16.386 0.420 1.00 92.44 347 THR A O 1
ATOM 2608 N N . PHE A 1 348 ? 13.840 -17.945 0.810 1.00 89.38 348 PHE A N 1
ATOM 2609 C CA . PHE A 1 348 ? 12.728 -17.010 0.871 1.00 89.38 348 PHE A CA 1
ATOM 2610 C C . PHE A 1 348 ? 12.400 -16.7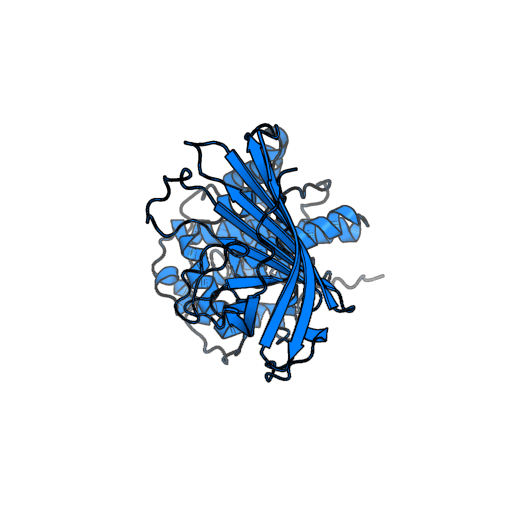55 2.331 1.00 89.38 348 PHE A C 1
ATOM 2612 O O . PHE A 1 348 ? 12.038 -17.675 3.063 1.00 89.38 348 PHE A O 1
ATOM 2619 N N . HIS A 1 349 ? 12.528 -15.503 2.757 1.00 83.94 349 HIS A N 1
ATOM 2620 C CA . HIS A 1 349 ? 12.154 -15.116 4.105 1.00 83.94 349 HIS A CA 1
ATOM 2621 C C . HIS A 1 349 ? 11.034 -14.096 4.070 1.00 83.94 349 HIS A C 1
ATOM 2623 O O . HIS A 1 349 ? 11.156 -13.035 3.459 1.00 83.94 349 HIS A O 1
ATOM 2629 N N . TYR A 1 350 ? 9.946 -14.426 4.750 1.00 79.25 350 TYR A N 1
ATOM 2630 C CA . TYR A 1 350 ? 8.855 -13.502 4.973 1.00 79.25 350 TYR A CA 1
ATOM 2631 C C . TYR A 1 350 ? 9.210 -12.570 6.132 1.00 79.25 350 TYR A C 1
ATOM 2633 O O . TYR A 1 350 ? 9.362 -13.014 7.266 1.00 79.25 350 TYR A O 1
ATOM 2641 N N . PHE A 1 351 ? 9.365 -11.280 5.839 1.00 69.00 351 PHE A N 1
ATOM 2642 C CA . PHE A 1 351 ? 9.643 -10.267 6.850 1.00 69.00 351 PHE A CA 1
ATOM 2643 C C . PHE A 1 351 ? 8.332 -9.674 7.359 1.00 69.00 351 PHE A C 1
ATOM 2645 O O . PHE A 1 351 ? 7.713 -8.866 6.667 1.00 69.00 351 PHE A O 1
ATOM 2652 N N . ASP A 1 352 ? 7.950 -10.010 8.593 1.00 57.00 352 ASP A N 1
ATOM 2653 C CA . ASP A 1 352 ? 6.710 -9.530 9.222 1.00 57.00 352 ASP A CA 1
ATOM 2654 C C . ASP A 1 352 ? 6.574 -8.001 9.200 1.00 57.00 352 ASP A C 1
ATOM 2656 O O . ASP A 1 352 ? 5.488 -7.472 8.957 1.00 57.00 352 ASP A O 1
ATOM 2660 N N . THR A 1 353 ? 7.686 -7.286 9.392 1.00 56.94 353 THR A N 1
ATOM 2661 C CA . THR A 1 353 ? 7.726 -5.817 9.430 1.00 56.94 353 THR A CA 1
ATOM 2662 C C . THR A 1 353 ? 7.413 -5.165 8.086 1.00 56.94 353 THR A C 1
ATOM 2664 O O . THR A 1 353 ? 6.811 -4.096 8.062 1.00 56.94 353 THR A O 1
ATOM 2667 N N . SER A 1 354 ? 7.788 -5.803 6.972 1.00 55.62 354 SER A N 1
ATOM 2668 C CA . SER A 1 354 ? 7.520 -5.293 5.617 1.00 55.62 354 SER A CA 1
ATOM 2669 C C . SER A 1 354 ? 6.374 -6.017 4.911 1.00 55.62 354 SER A C 1
ATOM 2671 O O . SER A 1 354 ? 5.936 -5.546 3.871 1.00 55.62 354 SER A O 1
ATOM 2673 N N . ASN A 1 355 ? 5.847 -7.112 5.481 1.00 55.03 355 ASN A N 1
ATOM 2674 C CA . ASN A 1 355 ? 4.832 -7.977 4.860 1.00 55.03 355 ASN A CA 1
ATOM 2675 C C . ASN A 1 355 ? 5.244 -8.441 3.450 1.00 55.03 355 ASN A C 1
ATOM 2677 O O . ASN A 1 355 ? 4.417 -8.616 2.557 1.00 55.03 355 ASN A O 1
ATOM 2681 N N . GLU A 1 356 ? 6.544 -8.641 3.253 1.00 63.50 356 GLU A N 1
ATOM 2682 C CA . GLU A 1 356 ? 7.114 -9.046 1.979 1.00 63.50 356 GLU A CA 1
ATOM 2683 C C . GLU A 1 356 ? 7.967 -10.294 2.172 1.00 63.50 356 GLU A C 1
ATOM 2685 O O . GLU A 1 356 ? 8.810 -10.374 3.073 1.00 63.50 356 GLU A O 1
ATOM 2690 N N . THR A 1 357 ? 7.769 -11.267 1.286 1.00 77.81 357 THR A N 1
ATOM 2691 C CA . THR A 1 357 ? 8.735 -12.345 1.107 1.00 77.81 357 THR A CA 1
ATOM 2692 C C . THR A 1 357 ? 9.908 -11.789 0.326 1.00 77.81 357 THR A C 1
ATOM 2694 O O . THR A 1 357 ? 9.780 -11.417 -0.842 1.00 77.81 357 THR A O 1
ATOM 2697 N N . LYS A 1 358 ? 11.063 -11.727 0.978 1.00 86.62 358 LYS A N 1
ATOM 2698 C CA . LYS A 1 358 ? 12.310 -11.361 0.326 1.00 86.62 358 LYS A CA 1
ATOM 2699 C C . LYS A 1 358 ? 13.028 -12.615 -0.137 1.00 86.62 358 LYS A C 1
ATOM 2701 O O . LYS A 1 358 ? 13.101 -13.614 0.581 1.00 86.62 358 LYS A O 1
ATOM 2706 N N . PHE A 1 359 ? 13.607 -12.524 -1.320 1.00 92.88 359 PHE A N 1
ATOM 2707 C CA . PHE A 1 359 ? 14.644 -13.429 -1.765 1.00 92.88 359 PHE A CA 1
ATOM 2708 C C . PHE A 1 359 ? 15.964 -12.996 -1.134 1.00 92.88 359 PHE A C 1
ATOM 2710 O O . PHE A 1 359 ? 16.494 -11.924 -1.434 1.00 92.88 359 PHE A O 1
ATOM 2717 N N . VAL A 1 360 ? 16.447 -13.807 -0.200 1.00 94.44 360 VAL A N 1
ATOM 2718 C CA . VAL A 1 360 ? 17.659 -13.554 0.573 1.00 94.44 360 VAL A CA 1
ATOM 2719 C C . VAL A 1 360 ? 18.816 -14.280 -0.096 1.00 94.44 360 VAL A C 1
ATOM 2721 O O . VAL A 1 360 ? 18.745 -15.492 -0.286 1.00 94.44 360 VAL A O 1
ATOM 2724 N N . LEU A 1 361 ? 19.885 -13.554 -0.418 1.00 96.38 361 LEU A N 1
ATOM 2725 C CA . LEU A 1 361 ? 21.129 -14.110 -0.947 1.00 96.38 361 LEU A CA 1
ATOM 2726 C C . LEU A 1 361 ? 22.284 -13.817 0.010 1.00 96.38 361 LEU A C 1
ATOM 2728 O O . LEU A 1 361 ? 22.616 -12.657 0.237 1.00 96.38 361 LEU A O 1
ATOM 2732 N N . GLN A 1 362 ? 22.926 -14.858 0.535 1.00 96.38 362 GLN A N 1
ATOM 2733 C CA . GLN A 1 362 ? 24.098 -14.756 1.408 1.00 96.38 362 GLN A CA 1
ATOM 2734 C C . GLN A 1 362 ? 25.313 -15.379 0.716 1.00 96.38 362 GLN A C 1
ATOM 2736 O O . GLN A 1 362 ? 25.324 -16.598 0.519 1.00 96.38 362 GLN A O 1
ATOM 2741 N N . PRO A 1 363 ? 26.334 -14.595 0.323 1.00 96.44 363 PRO A N 1
ATOM 2742 C CA . PRO A 1 363 ? 27.542 -15.133 -0.295 1.00 96.44 363 PRO A CA 1
ATOM 2743 C C . PRO A 1 363 ? 28.187 -16.195 0.590 1.00 96.44 363 PRO A C 1
ATOM 2745 O O . PRO A 1 363 ? 28.385 -15.984 1.786 1.00 96.44 363 PRO A O 1
ATOM 2748 N N . THR A 1 364 ? 28.575 -17.330 0.011 1.00 95.75 364 THR A N 1
ATOM 2749 C CA . THR A 1 364 ? 29.243 -18.397 0.778 1.00 95.75 364 THR A CA 1
ATOM 2750 C C . THR A 1 364 ? 30.623 -17.985 1.285 1.00 95.75 364 THR A C 1
ATOM 2752 O O . THR A 1 364 ? 31.134 -18.596 2.215 1.00 95.75 364 THR A O 1
ATOM 2755 N N . THR A 1 365 ? 31.219 -16.952 0.689 1.00 94.44 365 THR A N 1
ATOM 2756 C CA . THR A 1 365 ? 32.482 -16.342 1.126 1.00 94.44 365 THR A CA 1
ATOM 2757 C C . THR A 1 365 ? 32.315 -15.426 2.340 1.00 94.44 365 THR A C 1
ATOM 2759 O O . THR A 1 365 ? 33.310 -15.052 2.950 1.00 94.44 365 THR A O 1
ATOM 2762 N N . GLY A 1 366 ? 31.083 -15.016 2.666 1.00 91.69 366 GLY A N 1
ATOM 2763 C CA . GLY A 1 366 ? 30.791 -14.011 3.692 1.00 91.69 366 GLY A CA 1
ATOM 2764 C C . GLY A 1 366 ? 31.147 -12.567 3.309 1.00 91.69 366 GLY A C 1
ATOM 2765 O O . GLY A 1 366 ? 30.877 -11.663 4.094 1.00 91.69 366 GLY A O 1
ATOM 2766 N N . ALA A 1 367 ? 31.716 -12.337 2.122 1.00 93.38 367 ALA A N 1
ATOM 2767 C CA . ALA A 1 367 ? 32.150 -11.023 1.653 1.00 93.38 367 ALA A CA 1
ATOM 2768 C C . ALA A 1 367 ? 31.190 -10.433 0.612 1.00 93.38 367 ALA A C 1
ATOM 2770 O O . ALA A 1 367 ? 30.554 -11.166 -0.152 1.00 93.38 367 ALA A O 1
ATOM 2771 N N . GLU A 1 368 ? 31.120 -9.103 0.566 1.00 91.75 368 GLU A N 1
ATOM 2772 C CA . GLU A 1 368 ? 30.371 -8.378 -0.457 1.00 91.75 368 GLU A CA 1
ATOM 2773 C C . GLU A 1 368 ? 30.921 -8.683 -1.858 1.00 91.75 368 GLU A C 1
ATOM 2775 O O . GLU A 1 368 ? 32.129 -8.813 -2.067 1.00 91.75 368 GLU A O 1
ATOM 2780 N N . THR A 1 369 ? 30.032 -8.786 -2.842 1.00 90.69 369 THR A N 1
ATOM 2781 C CA . THR A 1 369 ? 30.408 -8.916 -4.249 1.00 90.69 369 THR A CA 1
ATOM 2782 C C . THR A 1 369 ? 30.353 -7.554 -4.928 1.00 90.69 369 THR A C 1
ATOM 2784 O O . THR A 1 369 ? 29.490 -6.733 -4.625 1.00 90.69 369 THR A O 1
ATOM 2787 N N . LEU A 1 370 ? 31.219 -7.324 -5.918 1.00 86.06 370 LEU A N 1
ATOM 2788 C CA . LEU A 1 370 ? 31.161 -6.103 -6.734 1.00 86.06 370 LEU A CA 1
ATOM 2789 C C . LEU A 1 370 ? 29.816 -5.944 -7.461 1.00 86.06 370 LEU A C 1
ATOM 2791 O O . LEU A 1 370 ? 29.383 -4.826 -7.711 1.00 86.06 370 LEU A O 1
ATOM 2795 N N . ARG A 1 371 ? 29.160 -7.062 -7.798 1.00 90.50 371 ARG A N 1
ATOM 2796 C CA . ARG A 1 371 ? 27.899 -7.085 -8.547 1.00 90.50 371 ARG A CA 1
ATOM 2797 C C . ARG A 1 371 ? 26.727 -6.591 -7.705 1.00 90.50 371 ARG A C 1
ATOM 2799 O O . ARG A 1 371 ? 25.975 -5.721 -8.135 1.00 90.50 371 ARG A O 1
ATOM 2806 N N . ASP A 1 372 ? 26.566 -7.172 -6.521 1.00 89.06 372 ASP A N 1
ATOM 2807 C CA . ASP A 1 372 ? 25.470 -6.854 -5.610 1.00 89.06 372 ASP A CA 1
ATOM 2808 C C . ASP A 1 372 ? 25.808 -5.660 -4.702 1.00 89.06 372 ASP A C 1
ATOM 2810 O O . ASP A 1 372 ? 24.914 -5.107 -4.070 1.00 89.06 372 ASP A O 1
ATOM 2814 N N . GLY A 1 373 ? 27.066 -5.226 -4.640 1.00 87.94 373 GLY A N 1
ATOM 2815 C CA . GLY A 1 373 ? 27.502 -4.113 -3.806 1.00 87.94 373 GLY A CA 1
ATOM 2816 C C . GLY A 1 373 ? 27.340 -4.419 -2.318 1.00 87.94 373 GLY A C 1
ATOM 2817 O O . GLY A 1 373 ? 27.614 -5.537 -1.866 1.00 87.94 373 GLY A O 1
ATOM 2818 N N . ARG A 1 374 ? 26.882 -3.414 -1.564 1.00 86.19 374 ARG A N 1
ATOM 2819 C CA . ARG A 1 374 ? 26.780 -3.497 -0.106 1.00 86.19 374 ARG A CA 1
ATOM 2820 C C . ARG A 1 374 ? 25.659 -4.401 0.389 1.00 86.19 374 ARG A C 1
ATOM 2822 O O . ARG A 1 374 ? 24.594 -4.484 -0.235 1.00 86.19 374 ARG A O 1
ATOM 2829 N N . PHE A 1 375 ? 25.900 -5.058 1.521 1.00 89.31 375 PHE A N 1
ATOM 2830 C CA . PHE A 1 375 ? 24.877 -5.830 2.225 1.00 89.31 375 PHE A CA 1
ATOM 2831 C C . PHE A 1 375 ? 23.739 -4.945 2.745 1.00 89.31 375 PHE A C 1
ATOM 2833 O O . PHE A 1 375 ? 23.878 -3.734 2.897 1.00 89.31 375 PHE A O 1
ATOM 2840 N N . SER A 1 376 ? 22.586 -5.563 3.013 1.00 83.00 376 SER A N 1
ATOM 2841 C CA . SER A 1 376 ? 21.483 -4.889 3.700 1.00 83.00 376 SER A CA 1
ATOM 2842 C C . SER A 1 376 ? 21.779 -4.729 5.193 1.00 83.00 376 SER A C 1
ATOM 2844 O O . SER A 1 376 ? 22.293 -5.665 5.805 1.00 83.00 376 SER A O 1
ATOM 2846 N N . ASP A 1 377 ? 21.325 -3.632 5.804 1.00 78.12 377 ASP A N 1
ATOM 2847 C CA . ASP A 1 377 ? 21.432 -3.373 7.255 1.00 78.12 377 ASP A CA 1
ATOM 2848 C C . ASP A 1 377 ? 20.452 -4.223 8.104 1.00 78.12 377 ASP A C 1
ATOM 2850 O O . ASP A 1 377 ? 19.976 -3.820 9.169 1.00 78.12 377 ASP A O 1
ATOM 2854 N N . ASN A 1 378 ? 20.080 -5.411 7.621 1.00 80.38 378 ASN A N 1
ATOM 2855 C CA . ASN A 1 378 ? 19.094 -6.265 8.262 1.00 80.38 378 ASN A CA 1
ATOM 2856 C C . ASN A 1 378 ? 19.708 -7.073 9.415 1.00 80.38 378 ASN A C 1
ATOM 2858 O O . ASN A 1 378 ? 20.679 -7.801 9.236 1.00 80.38 378 ASN A O 1
ATOM 2862 N N . LYS A 1 379 ? 19.091 -7.001 10.600 1.00 80.88 379 LYS A N 1
ATOM 2863 C CA . LYS A 1 379 ? 19.575 -7.705 11.801 1.00 80.88 379 LYS A CA 1
ATOM 2864 C C . LYS A 1 379 ? 19.317 -9.216 11.798 1.00 80.88 379 LYS A C 1
ATOM 2866 O O . LYS A 1 379 ? 19.983 -9.929 12.538 1.00 80.88 379 LYS A O 1
ATOM 2871 N N . VAL A 1 380 ? 18.350 -9.699 11.014 1.00 80.88 380 VAL A N 1
ATOM 2872 C CA . VAL A 1 380 ? 17.976 -11.125 10.950 1.00 80.88 380 VAL A CA 1
ATOM 2873 C C . VAL A 1 380 ? 18.917 -11.886 10.017 1.00 80.88 380 VAL A C 1
ATOM 2875 O O . VAL A 1 380 ? 19.318 -13.005 10.323 1.00 80.88 380 VAL A O 1
ATOM 2878 N N . PHE A 1 381 ? 19.310 -11.265 8.902 1.00 86.81 381 PHE A N 1
ATOM 2879 C CA . PHE A 1 381 ? 20.257 -11.831 7.943 1.00 86.81 381 PHE A CA 1
ATOM 2880 C C . PHE A 1 381 ? 21.465 -10.917 7.796 1.00 86.81 381 PHE A C 1
ATOM 2882 O O . PHE A 1 381 ? 21.496 -10.037 6.934 1.00 86.81 381 PHE A O 1
ATOM 2889 N N . SER A 1 382 ? 22.478 -11.154 8.626 1.00 87.25 382 SER A N 1
ATOM 2890 C CA . SER A 1 382 ? 23.785 -10.540 8.423 1.00 87.25 382 SER A CA 1
ATOM 2891 C C . SER A 1 382 ? 24.402 -11.025 7.108 1.00 87.25 382 SER A C 1
ATOM 2893 O O . SER A 1 382 ? 24.174 -12.155 6.657 1.00 87.25 382 SER A O 1
ATOM 2895 N N . ASN A 1 383 ? 25.188 -10.150 6.482 1.00 92.06 383 ASN A N 1
ATOM 2896 C CA . ASN A 1 383 ? 25.915 -10.428 5.243 1.00 92.06 383 ASN A CA 1
ATOM 2897 C C . ASN A 1 383 ? 25.018 -10.925 4.097 1.00 92.06 383 ASN A C 1
ATOM 2899 O O . ASN A 1 383 ? 25.355 -11.872 3.382 1.00 92.06 383 ASN A O 1
ATOM 2903 N N . ALA A 1 384 ? 23.840 -10.313 3.960 1.00 93.69 384 ALA A N 1
ATOM 2904 C CA . ALA A 1 384 ? 22.832 -10.720 2.997 1.00 93.69 384 ALA A CA 1
ATOM 2905 C C . ALA A 1 384 ? 22.405 -9.585 2.068 1.00 93.69 384 ALA A C 1
ATOM 2907 O O . ALA A 1 384 ? 22.375 -8.407 2.437 1.00 93.69 384 ALA A O 1
ATOM 2908 N N . TYR A 1 385 ? 21.992 -9.977 0.870 1.00 94.06 385 TYR A N 1
ATOM 2909 C CA . TYR A 1 385 ? 21.244 -9.150 -0.060 1.00 94.06 385 TYR A CA 1
ATOM 2910 C C . TYR A 1 385 ? 19.769 -9.527 0.008 1.00 94.06 385 TYR A C 1
ATOM 2912 O O . TYR A 1 385 ? 19.423 -10.704 -0.097 1.00 94.06 385 TYR A O 1
ATOM 2920 N N . LEU A 1 386 ? 18.903 -8.527 0.166 1.00 91.25 386 LEU A N 1
ATOM 2921 C CA . LEU A 1 386 ? 17.457 -8.715 0.231 1.00 91.25 386 LEU A CA 1
ATOM 2922 C C . LEU A 1 386 ? 16.813 -8.183 -1.044 1.00 91.25 386 LEU A C 1
ATOM 2924 O O . LEU A 1 386 ? 16.803 -6.977 -1.294 1.00 91.25 386 LEU A O 1
ATOM 2928 N N . TYR A 1 387 ? 16.260 -9.091 -1.836 1.00 91.12 387 TYR A N 1
ATOM 2929 C CA . TYR A 1 387 ? 15.530 -8.779 -3.055 1.00 91.12 387 TYR A CA 1
ATOM 2930 C C . TYR A 1 387 ? 14.029 -9.000 -2.864 1.00 91.12 387 TYR A C 1
ATOM 2932 O O . TYR A 1 387 ? 13.609 -9.855 -2.096 1.00 91.12 387 TYR A O 1
ATOM 2940 N N . SER A 1 388 ? 13.210 -8.244 -3.582 1.00 82.88 388 SER A N 1
ATOM 2941 C CA . SER A 1 388 ? 11.743 -8.272 -3.503 1.00 82.88 388 SER A CA 1
ATOM 2942 C C . SER A 1 388 ? 11.170 -8.591 -4.881 1.00 82.88 388 SER A C 1
ATOM 2944 O O . SER A 1 388 ? 11.773 -8.237 -5.898 1.00 82.88 388 SER A O 1
ATOM 2946 N N . THR A 1 389 ? 10.010 -9.240 -4.943 1.00 76.94 389 THR A N 1
ATOM 2947 C CA . THR A 1 389 ? 9.348 -9.549 -6.217 1.00 76.94 389 THR A CA 1
ATOM 2948 C C . THR A 1 389 ? 8.804 -8.290 -6.903 1.00 76.94 389 THR A C 1
ATOM 2950 O O . THR A 1 389 ? 7.937 -7.609 -6.361 1.00 76.94 389 THR A O 1
ATOM 2953 N N . GLY A 1 390 ? 9.277 -8.035 -8.125 1.00 56.81 390 GLY A N 1
ATOM 2954 C CA . GLY A 1 390 ? 8.515 -7.540 -9.286 1.00 56.81 390 GLY A CA 1
ATOM 2955 C C . GLY A 1 390 ? 7.742 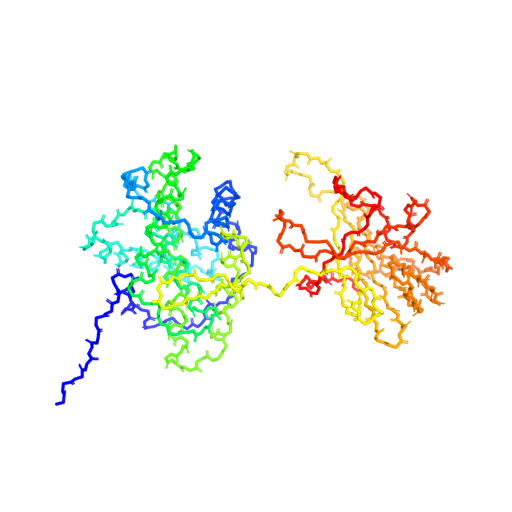-6.207 -9.312 1.00 56.81 390 GLY A C 1
ATOM 2956 O O . GLY A 1 390 ? 7.597 -5.683 -10.411 1.00 56.81 390 GLY A O 1
ATOM 2957 N N . TRP A 1 391 ? 7.254 -5.618 -8.216 1.00 38.66 391 TRP A N 1
ATOM 2958 C CA . TRP A 1 391 ? 6.286 -4.497 -8.318 1.00 38.66 391 TRP A CA 1
ATOM 2959 C C . TRP A 1 391 ? 6.889 -3.096 -8.215 1.00 38.66 391 TRP A C 1
ATOM 2961 O O . TRP A 1 391 ? 6.271 -2.121 -8.638 1.00 38.66 391 TRP A O 1
ATOM 2971 N N . ILE A 1 392 ? 8.127 -2.973 -7.731 1.00 44.03 392 ILE A N 1
ATOM 2972 C CA . ILE A 1 392 ? 8.871 -1.722 -7.879 1.00 44.03 392 ILE A CA 1
ATOM 2973 C C . ILE A 1 392 ? 9.365 -1.683 -9.324 1.00 44.03 392 ILE A C 1
ATOM 2975 O O . ILE A 1 392 ? 10.368 -2.322 -9.662 1.00 44.03 392 ILE A O 1
ATOM 2979 N N . VAL A 1 393 ? 8.671 -0.931 -10.183 1.00 42.06 393 VAL A N 1
ATOM 2980 C CA . VAL A 1 393 ? 9.203 -0.531 -11.491 1.00 42.06 393 VAL A CA 1
ATOM 2981 C C . VAL A 1 393 ? 10.397 0.382 -11.227 1.00 42.06 393 VAL A C 1
ATOM 2983 O O . VAL A 1 393 ? 10.297 1.608 -11.208 1.00 42.06 393 VAL A O 1
ATOM 2986 N N . LEU A 1 394 ? 11.556 -0.225 -10.973 1.00 52.69 394 LEU A N 1
ATOM 2987 C CA . LEU A 1 394 ? 12.819 0.483 -10.906 1.00 52.69 394 LEU A CA 1
ATOM 2988 C C . LEU A 1 394 ? 13.095 1.025 -12.308 1.00 52.69 394 LEU A C 1
ATOM 2990 O O . LEU A 1 394 ? 13.523 0.296 -13.203 1.00 52.69 394 LEU A O 1
ATOM 2994 N N . LYS A 1 395 ? 12.822 2.315 -12.511 1.00 55.94 395 LYS A N 1
ATOM 2995 C CA . LYS A 1 395 ? 13.268 3.028 -13.706 1.00 55.94 395 LYS A CA 1
ATOM 2996 C C . LYS A 1 395 ? 14.782 3.185 -13.606 1.00 55.94 395 LYS A C 1
ATOM 2998 O O . LYS A 1 395 ? 15.272 3.975 -12.801 1.00 55.94 395 LYS A O 1
ATOM 3003 N N . PHE A 1 396 ? 15.522 2.383 -14.360 1.00 61.03 396 PHE A N 1
ATOM 3004 C CA . PHE A 1 396 ? 16.954 2.584 -14.587 1.00 61.03 396 PHE A CA 1
ATOM 3005 C C . PHE A 1 396 ? 17.132 3.743 -15.570 1.00 61.03 396 PHE A C 1
ATOM 3007 O O . PHE A 1 396 ? 16.339 3.868 -16.507 1.00 61.03 396 PHE A O 1
ATOM 3014 N N . ARG A 1 397 ? 18.119 4.613 -15.338 1.00 59.34 397 ARG A N 1
ATOM 3015 C CA . ARG A 1 397 ? 18.433 5.690 -16.284 1.00 59.34 397 ARG A CA 1
ATOM 3016 C C . ARG A 1 397 ? 19.228 5.094 -17.447 1.00 59.34 397 ARG A C 1
ATOM 3018 O O . ARG A 1 397 ? 20.261 4.466 -17.220 1.00 59.34 397 ARG A O 1
ATOM 3025 N N . TYR A 1 398 ? 18.722 5.270 -18.666 1.00 54.62 398 TYR A N 1
ATOM 3026 C CA . TYR A 1 398 ? 19.376 4.838 -19.905 1.00 54.62 398 TYR A CA 1
ATOM 3027 C C . TYR A 1 398 ? 20.102 5.989 -20.581 1.00 54.62 398 TYR A C 1
ATOM 3029 O O . TYR A 1 398 ? 19.551 7.111 -20.539 1.00 54.62 398 TYR A O 1
#

Radius of gyration: 24.69 Å; chains: 1; bounding box: 80×54×48 Å

Secondary structure (DSSP, 8-state):
-----PPPPTTTTTGGG-TT--------HHHHHHHS-HHHHHHHHHHHHHHHHS--------GGGGB----S--SHHHHHHHHH-SSHHHHHHHHHHHHHHHHHHHHHHHTTT-TTBHHHHHHHHHHHHHHHHHTPPPPPHHHHHHHHHHHHHHHHT-HHHHT--HHHHHHHHHHHHHHHHHHHHHHHHHHHHT-HHHHHHHHHHHHHHHHHHH---GGGEEE-SSSEEE---S--------GGGT-EEEEEEEPPS----TT-TTS-EEEEEEEE-TTSEEEEEEEEE--TTT-EEEEEEEEEEEEEETTEEEEEEEEEEEEEEETT--EEEEEEPP---EEEEEEEEEETTTTEEEEEEEETTSS-BTTTBSPP--SSSTT-EEEEES-S------

Sequence (398 aa):
MKSHLKSVPAYLGVLTLLTGFAPIAHASEVHINKTFNNQSSLLITGALKENLKKPTTAKPVAGAALKFKPVGDSGVAKSLADALGSNDQERLALKTAFVQLKQAYEGEVAKSGKSHDIAAAMTLFIAANVTAYNQAGEPTDKAGDNLYAALQQTMSGIPEITKMSNAEKQTLHDWLVIMGSFVLGGYVNAKESGDAAALKNFKELASESLKVTLGVDASKLKFGTTQLVMDSTPEKPTPNGGANQIVGVWSKATLPPSVSNPLILNLGYSKGRYTFAANGTYSYKGEDWGGFSKNIFWSTEENGSYSVQGNLITISPKVSNTTVRTSKGEVKERKNNPLTKATYKWTFHYFDTSNETKFVLQPTTGAETLRDGRFSDNKVFSNAYLYSTGWIVLKFRY

pLDDT: mean 76.42, std 18.67, range [24.59, 97.56]

=== Feature glossary ===
Legend for the data blocks above and below:

— What the protein is —

The amino-acid sequence is the protein's primary structure: the linear order of residues from the N-terminus to the C-terminus, written in one-letter code. Everything else here — the 3D coordinates, the secondary structure, the domain annotations — is ultimately a consequence of this string.

Database cross-references. InterPro integrates a dozen domain/family signature databases into unified entries with residue-range hits. GO terms attach function/process/location labels with evidence codes. CATH codes position the fold in a four-level structural taxonomy. Organism is the NCBI-taxonomy species name.

— Where its atoms are —

The mmCIF block holds the 3D Cartesian coordinates of each backbone atom (N, Cα, C, O) in ångströms. mmCIF is the PDB's canonical archive format — a tagged-loop text representation of the atomic model.

The six renders are orthographic views along the three Cartesian axes in both directions. Representation (cartoon, sticks, or surface) and color scheme (sequence-rainbow or by-chain) vary across proteins so the training set covers all the common visualization conventions.

— Local backbone conformation —

Secondary structure is the local, repeating backbone conformation. DSSP classifies it into eight states by reading the hydrogen-bond network: three helix types (H, G, I), two β types (E, B), two non-regular types (T, S), and unstructured coil (-).

SS3 is a coarse helix/strand/coil call (letters a/b/c) made by the P-SEA algorithm from inter-Cα distances and dihedrals. It is less detailed than DSSP but needs only Cα positions.

Backbone dihedral angles. Every residue except chain termini has a φ (preceding-C → N → Cα → C) and a ψ (N → Cα → C → next-N). They are reported in degrees following the IUPAC sign convention. Secondary structure is essentially a statement about which (φ, ψ) basin each residue occupies.

— Global shape and packing —

The geometric summary reports three shape descriptors. Rg (radius of gyration) measures how spread out the Cα atoms are about their centre of mass; compact globular proteins have small Rg, elongated or unfolded ones large. Cα contacts (<8 Å, |i−j|>4) count long-range residue pairs in spatial proximity — high for tightly packed folds, near zero for rods or random coil. The bounding-box extents give the protein's footprint along x, y, z in Å.

Solvent accessibility: the surface area of each residue that a 1.4 Å water probe can touch, in Å². When only backbone atoms are present the absolute values are lower than full-atom SASA (side chains contribute most of the area) and are flagged as backbone-only.

Plot images: a contact map (which residues are close in 3D, as an N×N binary image), a Ramachandran scatter (backbone torsion angles, revealing secondary-structure composition at a glance), and — for AlphaFold structures — a PAE heatmap (pairwise prediction confidence).

— Structural neighborhood —

Foldseek's 3Di representation compresses backbone geometry into a per-residue letter drawn from a learned twenty-state alphabet. It captures the tertiary interaction pattern around each residue — which residues are packed against it in space, regardless of where they are in sequence.

Structural nearest neighbors (via Foldseek easy-search vs the PDB). Reported per hit: target PDB id, E-value, and alignment TM-score. A TM-score above ~0.5 is the conventional threshold for 'same fold'.

— Confidence and disorder —

pLDDT (predicted Local Distance Difference Test) is AlphaFold's per-residue confidence score, ranging from 0 to 100. Values above 90 indicate high confidence (typically well-packed cores); 70–90 is confident; 50–70 low confidence; below 50 usually means the region is disordered or the prediction is unreliable there. AlphaFold stores pLDDT in the mmCIF B-factor column.

For experimental (PDB) structures, the B-factor (temperature factor) quantifies the positional spread of each atom in the crystal — a combination of thermal vibration and static disorder — in units of Å². High B-factors mark flexible loops or poorly resolved regions; low B-factors mark the rigid, well-ordered core.

Predicted Aligned Error (PAE) is an AlphaFold confidence matrix: entry (i, j) is the expected error in the position of residue j, in ångströms, when the prediction is superimposed on the true structure at residue i. Low PAE within a block of residues means that block is internally rigid and well-predicted; high PAE between two blocks means their relative placement is uncertain even if each block individually is confident.